Protein AF-0000000079841246 (afdb_homodimer)

Nearest PDB structures (foldseek):
  2qcg-assembly1_B  TM=9.998E-01  e=8.650E-38  Homo sapiens
  2v30-assembly1_A  TM=9.991E-01  e=7.689E-38  Homo sapiens
  3g3d-assembly1_B  TM=9.985E-01  e=1.653E-37  Homo sapiens
  7q1h-assembly1_A  TM=9.976E-01  e=2.091E-37  Homo sapiens
  3ewy-assembly1_A-2  TM=9.981E-01  e=2.807E-37  Homo sapiens

Secondary structure (DSSP, 8-state):
-TTTT--EEEE---S-HHHHHHHHHHHGGG-SEEEE-GGG-TT--HHHHHHHHHHHHHHT-EEEEEEEE-S-HHHHHHHHHSTTT-GGGT-SEEEE-STT-THHHHHHHHHHTTTT-EEEEE----BTT---STHHHHHHHHHHHHTTTTEEEEE-SS-----TTSEEEE--B-SS-EE-TTSBEEB-HHIIIIIT--SEEEESHHHHTSSSHHHHHHHHHHHHHHHHHHHHHHHT-/-TTTT--EEEE---S-HHHHHHHHHHHGGG-SEEEE-GGG-TT--HHHHHHHHHHHHHHT-EEEEEEEE-S-HHHHHHHHHSTTT-GGGT-SEEEE-STT-THHHHHHHHHHGGGT-EEEEE----BTT---STHHHHHHHHHHHHTTTTEEEEE-SS-----TTSEEEE--B-SS-EE-TTSBEEB-HHIIIIIT--SEEEESHHHHTSSSHHHHHHHHHHHHHHHHHHHHHHHT-

Solvent-accessible surface area (backbone atoms only — not comparable to full-atom values): 22991 Å² total; per-residue (Å²): 73,78,92,61,54,13,33,24,24,41,39,55,83,54,45,43,54,66,57,47,49,50,47,44,60,69,42,21,69,54,26,34,28,44,31,37,45,72,59,32,18,57,63,76,48,72,66,54,50,51,51,48,44,51,42,26,63,74,34,62,30,45,40,31,38,62,75,45,46,61,41,49,12,72,59,39,30,40,44,36,62,29,19,76,71,25,46,63,79,60,38,44,27,38,33,28,43,53,48,34,13,65,24,33,57,53,21,42,40,73,59,31,44,87,72,71,31,38,30,26,37,50,25,29,65,57,32,49,71,36,54,38,43,71,69,48,27,51,49,36,50,52,52,33,66,77,35,56,86,34,32,42,30,30,31,23,76,44,57,85,69,84,58,86,79,48,47,33,32,22,62,41,38,25,92,60,65,50,69,53,95,53,35,43,35,34,36,26,45,46,50,36,29,43,74,28,55,28,63,28,44,30,31,34,62,60,26,74,70,34,96,48,40,60,62,35,44,51,50,50,13,50,44,31,34,51,19,43,54,53,42,53,57,55,70,76,102,74,78,92,60,53,13,33,24,25,40,39,54,84,54,48,43,54,67,59,46,51,49,47,46,60,68,40,23,69,54,27,36,28,42,31,37,44,72,59,31,17,57,62,77,47,74,66,53,50,54,52,49,47,52,40,26,63,74,35,62,31,45,38,30,38,62,71,46,45,61,40,49,11,72,57,38,31,39,44,36,62,30,20,76,73,26,46,64,79,59,38,43,28,38,34,27,44,53,48,34,13,65,24,32,57,54,20,42,40,73,58,29,46,87,72,72,32,38,30,26,38,50,25,30,65,58,31,49,72,35,54,39,43,70,68,48,26,53,48,36,52,53,52,35,65,78,35,57,89,33,31,42,30,30,30,24,75,43,55,85,69,86,59,83,80,48,46,34,31,22,62,41,35,24,93,60,66,50,70,54,96,52,34,43,36,34,37,27,46,48,50,36,27,43,73,28,55,28,63,29,44,30,30,33,63,59,25,73,71,34,96,47,40,60,61,35,44,50,51,50,14,50,44,29,35,50,20,42,54,52,44,53,58,54,70,76,101

InterPro domains:
  IPR001754 Orotidine 5'-phosphate decarboxylase domain [PF00215] (6-220)
  IPR001754 Orotidine 5'-phosphate decarboxylase domain [SM00934] (7-220)
  IPR011060 Ribulose-phosphate binding barrel [SSF51366] (2-233)
  IPR013785 Aldolase-type TIM barrel [G3DSA:3.20.20.70] (1-234)
  IPR014732 Orotidine 5'-phosphate decarboxylase [TIGR01740] (8-221)
  IPR018089 Orotidine 5'-phosphate decarboxylase, active site [PS00156] (63-76)

pLDDT: mean 96.34, std 5.39, range [45.25, 98.94]

Organism: NCBI:txid1841481

Foldseek 3Di:
DVVLLFQEEEEAEDQELVVLLVCLQLQLLNHQEYEYAPVSHPDDDPVSLVSSQVSCVVNVHFYEYEPAAEDFLVVLLCVCCHDRCRPLVRGQEYEYECVNHLRVVVNNCVRNLVVNHAYAYEQDAQFPPDPSDDPNNVRSVVSCVVPVSHYQAYAHQADDDDDPRHAYEYEQEACDWDADPRGGTYDYLLCRCQVRPHRHYYHYCQQPVDPHNNVSSNVNGVSNSVSNVVNVVVVVD/DVVLLFQEEEEAEDQELVVLLVCLQLQLLLHQEYEYAQVSHPDDDPVSLVSSQVSCVVNVHFYEYEPAAEDFLQVLLCVCCHDRCRPLVRGQEYEYECVNHLRVVVNNCVRNLVVNHAYAYAQDDQFPPDPSDDPNNVRSVVSCVVPVSHYQAYAHQADDDDDPRHAYEYEAEACDWDADDRGGTYDYLLCRCQVRPHRHYYHYCQQPVDPHNNVSSNVNRVSNSVSNVVNVVVVVD

Structure (mmCIF, N/CA/C/O backbone):
data_AF-0000000079841246-model_v1
#
loop_
_entity.id
_entity.type
_entity.pdbx_description
1 polymer "Orotidine 5'-phosphate decarboxylase"
#
loop_
_atom_site.group_PDB
_atom_site.id
_atom_site.type_symbol
_atom_site.label_atom_id
_atom_site.label_alt_id
_atom_site.label_comp_id
_atom_site.label_asym_id
_atom_site.label_entity_id
_atom_site.label_seq_id
_atom_site.pdbx_PDB_ins_code
_atom_site.Cartn_x
_atom_site.Cartn_y
_atom_site.Cartn_z
_atom_site.occupancy
_atom_site.B_iso_or_equiv
_atom_site.auth_seq_id
_atom_site.auth_comp_id
_atom_site.auth_asym_id
_atom_site.auth_atom_id
_atom_site.pdbx_PDB_model_num
ATOM 1 N N . MET A 1 1 ? 5.293 -26.125 -10.656 1 93 1 MET A N 1
ATOM 2 C CA . MET A 1 1 ? 5.855 -25.781 -11.961 1 93 1 MET A CA 1
ATOM 3 C C . MET A 1 1 ? 6.141 -27.047 -12.773 1 93 1 MET A C 1
ATOM 5 O O . MET A 1 1 ? 5.711 -27.156 -13.922 1 93 1 MET A O 1
ATOM 9 N N . GLU A 1 2 ? 6.785 -28 -12.141 1 92.75 2 GLU A N 1
ATOM 10 C CA . GLU A 1 2 ? 7.109 -29.219 -12.883 1 92.75 2 GLU A CA 1
ATOM 11 C C . GLU A 1 2 ? 5.848 -30 -13.258 1 92.75 2 GLU A C 1
ATOM 13 O O . GLU A 1 2 ? 5.691 -30.422 -14.398 1 92.75 2 GLU A O 1
ATOM 18 N N . ASP A 1 3 ? 4.992 -30.109 -12.312 1 95.25 3 ASP A N 1
ATOM 19 C CA . ASP A 1 3 ? 3.779 -30.891 -12.531 1 95.25 3 ASP A CA 1
ATOM 20 C C . ASP A 1 3 ? 2.957 -30.328 -13.688 1 95.25 3 ASP A C 1
ATOM 22 O O . ASP A 1 3 ? 2.369 -31.078 -14.469 1 95.25 3 ASP A O 1
ATOM 26 N N . LYS A 1 4 ? 2.963 -29.016 -13.82 1 96.62 4 LYS A N 1
ATOM 27 C CA . LYS A 1 4 ? 2.115 -28.359 -14.812 1 96.62 4 LYS A CA 1
ATOM 28 C C . LYS A 1 4 ? 2.936 -27.891 -16.016 1 96.62 4 LYS A C 1
ATOM 30 O O . LYS A 1 4 ? 2.379 -27.406 -17 1 96.62 4 LYS A O 1
ATOM 35 N N . GLN A 1 5 ? 4.23 -28.031 -15.805 1 98 5 GLN A N 1
ATOM 36 C CA . GLN A 1 5 ? 5.121 -27.453 -16.797 1 98 5 GLN A CA 1
ATOM 37 C C . GLN A 1 5 ? 4.762 -26 -17.078 1 98 5 GLN A C 1
ATOM 39 O O . GLN A 1 5 ? 4.547 -25.625 -18.234 1 98 5 GLN A O 1
ATOM 44 N N . SER A 1 6 ? 4.707 -25.25 -15.984 1 98.75 6 SER A N 1
ATOM 45 C CA . SER A 1 6 ? 4.289 -23.844 -16.109 1 98.75 6 SER A CA 1
ATOM 46 C C . SER A 1 6 ? 5.105 -22.938 -15.188 1 98.75 6 SER A C 1
ATOM 48 O O . SER A 1 6 ? 5.266 -23.234 -14 1 98.75 6 SER A O 1
ATOM 50 N N . ASN A 1 7 ? 5.672 -21.922 -15.742 1 98.81 7 ASN A N 1
ATOM 51 C CA . ASN A 1 7 ? 6.27 -20.812 -15.016 1 98.81 7 ASN A CA 1
ATOM 52 C C . ASN A 1 7 ? 5.574 -19.484 -15.328 1 98.81 7 ASN A C 1
ATOM 54 O O . ASN A 1 7 ? 6.223 -18.453 -15.438 1 98.81 7 ASN A O 1
ATOM 58 N N . LEU A 1 8 ? 4.25 -19.641 -15.547 1 98.88 8 LEU A N 1
ATOM 59 C CA . LEU A 1 8 ? 3.404 -18.5 -15.875 1 98.88 8 LEU A CA 1
ATOM 60 C C . LEU A 1 8 ? 2.619 -18.031 -14.648 1 98.88 8 LEU A C 1
ATOM 62 O O . LEU A 1 8 ? 1.882 -18.812 -14.047 1 98.88 8 LEU A O 1
ATOM 66 N N . CYS A 1 9 ? 2.807 -16.859 -14.211 1 98.94 9 CYS A N 1
ATOM 67 C CA . CYS A 1 9 ? 1.936 -16.141 -13.289 1 98.94 9 CYS A CA 1
ATOM 68 C C . CYS A 1 9 ? 1.03 -15.172 -14.039 1 98.94 9 CYS A C 1
ATOM 70 O O . CYS A 1 9 ? 1.513 -14.266 -14.727 1 98.94 9 CYS A O 1
ATOM 72 N N . VAL A 1 10 ? -0.238 -15.336 -13.953 1 98.88 10 VAL A N 1
ATOM 73 C CA . VAL A 1 10 ? -1.163 -14.398 -14.586 1 98.88 10 VAL A CA 1
ATOM 74 C C . VAL A 1 10 ? -1.56 -13.32 -13.586 1 98.88 10 VAL A C 1
ATOM 76 O O . VAL A 1 10 ? -1.958 -13.617 -12.461 1 98.88 10 VAL A O 1
ATOM 79 N N . SER A 1 11 ? -1.337 -12.086 -13.992 1 98.31 11 SER A N 1
ATOM 80 C CA . SER A 1 11 ? -1.839 -10.938 -13.242 1 98.31 11 SER A CA 1
ATOM 81 C C . SER A 1 11 ? -3.293 -10.641 -13.586 1 98.31 11 SER A C 1
ATOM 83 O O . SER A 1 11 ? -3.578 -10.039 -14.625 1 98.31 11 SER A O 1
ATOM 85 N N . ALA A 1 12 ? -4.164 -11.023 -12.734 1 97.88 12 ALA A N 1
ATOM 86 C CA . ALA A 1 12 ? -5.594 -10.883 -12.984 1 97.88 12 ALA A CA 1
ATOM 87 C C . ALA A 1 12 ? -6.105 -9.531 -12.492 1 97.88 12 ALA A C 1
ATOM 89 O O . ALA A 1 12 ? -6.879 -9.461 -11.539 1 97.88 12 ALA A O 1
ATOM 90 N N . ASP A 1 13 ? -5.766 -8.492 -13.203 1 96.12 13 ASP A N 1
ATOM 91 C CA . ASP A 1 13 ? -6.113 -7.125 -12.82 1 96.12 13 ASP A CA 1
ATOM 92 C C . ASP A 1 13 ? -7.504 -6.75 -13.336 1 96.12 13 ASP A C 1
ATOM 94 O O . ASP A 1 13 ? -7.641 -5.867 -14.188 1 96.12 13 ASP A O 1
ATOM 98 N N . VAL A 1 14 ? -8.523 -7.387 -12.828 1 97.06 14 VAL A N 1
ATOM 99 C CA . VAL A 1 14 ? -9.922 -7.082 -13.109 1 97.06 14 VAL A CA 1
ATOM 100 C C . VAL A 1 14 ? -10.586 -6.508 -11.859 1 97.06 14 VAL A C 1
ATOM 102 O O . VAL A 1 14 ? -10.055 -6.637 -10.75 1 97.06 14 VAL A O 1
ATOM 105 N N . THR A 1 15 ? -11.75 -5.883 -12.008 1 97.12 15 THR A N 1
ATOM 106 C CA . THR A 1 15 ? -12.328 -5.137 -10.898 1 97.12 15 THR A CA 1
ATOM 107 C C . THR A 1 15 ? -13.539 -5.875 -10.328 1 97.12 15 THR A C 1
ATOM 109 O O . THR A 1 15 ? -14.125 -5.445 -9.328 1 97.12 15 THR A O 1
ATOM 112 N N . SER A 1 16 ? -13.898 -7.012 -10.977 1 97.75 16 SER A N 1
ATOM 113 C CA . SER A 1 16 ? -15.023 -7.828 -10.531 1 97.75 16 SER A CA 1
ATOM 114 C C . SER A 1 16 ? -14.547 -9.133 -9.898 1 97.75 16 SER A C 1
ATOM 116 O O . SER A 1 16 ? -13.75 -9.859 -10.5 1 97.75 16 SER A O 1
ATOM 118 N N . SER A 1 17 ? -15.102 -9.406 -8.664 1 98 17 SER A N 1
ATOM 119 C CA . SER A 1 17 ? -14.758 -10.656 -7.988 1 98 17 SER A CA 1
ATOM 120 C C . SER A 1 17 ? -15.203 -11.859 -8.805 1 98 17 SER A C 1
ATOM 122 O O . SER A 1 17 ? -14.492 -12.867 -8.875 1 98 17 SER A O 1
ATOM 124 N N . GLU A 1 18 ? -16.328 -11.742 -9.398 1 98.12 18 GLU A N 1
ATOM 125 C CA . GLU A 1 18 ? -16.844 -12.836 -10.219 1 98.12 18 GLU A CA 1
ATOM 126 C C . GLU A 1 18 ? -15.922 -13.117 -11.398 1 98.12 18 GLU A C 1
ATOM 128 O O . GLU A 1 18 ? -15.617 -14.281 -11.695 1 98.12 18 GLU A O 1
ATOM 133 N N . GLU A 1 19 ? -15.547 -12.062 -12.07 1 98.38 19 GLU A N 1
ATOM 134 C CA . GLU A 1 19 ? -14.641 -12.219 -13.211 1 98.38 19 GLU A CA 1
ATOM 135 C C . GLU A 1 19 ? -13.312 -12.836 -12.773 1 98.38 19 GLU A C 1
ATOM 137 O O . GLU A 1 19 ? -12.758 -13.688 -13.469 1 98.38 19 GLU A O 1
ATOM 142 N N . LEU A 1 20 ? -12.828 -12.414 -11.641 1 98.75 20 LEU A N 1
ATOM 143 C CA . LEU A 1 20 ? -11.555 -12.922 -11.133 1 98.75 20 LEU A CA 1
ATOM 144 C C . LEU A 1 20 ? -11.656 -14.414 -10.82 1 98.75 20 LEU A C 1
ATOM 146 O O . LEU A 1 20 ? -10.734 -15.172 -11.133 1 98.75 20 LEU A O 1
ATOM 150 N N . LEU A 1 21 ? -12.766 -14.789 -10.25 1 98.88 21 LEU A N 1
ATOM 151 C CA . LEU A 1 21 ? -12.961 -16.203 -9.938 1 98.88 21 LEU A CA 1
ATOM 152 C C . LEU A 1 21 ? -13.086 -17.031 -11.203 1 98.88 21 LEU A C 1
ATOM 154 O O . LEU A 1 21 ? -12.602 -18.172 -11.266 1 98.88 21 LEU A O 1
ATOM 158 N N . GLN A 1 22 ? -13.727 -16.484 -12.164 1 98.69 22 GLN A N 1
ATOM 159 C CA . GLN A 1 22 ? -13.836 -17.172 -13.445 1 98.69 22 GLN A CA 1
ATOM 160 C C . GLN A 1 22 ? -12.461 -17.359 -14.086 1 98.69 22 GLN A C 1
ATOM 162 O O . GLN A 1 22 ? -12.164 -18.422 -14.633 1 98.69 22 GLN A O 1
ATOM 167 N N . LEU A 1 23 ? -11.641 -16.328 -14.047 1 98.81 23 LEU A N 1
ATOM 168 C CA . LEU A 1 23 ? -10.281 -16.422 -14.555 1 98.81 23 LEU A CA 1
ATOM 169 C C . LEU A 1 23 ? -9.492 -17.484 -13.805 1 98.81 23 LEU A C 1
ATOM 171 O O . LEU A 1 23 ? -8.789 -18.281 -14.414 1 98.81 23 LEU A O 1
ATOM 175 N N . ALA A 1 24 ? -9.602 -17.484 -12.477 1 98.88 24 ALA A N 1
ATOM 176 C CA . ALA A 1 24 ? -8.898 -18.453 -11.641 1 98.88 24 ALA A CA 1
ATOM 177 C C . ALA A 1 24 ? -9.281 -19.891 -12.008 1 98.88 24 ALA A C 1
ATOM 179 O O . ALA A 1 24 ? -8.422 -20.766 -12.055 1 98.88 24 ALA A O 1
ATOM 180 N N . ASP A 1 25 ? -10.508 -20.047 -12.25 1 98.88 25 ASP A N 1
ATOM 181 C CA . ASP A 1 25 ? -11 -21.391 -12.547 1 98.88 25 ASP A CA 1
ATOM 182 C C . ASP A 1 25 ? -10.578 -21.828 -13.953 1 98.88 25 ASP A C 1
ATOM 184 O O . ASP A 1 25 ? -10.195 -22.984 -14.156 1 98.88 25 ASP A O 1
ATOM 188 N N . SER A 1 26 ? -10.664 -20.984 -14.891 1 98.75 26 SER A N 1
ATOM 189 C CA . SER A 1 26 ? -10.414 -21.344 -16.281 1 98.75 26 SER A CA 1
ATOM 190 C C . SER A 1 26 ? -8.922 -21.438 -16.562 1 98.75 26 SER A C 1
ATOM 192 O O . SER A 1 26 ? -8.484 -22.297 -17.328 1 98.75 26 SER A O 1
ATOM 194 N N . LEU A 1 27 ? -8.117 -20.531 -15.953 1 98.81 27 LEU A N 1
ATOM 195 C CA . LEU A 1 27 ? -6.684 -20.484 -16.25 1 98.81 27 LEU A CA 1
ATOM 196 C C . LEU A 1 27 ? -5.895 -21.312 -15.242 1 98.81 27 LEU A C 1
ATOM 198 O O . LEU A 1 27 ? -4.734 -21.656 -15.484 1 98.81 27 LEU A O 1
ATOM 202 N N . GLY A 1 28 ? -6.52 -21.719 -14.172 1 98.69 28 GLY A N 1
ATOM 203 C CA . GLY A 1 28 ? -5.879 -22.391 -13.055 1 98.69 28 GLY A CA 1
ATOM 204 C C . GLY A 1 28 ? -5.031 -23.578 -13.477 1 98.69 28 GLY A C 1
ATOM 205 O O . GLY A 1 28 ? -3.895 -23.734 -13.023 1 98.69 28 GLY A O 1
ATOM 206 N N . PRO A 1 29 ? -5.512 -24.391 -14.312 1 98.5 29 PRO A N 1
ATOM 207 C CA . PRO A 1 29 ? -4.758 -25.578 -14.727 1 98.5 29 PRO A CA 1
ATOM 208 C C . PRO A 1 29 ? -3.484 -25.234 -15.5 1 98.5 29 PRO A C 1
ATOM 210 O O . PRO A 1 29 ? -2.576 -26.062 -15.602 1 98.5 29 PRO A O 1
ATOM 213 N N . LYS A 1 30 ? -3.389 -23.953 -16.016 1 98.56 30 LYS A N 1
ATOM 214 C CA . LYS A 1 30 ? -2.299 -23.609 -16.906 1 98.56 30 LYS A CA 1
ATOM 215 C C . LYS A 1 30 ? -1.241 -22.766 -16.188 1 98.56 30 LYS A C 1
ATOM 217 O O . LYS A 1 30 ? -0.132 -22.594 -16.703 1 98.56 30 LYS A O 1
ATOM 222 N N . ILE A 1 31 ? -1.524 -22.312 -14.992 1 98.88 31 ILE A N 1
ATOM 223 C CA . ILE A 1 31 ? -0.639 -21.328 -14.375 1 98.88 31 ILE A CA 1
ATOM 224 C C . ILE A 1 31 ? -0.048 -21.906 -13.086 1 98.88 31 ILE A C 1
ATOM 226 O O . ILE A 1 31 ? -0.656 -22.766 -12.453 1 98.88 31 ILE A O 1
ATOM 230 N N . CYS A 1 32 ? 1.14 -21.391 -12.703 1 98.75 32 CYS A N 1
ATOM 231 C CA . CYS A 1 32 ? 1.714 -21.781 -11.422 1 98.75 32 CYS A CA 1
ATOM 232 C C . CYS A 1 32 ? 1.298 -20.828 -10.312 1 98.75 32 CYS A C 1
ATOM 234 O O . CYS A 1 32 ? 1.313 -21.188 -9.133 1 98.75 32 CYS A O 1
ATOM 236 N N . MET A 1 33 ? 0.914 -19.578 -10.703 1 98.81 33 MET A N 1
ATOM 237 C CA . MET A 1 33 ? 0.524 -18.547 -9.742 1 98.81 33 MET A CA 1
ATOM 238 C C . MET A 1 33 ? -0.531 -17.625 -10.344 1 98.81 33 MET A C 1
ATOM 240 O O . MET A 1 33 ? -0.538 -17.391 -11.547 1 98.81 33 MET A O 1
ATOM 244 N N . LEU A 1 34 ? -1.436 -17.172 -9.539 1 98.94 34 LEU A N 1
ATOM 245 C CA . LEU A 1 34 ? -2.369 -16.094 -9.875 1 98.94 34 LEU A CA 1
ATOM 246 C C . LEU A 1 34 ? -2.109 -14.867 -9.016 1 98.94 34 LEU A C 1
ATOM 248 O O . LEU A 1 34 ? -2.16 -14.938 -7.781 1 98.94 34 LEU A O 1
ATOM 252 N N . LYS A 1 35 ? -1.72 -13.812 -9.703 1 98.88 35 LYS A N 1
ATOM 253 C CA . LYS A 1 35 ? -1.479 -12.547 -9.023 1 98.88 35 LYS A CA 1
ATOM 254 C C . LYS A 1 35 ? -2.742 -11.695 -8.992 1 98.88 35 LYS A C 1
ATOM 256 O O . LYS A 1 35 ? -3.418 -11.531 -10.008 1 98.88 35 LYS A O 1
ATOM 261 N N . THR A 1 36 ? -3.123 -11.172 -7.836 1 98.56 36 THR A N 1
ATOM 262 C CA . THR A 1 36 ? -4.301 -10.328 -7.668 1 98.56 36 THR A CA 1
ATOM 263 C C . THR A 1 36 ? -3.912 -8.961 -7.125 1 98.56 36 THR A C 1
ATOM 265 O O . THR A 1 36 ? -2.797 -8.773 -6.637 1 98.56 36 THR A O 1
ATOM 268 N N . HIS A 1 37 ? -4.734 -8 -7.344 1 97.81 37 HIS A N 1
ATOM 269 C CA . HIS A 1 37 ? -4.82 -6.719 -6.656 1 97.81 37 HIS A CA 1
ATOM 270 C C . HIS A 1 37 ? -6.172 -6.547 -5.973 1 97.81 37 HIS A C 1
ATOM 272 O O . HIS A 1 37 ? -7.105 -6 -6.562 1 97.81 37 HIS A O 1
ATOM 278 N N . VAL A 1 38 ? -6.211 -6.895 -4.699 1 97.62 38 VAL A N 1
ATOM 279 C CA . VAL A 1 38 ? -7.512 -6.957 -4.043 1 97.62 38 VAL A CA 1
ATOM 280 C C . VAL A 1 38 ? -8.078 -5.551 -3.885 1 97.62 38 VAL A C 1
ATOM 282 O O . VAL A 1 38 ? -9.297 -5.363 -3.889 1 97.62 38 VAL A O 1
ATOM 285 N N . ASP A 1 39 ? -7.184 -4.586 -3.885 1 96.38 39 ASP A N 1
ATOM 286 C CA . ASP A 1 39 ? -7.613 -3.227 -3.568 1 96.38 39 ASP A CA 1
ATOM 287 C C . ASP A 1 39 ? -8.258 -2.559 -4.781 1 96.38 39 ASP A C 1
ATOM 289 O O . ASP A 1 39 ? -8.766 -1.44 -4.684 1 96.38 39 ASP A O 1
ATOM 293 N N . ILE A 1 40 ? -8.344 -3.262 -5.949 1 97.06 40 ILE A N 1
ATOM 294 C CA . ILE A 1 40 ? -9.039 -2.676 -7.086 1 97.06 40 ILE A CA 1
ATOM 295 C C . ILE A 1 40 ? -10.367 -3.408 -7.312 1 97.06 40 ILE A C 1
ATOM 297 O O . ILE A 1 40 ? -11.164 -3.01 -8.164 1 97.06 40 ILE A O 1
ATOM 301 N N . LEU A 1 41 ? -10.617 -4.48 -6.551 1 97.5 41 LEU A N 1
ATOM 302 C CA . LEU A 1 41 ? -11.914 -5.145 -6.605 1 97.5 41 LEU A CA 1
ATOM 303 C C . LEU A 1 41 ? -13.016 -4.246 -6.043 1 97.5 41 LEU A C 1
ATOM 305 O O . LEU A 1 41 ? -12.898 -3.744 -4.922 1 97.5 41 LEU A O 1
ATOM 309 N N . GLU A 1 42 ? -14.062 -4.148 -6.723 1 96.88 42 GLU A N 1
ATOM 310 C CA . GLU A 1 42 ? -15.133 -3.236 -6.336 1 96.88 42 GLU A CA 1
ATOM 311 C C . GLU A 1 42 ? -16.141 -3.918 -5.41 1 96.88 42 GLU A C 1
ATOM 313 O O . GLU A 1 42 ? -16.938 -3.25 -4.75 1 96.88 42 GLU A O 1
ATOM 318 N N . ASP A 1 43 ? -16.094 -5.242 -5.383 1 97 43 ASP A N 1
ATOM 319 C CA . ASP A 1 43 ? -17.109 -6.016 -4.676 1 97 43 ASP A CA 1
ATOM 320 C C . ASP A 1 43 ? -16.469 -7.102 -3.811 1 97 43 ASP A C 1
ATOM 322 O O . ASP A 1 43 ? -16.984 -8.219 -3.723 1 97 43 ASP A O 1
ATOM 326 N N . TYR A 1 44 ? -15.344 -6.793 -3.174 1 97.06 44 TYR A N 1
ATOM 327 C CA . TYR A 1 44 ? -14.656 -7.773 -2.344 1 97.06 44 TYR A CA 1
ATOM 328 C C . TYR A 1 44 ? -15.523 -8.195 -1.163 1 97.06 44 TYR A C 1
ATOM 330 O O . TYR A 1 44 ? -16.188 -7.363 -0.548 1 97.06 44 TYR A O 1
ATOM 338 N N . THR A 1 45 ? -15.484 -9.477 -0.888 1 96.44 45 THR A N 1
ATOM 339 C CA . THR A 1 45 ? -16.031 -10.078 0.319 1 96.44 45 THR A CA 1
ATOM 340 C C . THR A 1 45 ? -15.133 -11.195 0.828 1 96.44 45 THR A C 1
ATOM 342 O O . THR A 1 45 ? -14.32 -11.734 0.075 1 96.44 45 THR A O 1
ATOM 345 N N . VAL A 1 46 ? -15.336 -11.539 2.07 1 96.31 46 VAL A N 1
ATOM 346 C CA . VAL A 1 46 ? -14.609 -12.664 2.65 1 96.31 46 VAL A CA 1
ATOM 347 C C . VAL A 1 46 ? -14.93 -13.938 1.873 1 96.31 46 VAL A C 1
ATOM 349 O O . VAL A 1 46 ? -14.055 -14.789 1.678 1 96.31 46 VAL A O 1
ATOM 352 N N . ALA A 1 47 ? -16.109 -14.031 1.415 1 97.81 47 ALA A N 1
ATOM 353 C CA . ALA A 1 47 ? -16.516 -15.188 0.627 1 97.81 47 ALA A CA 1
ATOM 354 C C . ALA A 1 47 ? -15.68 -15.305 -0.643 1 97.81 47 ALA A C 1
ATOM 356 O O . ALA A 1 47 ? -15.359 -16.422 -1.084 1 97.81 47 ALA A O 1
ATOM 357 N N . PHE A 1 48 ? -15.391 -14.195 -1.235 1 97.94 48 PHE A N 1
ATOM 358 C CA . PHE A 1 48 ? -14.539 -14.195 -2.42 1 97.94 48 PHE A CA 1
ATOM 359 C C . PHE A 1 48 ? -13.195 -14.859 -2.131 1 97.94 48 PHE A C 1
ATOM 361 O O . PHE A 1 48 ? -12.758 -15.727 -2.881 1 97.94 48 PHE A O 1
ATOM 368 N N . SER A 1 49 ? -12.477 -14.445 -1.025 1 98.25 49 SER A N 1
ATOM 369 C CA . SER A 1 49 ? -11.148 -14.969 -0.728 1 98.25 49 SER A CA 1
ATOM 370 C C . SER A 1 49 ? -11.203 -16.453 -0.414 1 98.25 49 SER A C 1
ATOM 372 O O . SER A 1 49 ? -10.289 -17.203 -0.773 1 98.25 49 SER A O 1
ATOM 374 N N . GLN A 1 50 ? -12.266 -16.906 0.144 1 98.5 50 GLN A N 1
ATOM 375 C CA . GLN A 1 50 ? -12.438 -18.328 0.433 1 98.5 50 GLN A CA 1
ATOM 376 C C . GLN A 1 50 ? -12.602 -19.125 -0.853 1 98.5 50 GLN A C 1
ATOM 378 O O . GLN A 1 50 ? -12 -20.188 -1.007 1 98.5 50 GLN A O 1
ATOM 383 N N . LYS A 1 51 ? -13.414 -18.609 -1.69 1 98.81 51 LYS A N 1
ATOM 384 C CA . LYS A 1 51 ? -13.609 -19.266 -2.977 1 98.81 51 LYS A CA 1
ATOM 385 C C . LYS A 1 51 ? -12.312 -19.312 -3.779 1 98.81 51 LYS A C 1
ATOM 387 O O . LYS A 1 51 ? -12.031 -20.312 -4.453 1 98.81 51 LYS A O 1
ATOM 392 N N . LEU A 1 52 ? -11.555 -18.266 -3.752 1 98.88 52 LEU A N 1
ATOM 393 C CA . LEU A 1 52 ? -10.281 -18.219 -4.461 1 98.88 52 LEU A CA 1
ATOM 394 C C . LEU A 1 52 ? -9.32 -19.266 -3.924 1 98.88 52 LEU A C 1
ATOM 396 O O . LEU A 1 52 ? -8.602 -19.906 -4.695 1 98.88 52 LEU A O 1
ATOM 400 N N . GLN A 1 53 ? -9.289 -19.438 -2.592 1 98.81 53 GLN A N 1
ATOM 401 C CA . GLN A 1 53 ? -8.438 -20.453 -1.976 1 98.81 53 GLN A CA 1
ATOM 402 C C . GLN A 1 53 ? -8.844 -21.844 -2.42 1 98.81 53 GLN A C 1
ATOM 404 O O . GLN A 1 53 ? -7.988 -22.703 -2.643 1 98.81 53 GLN A O 1
ATOM 409 N N . VAL A 1 54 ? -10.094 -22.062 -2.523 1 98.88 54 VAL A N 1
ATOM 410 C CA . VAL A 1 54 ? -10.594 -23.359 -2.969 1 98.88 54 VAL A CA 1
ATOM 411 C C . VAL A 1 54 ? -10.125 -23.625 -4.395 1 98.88 54 VAL A C 1
ATOM 413 O O . VAL A 1 54 ? -9.688 -24.734 -4.707 1 98.88 54 VAL A O 1
ATOM 416 N N . LEU A 1 55 ? -10.211 -22.656 -5.277 1 98.88 55 LEU A N 1
ATOM 417 C CA . LEU A 1 55 ? -9.773 -22.797 -6.66 1 98.88 55 LEU A CA 1
ATOM 418 C C . LEU A 1 55 ? -8.266 -23.016 -6.738 1 98.88 55 LEU A C 1
ATOM 420 O O . LEU A 1 55 ? -7.789 -23.766 -7.586 1 98.88 55 LEU A O 1
ATOM 424 N N . ALA A 1 56 ? -7.535 -22.312 -5.855 1 98.88 56 ALA A N 1
ATOM 425 C CA . ALA A 1 56 ? -6.086 -22.484 -5.809 1 98.88 56 ALA A CA 1
ATOM 426 C C . ALA A 1 56 ? -5.715 -23.922 -5.48 1 98.88 56 ALA A C 1
ATOM 428 O O . ALA A 1 56 ? -4.797 -24.484 -6.082 1 98.88 56 ALA A O 1
ATOM 429 N N . LYS A 1 57 ? -6.387 -24.484 -4.559 1 98.62 57 LYS A N 1
ATOM 430 C CA . LYS A 1 57 ? -6.156 -25.875 -4.191 1 98.62 57 LYS A CA 1
ATOM 431 C C . LYS A 1 57 ? -6.574 -26.812 -5.32 1 98.62 57 LYS A C 1
ATOM 433 O O . LYS A 1 57 ? -5.84 -27.75 -5.668 1 98.62 57 LYS A O 1
ATOM 438 N N . LYS A 1 58 ? -7.742 -26.562 -5.848 1 98.75 58 LYS A N 1
ATOM 439 C CA . LYS A 1 58 ? -8.289 -27.406 -6.91 1 98.75 58 LYS A CA 1
ATOM 440 C C . LYS A 1 58 ? -7.336 -27.484 -8.094 1 98.75 58 LYS A C 1
ATOM 442 O O . LYS A 1 58 ? -7.137 -28.562 -8.664 1 98.75 58 LYS A O 1
ATOM 447 N N . HIS A 1 59 ? -6.758 -26.375 -8.469 1 98.69 59 HIS A N 1
ATOM 448 C CA . HIS A 1 59 ? -5.988 -26.328 -9.703 1 98.69 59 HIS A CA 1
ATOM 449 C C . HIS A 1 59 ? -4.492 -26.25 -9.422 1 98.69 59 HIS A C 1
ATOM 451 O O . HIS A 1 59 ? -3.688 -26.078 -10.336 1 98.69 59 HIS A O 1
ATOM 457 N N . ASN A 1 60 ? -4.109 -26.25 -8.18 1 98.5 60 ASN A N 1
ATOM 458 C CA . ASN A 1 60 ? -2.713 -26.328 -7.766 1 98.5 60 ASN A CA 1
ATOM 459 C C . ASN A 1 60 ? -1.919 -25.125 -8.25 1 98.5 60 ASN A C 1
ATOM 461 O O . ASN A 1 60 ? -0.897 -25.266 -8.922 1 98.5 60 ASN A O 1
ATOM 465 N N . PHE A 1 61 ? -2.352 -23.969 -7.883 1 98.75 61 PHE A N 1
ATOM 466 C CA . PHE A 1 61 ? -1.579 -22.75 -8.086 1 98.75 61 PHE A CA 1
ATOM 467 C C . PHE A 1 61 ? -1.484 -21.953 -6.797 1 98.75 61 PHE A C 1
ATOM 469 O O . PHE A 1 61 ? -2.268 -22.172 -5.867 1 98.75 61 PHE A O 1
ATOM 476 N N . LEU A 1 62 ? -0.491 -21.078 -6.652 1 98.81 62 LEU A N 1
ATOM 477 C CA . LEU A 1 62 ? -0.33 -20.203 -5.496 1 98.81 62 LEU A CA 1
ATOM 478 C C . LEU A 1 62 ? -1.005 -18.844 -5.734 1 98.81 62 LEU A C 1
ATOM 480 O O . LEU A 1 62 ? -1.006 -18.344 -6.859 1 98.81 62 LEU A O 1
ATOM 484 N N . ILE A 1 63 ? -1.578 -18.297 -4.707 1 98.94 63 ILE A N 1
ATOM 485 C CA . ILE A 1 63 ? -2.141 -16.953 -4.754 1 98.94 63 ILE A CA 1
ATOM 486 C C . ILE A 1 63 ? -1.08 -15.938 -4.336 1 98.94 63 ILE A C 1
ATOM 488 O O . ILE A 1 63 ? -0.521 -16.031 -3.24 1 98.94 63 ILE A O 1
ATOM 492 N N . PHE A 1 64 ? -0.796 -15.031 -5.219 1 98.94 64 PHE A N 1
ATOM 493 C CA . PHE A 1 64 ? 0.123 -13.922 -4.988 1 98.94 64 PHE A CA 1
ATOM 494 C C . PHE A 1 64 ? -0.629 -12.594 -4.93 1 98.94 64 PHE A C 1
ATOM 496 O O . PHE A 1 64 ? -1.107 -12.102 -5.953 1 98.94 64 PHE A O 1
ATOM 503 N N . GLU A 1 65 ? -0.786 -12.023 -3.738 1 98.88 65 GLU A N 1
ATOM 504 C CA . GLU A 1 65 ? -1.404 -10.703 -3.619 1 98.88 65 GLU A CA 1
ATOM 505 C C . GLU A 1 65 ? -0.368 -9.594 -3.764 1 98.88 65 GLU A C 1
ATOM 507 O O . GLU A 1 65 ? 0.549 -9.484 -2.947 1 98.88 65 GLU A O 1
ATOM 512 N N . ASP A 1 66 ? -0.516 -8.82 -4.809 1 97.94 66 ASP A N 1
ATOM 513 C CA . ASP A 1 66 ? 0.4 -7.738 -5.152 1 97.94 66 ASP A CA 1
ATOM 514 C C . ASP A 1 66 ? -0.001 -6.438 -4.457 1 97.94 66 ASP A C 1
ATOM 516 O O . ASP A 1 66 ? -0.47 -5.5 -5.102 1 97.94 66 ASP A O 1
ATOM 520 N N . ARG A 1 67 ? 0.251 -6.367 -3.188 1 95.44 67 ARG A N 1
ATOM 521 C CA . ARG A 1 67 ? -0.125 -5.219 -2.371 1 95.44 67 ARG A CA 1
ATOM 522 C C . ARG A 1 67 ? 0.969 -4.156 -2.387 1 95.44 67 ARG A C 1
ATOM 524 O O . ARG A 1 67 ? 0.692 -2.969 -2.191 1 95.44 67 ARG A O 1
ATOM 531 N N . LYS A 1 68 ? 2.193 -4.496 -2.566 1 96.12 68 LYS A N 1
ATOM 532 C CA . LYS A 1 68 ? 3.361 -3.621 -2.549 1 96.12 68 LYS A CA 1
ATOM 533 C C . LYS A 1 68 ? 3.465 -2.867 -1.227 1 96.12 68 LYS A C 1
ATOM 535 O O . LYS A 1 68 ? 3.555 -1.637 -1.213 1 96.12 68 LYS A O 1
ATOM 540 N N . PHE A 1 69 ? 3.641 -3.621 -0.139 1 98.25 69 PHE A N 1
ATOM 541 C CA . PHE A 1 69 ? 3.812 -2.992 1.165 1 98.25 69 PHE A CA 1
ATOM 542 C C . PHE A 1 69 ? 5.039 -2.088 1.173 1 98.25 69 PHE A C 1
ATOM 544 O O . PHE A 1 69 ? 6.082 -2.443 0.617 1 98.25 69 PHE A O 1
ATOM 551 N N . ALA A 1 70 ? 4.887 -0.892 1.747 1 97.81 70 ALA A N 1
ATOM 552 C CA . ALA A 1 70 ? 5.98 0.074 1.688 1 97.81 70 ALA A CA 1
ATOM 553 C C . ALA A 1 70 ? 5.922 1.039 2.869 1 97.81 70 ALA A C 1
ATOM 555 O O . ALA A 1 70 ? 6.188 2.234 2.715 1 97.81 70 ALA A O 1
ATOM 556 N N . ASP A 1 71 ? 5.531 0.604 4.051 1 96.75 71 ASP A N 1
ATOM 557 C CA . ASP A 1 71 ? 5.422 1.408 5.262 1 96.75 71 ASP A CA 1
ATOM 558 C C . ASP A 1 71 ? 6.324 0.864 6.367 1 96.75 71 ASP A C 1
ATOM 560 O O . ASP A 1 71 ? 7.035 -0.123 6.164 1 96.75 71 ASP A O 1
ATOM 564 N N . ILE A 1 72 ? 6.355 1.555 7.469 1 94.12 72 ILE A N 1
ATOM 565 C CA . ILE A 1 72 ? 7.145 1.104 8.609 1 94.12 72 ILE A CA 1
ATOM 566 C C . ILE A 1 72 ? 6.562 -0.198 9.156 1 94.12 72 ILE A C 1
ATOM 568 O O . ILE A 1 72 ? 5.418 -0.548 8.859 1 94.12 72 ILE A O 1
ATOM 572 N N . GLY A 1 73 ? 7.328 -0.879 9.977 1 94.5 73 GLY A N 1
ATOM 573 C CA . GLY A 1 73 ? 7.027 -2.229 10.43 1 94.5 73 GLY A CA 1
ATOM 574 C C . GLY A 1 73 ? 5.676 -2.344 11.102 1 94.5 73 GLY A C 1
ATOM 575 O O . GLY A 1 73 ? 4.879 -3.221 10.766 1 94.5 73 GLY A O 1
ATOM 576 N N . ASN A 1 74 ? 5.348 -1.413 11.984 1 92.38 74 ASN A N 1
ATOM 577 C CA . ASN A 1 74 ? 4.094 -1.475 12.727 1 92.38 74 ASN A CA 1
ATOM 578 C C . ASN A 1 74 ? 2.889 -1.314 11.805 1 92.38 74 ASN A C 1
ATOM 580 O O . ASN A 1 74 ? 1.886 -2.012 11.961 1 92.38 74 ASN A O 1
ATOM 584 N N . THR A 1 75 ? 3.002 -0.469 10.891 1 94.12 75 THR A N 1
ATOM 585 C CA . THR A 1 75 ? 1.898 -0.177 9.984 1 94.12 75 THR A CA 1
ATOM 586 C C . THR A 1 75 ? 1.637 -1.358 9.055 1 94.12 75 THR A C 1
ATOM 588 O O . THR A 1 75 ? 0.491 -1.781 8.883 1 94.12 75 THR A O 1
ATOM 591 N N . VAL A 1 76 ? 2.707 -1.99 8.508 1 96.81 76 VAL A N 1
ATOM 592 C CA . VAL A 1 76 ? 2.508 -3.074 7.555 1 96.81 76 VAL A CA 1
ATOM 593 C C . VAL A 1 76 ? 1.971 -4.309 8.273 1 96.81 76 VAL A C 1
ATOM 595 O O . VAL A 1 76 ? 1.236 -5.105 7.688 1 96.81 76 VAL A O 1
ATOM 598 N N . LYS A 1 77 ? 2.359 -4.445 9.516 1 96.56 77 LYS A N 1
ATOM 599 C CA . LYS A 1 77 ? 1.806 -5.547 10.297 1 96.56 77 LYS A CA 1
ATOM 600 C C . LYS A 1 77 ? 0.283 -5.465 10.367 1 96.56 77 LYS A C 1
ATOM 602 O O . LYS A 1 77 ? -0.409 -6.453 10.117 1 96.56 77 LYS A O 1
ATOM 607 N N . HIS A 1 78 ? -0.261 -4.273 10.609 1 95.81 78 HIS A N 1
ATOM 608 C CA . HIS A 1 78 ? -1.7 -4.051 10.688 1 95.81 78 HIS A CA 1
ATOM 609 C C . HIS A 1 78 ? -2.354 -4.215 9.32 1 95.81 78 HIS A C 1
ATOM 611 O O . HIS A 1 78 ? -3.436 -4.797 9.211 1 95.81 78 HIS A O 1
ATOM 617 N N . GLN A 1 79 ? -1.701 -3.691 8.297 1 97 79 GLN A N 1
ATOM 618 C CA . GLN A 1 79 ? -2.23 -3.762 6.941 1 97 79 GLN A CA 1
ATOM 619 C C . GLN A 1 79 ? -2.33 -5.207 6.465 1 97 79 GLN A C 1
ATOM 621 O O . GLN A 1 79 ? -3.279 -5.574 5.77 1 97 79 GLN A O 1
ATOM 626 N N . TYR A 1 80 ? -1.322 -6.02 6.867 1 98.38 80 TYR A N 1
ATOM 627 C CA . TYR A 1 80 ? -1.184 -7.395 6.395 1 98.38 80 TYR A CA 1
ATOM 628 C C . TYR A 1 80 ? -2.152 -8.32 7.125 1 98.38 80 TYR A C 1
ATOM 630 O O . TYR A 1 80 ? -2.803 -9.156 6.5 1 98.38 80 TYR A O 1
ATOM 638 N N . GLU A 1 81 ? -2.266 -8.148 8.391 1 97.56 81 GLU A N 1
ATOM 639 C CA . GLU A 1 81 ? -3.045 -9.047 9.242 1 97.56 81 GLU A CA 1
ATOM 640 C C . GLU A 1 81 ? -4.5 -8.594 9.336 1 97.56 81 GLU A C 1
ATOM 642 O O . GLU A 1 81 ? -5.406 -9.422 9.461 1 97.56 81 GLU A O 1
ATOM 647 N N . GLY A 1 82 ? -4.688 -7.293 9.188 1 96.56 82 GLY A N 1
ATOM 648 C CA . GLY A 1 82 ? -6 -6.754 9.508 1 96.56 82 GLY A CA 1
ATOM 649 C C . GLY A 1 82 ? -6.66 -6.051 8.336 1 96.56 82 GLY A C 1
ATOM 650 O O . GLY A 1 82 ? -6.453 -6.43 7.18 1 96.56 82 GLY A O 1
ATOM 651 N N . GLY A 1 83 ? -7.574 -5.035 8.664 1 95.62 83 GLY A N 1
ATOM 652 C CA . GLY A 1 83 ? -8.367 -4.379 7.637 1 95.62 83 GLY A CA 1
ATOM 653 C C . GLY A 1 83 ? -9.461 -5.262 7.066 1 95.62 83 GLY A C 1
ATOM 654 O O . GLY A 1 83 ? -9.664 -6.387 7.535 1 95.62 83 GLY A O 1
ATOM 655 N N . LEU A 1 84 ? -10.094 -4.762 6.004 1 96.31 84 LEU A N 1
ATOM 656 C CA . LEU A 1 84 ? -11.18 -5.512 5.379 1 96.31 84 LEU A CA 1
ATOM 657 C C . LEU A 1 84 ? -10.641 -6.75 4.668 1 96.31 84 LEU A C 1
ATOM 659 O O . LEU A 1 84 ? -11.32 -7.777 4.609 1 96.31 84 LEU A O 1
ATOM 663 N N . TYR A 1 85 ? -9.406 -6.613 4.215 1 97.19 85 TYR A N 1
ATOM 664 C CA . TYR A 1 85 ? -8.93 -7.609 3.262 1 97.19 85 TYR A CA 1
ATOM 665 C C . TYR A 1 85 ? -8.297 -8.797 3.98 1 97.19 85 TYR A C 1
ATOM 667 O O . TYR A 1 85 ? -8.273 -9.906 3.453 1 97.19 85 TYR A O 1
ATOM 675 N N . GLN A 1 86 ? -7.656 -8.562 5.168 1 97.75 86 GLN A N 1
ATOM 676 C CA . GLN A 1 86 ? -6.996 -9.633 5.906 1 97.75 86 GLN A CA 1
ATOM 677 C C . GLN A 1 86 ? -6.156 -10.508 4.98 1 97.75 86 GLN A C 1
ATOM 679 O O . GLN A 1 86 ? -6.312 -11.727 4.953 1 97.75 86 GLN A O 1
ATOM 684 N N . ILE A 1 87 ? -5.266 -9.898 4.359 1 98.56 87 ILE A N 1
ATOM 685 C CA . ILE A 1 87 ? -4.52 -10.469 3.244 1 98.56 87 ILE A CA 1
ATOM 686 C C . ILE A 1 87 ? -3.793 -11.734 3.701 1 98.56 87 ILE A C 1
ATOM 688 O O . ILE A 1 87 ? -3.74 -12.719 2.971 1 98.56 87 ILE A O 1
ATOM 692 N N . SER A 1 88 ? -3.242 -11.727 4.902 1 98.69 88 SER A N 1
ATOM 693 C CA . SER A 1 88 ? -2.443 -12.836 5.406 1 98.69 88 SER A CA 1
ATOM 694 C C . SER A 1 88 ? -3.283 -14.102 5.547 1 98.69 88 SER A C 1
ATOM 696 O O . SER A 1 88 ? -2.742 -15.211 5.594 1 98.69 88 SER A O 1
ATOM 698 N N . SER A 1 89 ? -4.562 -13.977 5.551 1 98.31 89 SER A N 1
ATOM 699 C CA . SER A 1 89 ? -5.434 -15.117 5.836 1 98.31 89 SER A CA 1
ATOM 700 C C . SER A 1 89 ? -5.688 -15.945 4.582 1 98.31 89 SER A C 1
ATOM 702 O O . SER A 1 89 ? -6.117 -17.094 4.668 1 98.31 89 SER A O 1
ATOM 704 N N . TRP A 1 90 ? -5.41 -15.359 3.354 1 98.69 90 TRP A N 1
ATOM 705 C CA . TRP A 1 90 ? -5.859 -16.109 2.184 1 98.69 90 TRP A CA 1
ATOM 706 C C . TRP A 1 90 ? -4.773 -16.156 1.114 1 98.69 90 TRP A C 1
ATOM 708 O O . TRP A 1 90 ? -4.77 -17.047 0.259 1 98.69 90 TRP A O 1
ATOM 718 N N . SER A 1 91 ? -3.844 -15.203 1.058 1 98.69 91 SER A N 1
ATOM 719 C CA . SER A 1 91 ? -2.803 -15.195 0.034 1 98.69 91 SER A CA 1
ATOM 720 C C . SER A 1 91 ? -1.591 -16 0.472 1 98.69 91 SER A C 1
ATOM 722 O O . SER A 1 91 ? -1.253 -16.031 1.657 1 98.69 91 SER A O 1
ATOM 724 N N . HIS A 1 92 ? -0.902 -16.672 -0.442 1 98.81 92 HIS A N 1
ATOM 725 C CA . HIS A 1 92 ? 0.299 -17.438 -0.153 1 98.81 92 HIS A CA 1
ATOM 726 C C . HIS A 1 92 ? 1.538 -16.547 -0.132 1 98.81 92 HIS A C 1
ATOM 728 O O . HIS A 1 92 ? 2.465 -16.797 0.646 1 98.81 92 HIS A O 1
ATOM 734 N N . ILE A 1 93 ? 1.52 -15.555 -1.023 1 98.75 93 ILE A N 1
ATOM 735 C CA . ILE A 1 93 ? 2.686 -14.711 -1.274 1 98.75 93 ILE A CA 1
ATOM 736 C C . ILE A 1 93 ? 2.264 -13.242 -1.325 1 98.75 93 ILE A C 1
ATOM 738 O O . ILE A 1 93 ? 1.206 -12.914 -1.868 1 98.75 93 ILE A O 1
ATOM 742 N N . VAL A 1 94 ? 3.062 -12.422 -0.684 1 98.81 94 VAL A N 1
ATOM 743 C CA . VAL A 1 94 ? 2.924 -10.977 -0.841 1 98.81 94 VAL A CA 1
ATOM 744 C C . VAL A 1 94 ? 4.254 -10.375 -1.282 1 98.81 94 VAL A C 1
ATOM 746 O O . VAL A 1 94 ? 5.242 -11.094 -1.454 1 98.81 94 VAL A O 1
ATOM 749 N N . ASN A 1 95 ? 4.238 -9.07 -1.611 1 98.81 95 ASN A N 1
ATOM 750 C CA . ASN A 1 95 ? 5.484 -8.391 -1.954 1 98.81 95 ASN A CA 1
ATOM 751 C C . ASN A 1 95 ? 5.621 -7.059 -1.219 1 98.81 95 ASN A C 1
ATOM 753 O O . ASN A 1 95 ? 4.648 -6.551 -0.662 1 98.81 95 ASN A O 1
ATOM 757 N N . ALA A 1 96 ? 6.855 -6.602 -1.116 1 98.75 96 ALA A N 1
ATOM 758 C CA . ALA A 1 96 ? 7.141 -5.359 -0.404 1 98.75 96 ALA A CA 1
ATOM 759 C C . ALA A 1 96 ? 8.273 -4.586 -1.079 1 98.75 96 ALA A C 1
ATOM 761 O O . ALA A 1 96 ? 9.195 -5.188 -1.636 1 98.75 96 ALA A O 1
ATOM 762 N N . HIS A 1 97 ? 8.133 -3.285 -1.081 1 98.75 97 HIS A N 1
ATOM 763 C CA . HIS A 1 97 ? 9.266 -2.412 -1.387 1 98.75 97 HIS A CA 1
ATOM 764 C C . HIS A 1 97 ? 10.258 -2.375 -0.234 1 98.75 97 HIS A C 1
ATOM 766 O O . HIS A 1 97 ? 9.875 -2.5 0.931 1 98.75 97 HIS A O 1
ATOM 772 N N . VAL A 1 98 ? 11.508 -2.012 -0.554 1 98.31 98 VAL A N 1
ATOM 773 C CA . VAL A 1 98 ? 12.531 -2.066 0.485 1 98.31 98 VAL A CA 1
ATOM 774 C C . VAL A 1 98 ? 12.875 -0.652 0.953 1 98.31 98 VAL A C 1
ATOM 776 O O . VAL A 1 98 ? 13.625 -0.473 1.913 1 98.31 98 VAL A O 1
ATOM 779 N N . VAL A 1 99 ? 12.25 0.31 0.43 1 97.88 99 VAL A N 1
ATOM 780 C CA . VAL A 1 99 ? 12.555 1.717 0.672 1 97.88 99 VAL A CA 1
ATOM 781 C C . VAL A 1 99 ? 12.43 2.023 2.162 1 97.88 99 VAL A C 1
ATOM 783 O O . VAL A 1 99 ? 13.227 2.787 2.713 1 97.88 99 VAL A O 1
ATOM 786 N N . PRO A 1 100 ? 11.453 1.435 2.939 1 97.25 100 PRO A N 1
ATOM 787 C CA . PRO A 1 100 ? 11.305 1.788 4.352 1 97.25 100 PRO A CA 1
ATOM 788 C C . PRO A 1 100 ? 12.422 1.208 5.223 1 97.25 100 PRO A C 1
ATOM 790 O O . PRO A 1 100 ? 12.57 1.604 6.383 1 97.25 100 PRO A O 1
ATOM 793 N N . GLY A 1 101 ? 13.227 0.289 4.652 1 96.81 101 GLY A N 1
ATOM 794 C CA . GLY A 1 101 ? 14.227 -0.404 5.449 1 96.81 101 GLY A CA 1
ATOM 795 C C . GLY A 1 101 ? 13.758 -1.758 5.949 1 96.81 101 GLY A C 1
ATOM 796 O O . GLY A 1 101 ? 12.641 -2.18 5.656 1 96.81 101 GLY A O 1
ATOM 797 N N . PRO A 1 102 ? 14.617 -2.441 6.707 1 96.44 102 PRO A N 1
ATOM 798 C CA . PRO A 1 102 ? 14.352 -3.83 7.09 1 96.44 102 PRO A CA 1
ATOM 799 C C . PRO A 1 102 ? 13.086 -3.975 7.938 1 96.44 102 PRO A C 1
ATOM 801 O O . PRO A 1 102 ? 12.508 -5.062 8.016 1 96.44 102 PRO A O 1
ATOM 804 N N . GLY A 1 103 ? 12.648 -2.895 8.547 1 96 103 GLY A N 1
ATOM 805 C CA . GLY A 1 103 ? 11.445 -2.936 9.367 1 96 103 GLY A CA 1
ATOM 806 C C . GLY A 1 103 ? 10.227 -3.447 8.617 1 96 103 GLY A C 1
ATOM 807 O O . GLY A 1 103 ? 9.352 -4.078 9.211 1 96 103 GLY A O 1
ATOM 808 N N . VAL A 1 104 ? 10.148 -3.201 7.348 1 97.62 104 VAL A N 1
ATOM 809 C CA . VAL A 1 104 ? 9 -3.631 6.555 1 97.62 104 VAL A CA 1
ATOM 810 C C . VAL A 1 104 ? 8.945 -5.156 6.504 1 97.62 104 VAL A C 1
ATOM 812 O O . VAL A 1 104 ? 7.875 -5.75 6.641 1 97.62 104 VAL A O 1
ATOM 815 N N . VAL A 1 105 ? 10.133 -5.801 6.359 1 98.12 105 VAL A N 1
ATOM 816 C CA . VAL A 1 105 ? 10.195 -7.258 6.309 1 98.12 105 VAL A CA 1
ATOM 817 C C . VAL A 1 105 ? 9.922 -7.836 7.699 1 98.12 105 VAL A C 1
ATOM 819 O O . VAL A 1 105 ? 9.211 -8.828 7.836 1 98.12 105 VAL A O 1
ATOM 822 N N . ALA A 1 106 ? 10.461 -7.152 8.695 1 97.38 106 ALA A N 1
ATOM 823 C CA . ALA A 1 106 ? 10.25 -7.605 10.07 1 97.38 106 ALA A CA 1
ATOM 824 C C . ALA A 1 106 ? 8.766 -7.574 10.43 1 97.38 106 ALA A C 1
ATOM 826 O O . ALA A 1 106 ? 8.258 -8.5 11.062 1 97.38 106 ALA A O 1
ATOM 827 N N . GLY A 1 107 ? 8.094 -6.504 10.07 1 97.5 107 GLY A N 1
ATOM 828 C CA . GLY A 1 107 ? 6.668 -6.387 10.336 1 97.5 107 GLY A CA 1
ATOM 829 C C . GLY A 1 107 ? 5.84 -7.449 9.641 1 97.5 107 GLY A C 1
ATOM 830 O O . GLY A 1 107 ? 4.965 -8.062 10.258 1 97.5 107 GLY A O 1
ATOM 831 N N . LEU A 1 108 ? 6.094 -7.711 8.367 1 98.56 108 LEU A N 1
ATOM 832 C CA . LEU A 1 108 ? 5.363 -8.711 7.594 1 98.56 108 LEU A CA 1
ATOM 833 C C . LEU A 1 108 ? 5.66 -10.117 8.102 1 98.56 108 LEU A C 1
ATOM 835 O O . LEU A 1 108 ? 4.758 -10.953 8.195 1 98.56 108 LEU A O 1
ATOM 839 N N . SER A 1 109 ? 6.957 -10.32 8.438 1 98.12 109 SER A N 1
ATOM 840 C CA . SER A 1 109 ? 7.395 -11.641 8.891 1 98.12 109 SER A CA 1
ATOM 841 C C . SER A 1 109 ? 6.746 -12.008 10.227 1 98.12 109 SER A C 1
ATOM 843 O O . SER A 1 109 ? 6.449 -13.18 10.477 1 98.12 109 SER A O 1
ATOM 845 N N . ALA A 1 110 ? 6.523 -11.031 11.047 1 97.44 110 ALA A N 1
ATOM 846 C CA . ALA A 1 110 ? 5.898 -11.266 12.352 1 97.44 110 ALA A CA 1
ATOM 847 C C . ALA A 1 110 ? 4.508 -11.875 12.188 1 97.44 110 ALA A C 1
ATOM 849 O O . ALA A 1 110 ? 4.027 -12.578 13.078 1 97.44 110 ALA A O 1
ATOM 850 N N . VAL A 1 111 ? 3.896 -11.672 11.039 1 98.06 111 VAL A N 1
ATOM 851 C CA . VAL A 1 111 ? 2.566 -12.203 10.758 1 98.06 111 VAL A CA 1
ATOM 852 C C . VAL A 1 111 ? 2.678 -13.445 9.883 1 98.06 111 VAL A C 1
ATOM 854 O O . VAL A 1 111 ? 2.1 -14.492 10.203 1 98.06 111 VAL A O 1
ATOM 857 N N . GLY A 1 112 ? 3.463 -13.367 8.859 1 98.38 112 GLY A N 1
ATOM 858 C CA . GLY A 1 112 ? 3.432 -14.328 7.766 1 98.38 112 GLY A CA 1
ATOM 859 C C . GLY A 1 112 ? 4.16 -15.617 8.086 1 98.38 112 GLY A C 1
ATOM 860 O O . GLY A 1 112 ? 3.779 -16.688 7.602 1 98.38 112 GLY A O 1
ATOM 861 N N . LYS A 1 113 ? 5.184 -15.586 8.922 1 97.44 113 LYS A N 1
ATOM 862 C CA . LYS A 1 113 ? 6.023 -16.75 9.148 1 97.44 113 LYS A CA 1
ATOM 863 C C . LYS A 1 113 ? 5.227 -17.891 9.789 1 97.44 113 LYS A C 1
ATOM 865 O O . LYS A 1 113 ? 5.273 -19.031 9.32 1 97.44 113 LYS A O 1
ATOM 870 N N . ALA A 1 114 ? 4.512 -17.547 10.789 1 97.5 114 ALA A N 1
ATOM 871 C CA . ALA A 1 114 ? 3.764 -18.578 11.516 1 97.5 114 ALA A CA 1
ATOM 872 C C . ALA A 1 114 ? 2.67 -19.172 10.633 1 97.5 114 ALA A C 1
ATOM 874 O O . ALA A 1 114 ? 2.227 -20.297 10.875 1 97.5 114 ALA A O 1
ATOM 875 N N . LEU A 1 115 ? 2.262 -18.469 9.617 1 98.12 115 LEU A N 1
ATOM 876 C CA . LEU A 1 115 ? 1.196 -18.906 8.727 1 98.12 115 LEU A CA 1
ATOM 877 C C . LEU A 1 115 ? 1.771 -19.656 7.527 1 98.12 115 LEU A C 1
ATOM 879 O O . LEU A 1 115 ? 1.021 -20.141 6.672 1 98.12 115 LEU A O 1
ATOM 883 N N . GLY A 1 116 ? 3.127 -19.703 7.387 1 98.06 116 GLY A N 1
ATOM 884 C CA . GLY A 1 116 ? 3.77 -20.375 6.27 1 98.06 116 GLY A CA 1
ATOM 885 C C . GLY A 1 116 ? 3.693 -19.594 4.977 1 98.06 116 GLY A C 1
ATOM 886 O O . GLY A 1 116 ? 3.648 -20.172 3.889 1 98.06 116 GLY A O 1
ATOM 887 N N . ARG A 1 117 ? 3.658 -18.234 5.102 1 98.62 117 ARG A N 1
ATOM 888 C CA . ARG A 1 117 ? 3.559 -17.375 3.928 1 98.62 117 ARG A CA 1
ATOM 889 C C . ARG A 1 117 ? 4.941 -16.969 3.434 1 98.62 117 ARG A C 1
ATOM 891 O O . ARG A 1 117 ? 5.938 -17.141 4.145 1 98.62 117 ARG A O 1
ATOM 898 N N . GLY A 1 118 ? 5.039 -16.469 2.146 1 98.62 118 GLY A N 1
ATOM 899 C CA . GLY A 1 118 ? 6.27 -15.953 1.568 1 98.62 118 GLY A CA 1
ATOM 900 C C . GLY A 1 118 ? 6.168 -14.508 1.138 1 98.62 118 GLY A C 1
ATOM 901 O O . GLY A 1 118 ? 5.062 -13.977 0.982 1 98.62 118 GLY A O 1
ATOM 902 N N . CYS A 1 119 ? 7.301 -13.953 0.972 1 98.81 119 CYS A N 1
ATOM 903 C CA . CYS A 1 119 ? 7.387 -12.562 0.562 1 98.81 119 CYS A CA 1
ATOM 904 C C . CYS A 1 119 ? 8.375 -12.391 -0.585 1 98.81 119 CYS A C 1
ATOM 906 O O . CYS A 1 119 ? 9.445 -13 -0.585 1 98.81 119 CYS A O 1
ATOM 908 N N . LEU A 1 120 ? 7.992 -11.648 -1.588 1 98.88 120 LEU A N 1
ATOM 909 C CA . LEU A 1 120 ? 8.883 -11.211 -2.66 1 98.88 120 LEU A CA 1
ATOM 910 C C . LEU A 1 120 ? 9.289 -9.75 -2.469 1 98.88 120 LEU A C 1
ATOM 912 O O . LEU A 1 120 ? 8.438 -8.883 -2.301 1 98.88 120 LEU A O 1
ATOM 916 N N . LEU A 1 121 ? 10.586 -9.5 -2.492 1 98.88 121 LEU A N 1
ATOM 917 C CA . LEU A 1 121 ? 11.023 -8.109 -2.445 1 98.88 121 LEU A CA 1
ATOM 918 C C . LEU A 1 121 ? 11.094 -7.512 -3.848 1 98.88 121 LEU A C 1
ATOM 920 O O . LEU A 1 121 ? 11.578 -8.164 -4.777 1 98.88 121 LEU A O 1
ATOM 924 N N . ILE A 1 122 ? 10.547 -6.359 -4.035 1 98.75 122 ILE A N 1
ATOM 925 C CA . ILE A 1 122 ? 10.648 -5.656 -5.309 1 98.75 122 ILE A CA 1
ATOM 926 C C . ILE A 1 122 ? 12.047 -5.07 -5.465 1 98.75 122 ILE A C 1
ATOM 928 O O . ILE A 1 122 ? 12.352 -4.012 -4.91 1 98.75 122 ILE A O 1
ATOM 932 N N . ALA A 1 123 ? 12.812 -5.711 -6.242 1 98.69 123 ALA A N 1
ATOM 933 C CA . ALA A 1 123 ? 14.211 -5.32 -6.41 1 98.69 123 ALA A CA 1
ATOM 934 C C . ALA A 1 123 ? 14.391 -4.43 -7.637 1 98.69 123 ALA A C 1
ATOM 936 O O . ALA A 1 123 ? 15.289 -3.588 -7.672 1 98.69 123 ALA A O 1
ATOM 937 N N . GLN A 1 124 ? 13.586 -4.68 -8.586 1 97.94 124 GLN A N 1
ATOM 938 C CA . GLN A 1 124 ? 13.531 -3.898 -9.812 1 97.94 124 GLN A CA 1
ATOM 939 C C . GLN A 1 124 ? 12.094 -3.754 -10.312 1 97.94 124 GLN A C 1
ATOM 941 O O . GLN A 1 124 ? 11.227 -4.566 -9.969 1 97.94 124 GLN A O 1
ATOM 946 N N . MET A 1 125 ? 11.844 -2.705 -11.086 1 96.12 125 MET A N 1
ATOM 947 C CA . MET A 1 125 ? 10.547 -2.475 -11.711 1 96.12 125 MET A CA 1
ATOM 948 C C . MET A 1 125 ? 10.695 -2.227 -13.211 1 96.12 125 MET A C 1
ATOM 950 O O . MET A 1 125 ? 11.734 -1.747 -13.664 1 96.12 125 MET A O 1
ATOM 954 N N . SER A 1 126 ? 9.688 -2.527 -13.891 1 92.19 126 SER A N 1
ATOM 955 C CA . SER A 1 126 ? 9.719 -2.418 -15.352 1 92.19 126 SER A CA 1
ATOM 956 C C . SER A 1 126 ? 9.32 -1.02 -15.805 1 92.19 126 SER A C 1
ATOM 958 O O . SER A 1 126 ? 9.422 -0.698 -17 1 92.19 126 SER A O 1
ATOM 960 N N . SER A 1 127 ? 8.859 -0.198 -14.938 1 93.88 127 SER A N 1
ATOM 961 C CA . SER A 1 127 ? 8.367 1.127 -15.297 1 93.88 127 SER A CA 1
ATOM 962 C C . SER A 1 127 ? 9.516 2.066 -15.648 1 93.88 127 SER A C 1
ATOM 964 O O . SER A 1 127 ? 10.594 1.999 -15.039 1 93.88 127 SER A O 1
ATOM 966 N N . GLN A 1 128 ? 9.258 2.984 -16.562 1 93.62 128 GLN A N 1
ATOM 967 C CA . GLN A 1 128 ? 10.266 3.957 -16.984 1 93.62 128 GLN A CA 1
ATOM 968 C C . GLN A 1 128 ? 10.625 4.906 -15.852 1 93.62 128 GLN A C 1
ATOM 970 O O . GLN A 1 128 ? 9.734 5.441 -15.18 1 93.62 128 GLN A O 1
ATOM 975 N N . GLY A 1 129 ? 11.953 5.074 -15.617 1 94.81 129 GLY A N 1
ATOM 976 C CA . GLY A 1 129 ? 12.422 6.031 -14.625 1 94.81 129 GLY A CA 1
ATOM 977 C C . GLY A 1 129 ? 12.398 5.48 -13.211 1 94.81 129 GLY A C 1
ATOM 978 O O . GLY A 1 129 ? 12.594 6.227 -12.25 1 94.81 129 GLY A O 1
ATOM 979 N N . SER A 1 130 ? 12.148 4.188 -13.07 1 96.81 130 SER A N 1
ATOM 980 C CA . SER A 1 130 ? 12.156 3.568 -11.75 1 96.81 130 SER A CA 1
ATOM 981 C C . SER A 1 130 ? 13.484 3.787 -11.047 1 96.81 130 SER A C 1
ATOM 983 O O . SER A 1 130 ? 14.539 3.82 -11.688 1 96.81 130 SER A O 1
ATOM 985 N N . LEU A 1 131 ? 13.375 3.963 -9.734 1 97.81 131 LEU A N 1
ATOM 986 C CA . LEU A 1 131 ? 14.57 4.156 -8.922 1 97.81 131 LEU A CA 1
ATOM 987 C C . LEU A 1 131 ? 15.047 2.834 -8.328 1 97.81 131 LEU A C 1
ATOM 989 O O . LEU A 1 131 ? 16.031 2.801 -7.586 1 97.81 131 LEU A O 1
ATOM 993 N N . ALA A 1 132 ? 14.344 1.745 -8.602 1 97.44 132 ALA A N 1
ATOM 994 C CA . ALA A 1 132 ? 14.727 0.422 -8.117 1 97.44 132 ALA A CA 1
ATOM 995 C C . ALA A 1 132 ? 15.898 -0.139 -8.914 1 97.44 132 ALA A C 1
ATOM 997 O O . ALA A 1 132 ? 15.75 -1.144 -9.617 1 97.44 132 ALA A O 1
ATOM 998 N N . THR A 1 133 ? 17.016 0.512 -8.797 1 96.25 133 THR A N 1
ATOM 999 C CA . THR A 1 133 ? 18.25 0.169 -9.523 1 96.25 133 THR A CA 1
ATOM 1000 C C . THR A 1 133 ? 19.469 0.341 -8.625 1 96.25 133 THR A C 1
ATOM 1002 O O . THR A 1 133 ? 19.375 0.919 -7.539 1 96.25 133 THR A O 1
ATOM 1005 N N . GLY A 1 134 ? 20.594 -0.23 -9.047 1 95.38 134 GLY A N 1
ATOM 1006 C CA . GLY A 1 134 ? 21.859 0.009 -8.383 1 95.38 134 GLY A CA 1
ATOM 1007 C C . GLY A 1 134 ? 21.844 -0.368 -6.91 1 95.38 134 GLY A C 1
ATOM 1008 O O . GLY A 1 134 ? 21.562 -1.515 -6.562 1 95.38 134 GLY A O 1
ATOM 1009 N N . GLU A 1 135 ? 22.047 0.661 -6.082 1 95.88 135 GLU A N 1
ATOM 1010 C CA . GLU A 1 135 ? 22.125 0.438 -4.641 1 95.88 135 GLU A CA 1
ATOM 1011 C C . GLU A 1 135 ? 20.797 -0.061 -4.082 1 95.88 135 GLU A C 1
ATOM 1013 O O . GLU A 1 135 ? 20.766 -0.852 -3.137 1 95.88 135 GLU A O 1
ATOM 1018 N N . TYR A 1 136 ? 19.781 0.396 -4.656 1 97.69 136 TYR A N 1
ATOM 1019 C CA . TYR A 1 136 ? 18.453 -0.072 -4.242 1 97.69 136 TYR A CA 1
ATOM 1020 C C . TYR A 1 136 ? 18.328 -1.579 -4.43 1 97.69 136 TYR A C 1
ATOM 1022 O O . TYR A 1 136 ? 17.906 -2.293 -3.518 1 97.69 136 TYR A O 1
ATOM 1030 N N . THR A 1 137 ? 18.703 -2.039 -5.613 1 98.25 137 THR A N 1
ATOM 1031 C CA . THR A 1 137 ? 18.641 -3.461 -5.93 1 98.25 137 THR A CA 1
ATOM 1032 C C . THR A 1 137 ? 19.562 -4.262 -5.012 1 98.25 137 THR A C 1
ATOM 1034 O O . THR A 1 137 ? 19.188 -5.328 -4.523 1 98.25 137 THR A O 1
ATOM 1037 N N . LYS A 1 138 ? 20.734 -3.752 -4.742 1 97.75 138 LYS A N 1
ATOM 1038 C CA . LYS A 1 138 ? 21.672 -4.43 -3.854 1 97.75 138 LYS A CA 1
ATOM 1039 C C . LYS A 1 138 ? 21.109 -4.531 -2.438 1 97.75 138 LYS A C 1
ATOM 1041 O O . LYS A 1 138 ? 21.297 -5.543 -1.762 1 97.75 138 LYS A O 1
ATOM 1046 N N . ALA A 1 139 ? 20.453 -3.477 -2.002 1 97.81 139 ALA A N 1
ATOM 1047 C CA . ALA A 1 139 ? 19.844 -3.479 -0.677 1 97.81 139 ALA A CA 1
ATOM 1048 C C . ALA A 1 139 ? 18.734 -4.535 -0.585 1 97.81 139 ALA A C 1
ATOM 1050 O O . ALA A 1 139 ? 18.594 -5.195 0.446 1 97.81 139 ALA A O 1
ATOM 1051 N N . ALA A 1 140 ? 17.953 -4.656 -1.645 1 98.44 140 ALA A N 1
ATOM 1052 C CA . ALA A 1 140 ? 16.906 -5.676 -1.683 1 98.44 140 ALA A CA 1
ATOM 1053 C C . ALA A 1 140 ? 17.5 -7.074 -1.521 1 98.44 140 ALA A C 1
ATOM 1055 O O . ALA A 1 140 ? 16.969 -7.902 -0.787 1 98.44 140 ALA A O 1
ATOM 1056 N N . VAL A 1 141 ? 18.641 -7.324 -2.178 1 98.44 141 VAL A N 1
ATOM 1057 C CA . VAL A 1 141 ? 19.281 -8.625 -2.119 1 98.44 141 VAL A CA 1
ATOM 1058 C C . VAL A 1 141 ? 19.781 -8.898 -0.699 1 98.44 141 VAL A C 1
ATOM 1060 O O . VAL A 1 141 ? 19.562 -9.984 -0.159 1 98.44 141 VAL A O 1
ATOM 1063 N N . ARG A 1 142 ? 20.406 -7.906 -0.087 1 98.06 142 ARG A N 1
ATOM 1064 C CA . ARG A 1 142 ? 20.922 -8.062 1.271 1 98.06 142 ARG A CA 1
ATOM 1065 C C . ARG A 1 142 ? 19.781 -8.336 2.254 1 98.06 142 ARG A C 1
ATOM 1067 O O . ARG A 1 142 ? 19.891 -9.211 3.117 1 98.06 142 ARG A O 1
ATOM 1074 N N . MET A 1 143 ? 18.703 -7.621 2.086 1 97.88 143 MET A N 1
ATOM 1075 C CA . MET A 1 143 ? 17.562 -7.793 2.967 1 97.88 143 MET A CA 1
ATOM 1076 C C . MET A 1 143 ? 16.969 -9.195 2.834 1 97.88 143 MET A C 1
ATOM 1078 O O . MET A 1 143 ? 16.531 -9.781 3.82 1 97.88 143 MET A O 1
ATOM 1082 N N . ALA A 1 144 ? 16.891 -9.648 1.615 1 98.25 144 ALA A N 1
ATOM 1083 C CA . ALA A 1 144 ? 16.375 -11 1.367 1 98.25 144 ALA A CA 1
ATOM 1084 C C . ALA A 1 144 ? 17.25 -12.055 2.033 1 98.25 144 ALA A C 1
ATOM 1086 O O . ALA A 1 144 ? 16.75 -12.992 2.646 1 98.25 144 ALA A O 1
ATOM 1087 N N . GLU A 1 145 ? 18.562 -11.867 1.907 1 97.88 145 GLU A N 1
ATOM 1088 C CA . GLU A 1 145 ? 19.5 -12.812 2.502 1 97.88 145 GLU A CA 1
ATOM 1089 C C . GLU A 1 145 ? 19.375 -12.82 4.023 1 97.88 145 GLU A C 1
ATOM 1091 O O . GLU A 1 145 ? 19.484 -13.875 4.656 1 97.88 145 GLU A O 1
ATOM 1096 N N . ASP A 1 146 ? 19.156 -11.695 4.625 1 97.06 146 ASP A N 1
ATOM 1097 C CA . ASP A 1 146 ? 19.031 -11.562 6.074 1 97.06 146 ASP A CA 1
ATOM 1098 C C . ASP A 1 146 ? 17.719 -12.141 6.57 1 97.06 146 ASP A C 1
ATOM 1100 O O . ASP A 1 146 ? 17.547 -12.398 7.766 1 97.06 146 ASP A O 1
ATOM 1104 N N . HIS A 1 147 ? 16.75 -12.359 5.668 1 96.94 147 HIS A N 1
ATOM 1105 C CA . HIS A 1 147 ? 15.422 -12.82 6.051 1 96.94 147 HIS A CA 1
ATOM 1106 C C . HIS A 1 147 ? 14.961 -13.961 5.152 1 96.94 147 HIS A C 1
ATOM 1108 O O . HIS A 1 147 ? 13.812 -13.977 4.707 1 96.94 147 HIS A O 1
ATOM 1114 N N . SER A 1 148 ? 15.906 -14.844 4.852 1 96.5 148 SER A N 1
ATOM 1115 C CA . SER A 1 148 ? 15.648 -15.906 3.883 1 96.5 148 SER A CA 1
ATOM 1116 C C . SER A 1 148 ? 14.633 -16.906 4.422 1 96.5 148 SER A C 1
ATOM 1118 O O . SER A 1 148 ? 14.133 -17.75 3.676 1 96.5 148 SER A O 1
ATOM 1120 N N . ASP A 1 149 ? 14.172 -16.797 5.703 1 96.62 149 ASP A N 1
ATOM 1121 C CA . ASP A 1 149 ? 13.156 -17.656 6.293 1 96.62 149 ASP A CA 1
ATOM 1122 C C . ASP A 1 149 ? 11.75 -17.172 5.945 1 96.62 149 ASP A C 1
ATOM 1124 O O . ASP A 1 149 ? 10.773 -17.891 6.164 1 96.62 149 ASP A O 1
ATOM 1128 N N . PHE A 1 150 ? 11.633 -16 5.363 1 98.25 150 PHE A N 1
ATOM 1129 C CA . PHE A 1 150 ? 10.344 -15.43 5.004 1 98.25 150 PHE A CA 1
ATOM 1130 C C . PHE A 1 150 ? 10.367 -14.906 3.574 1 98.25 150 PHE A C 1
ATOM 1132 O O . PHE A 1 150 ? 9.391 -15.047 2.838 1 98.25 150 PHE A O 1
ATOM 1139 N N . VAL A 1 151 ? 11.516 -14.312 3.197 1 98.69 151 VAL A N 1
ATOM 1140 C CA . VAL A 1 151 ? 11.68 -13.805 1.838 1 98.69 151 VAL A CA 1
ATOM 1141 C C . VAL A 1 151 ? 12.078 -14.945 0.907 1 98.69 151 VAL A C 1
ATOM 1143 O O . VAL A 1 151 ? 13.117 -15.586 1.112 1 98.69 151 VAL A O 1
ATOM 1146 N N . ILE A 1 152 ? 11.266 -15.094 -0.201 1 98.62 152 ILE A N 1
ATOM 1147 C CA . ILE A 1 152 ? 11.484 -16.297 -1.011 1 98.62 152 ILE A CA 1
ATOM 1148 C C . ILE A 1 152 ? 12.047 -15.898 -2.373 1 98.62 152 ILE A C 1
ATOM 1150 O O . ILE A 1 152 ? 12.367 -16.766 -3.191 1 98.62 152 ILE A O 1
ATOM 1154 N N . GLY A 1 153 ? 12.102 -14.57 -2.66 1 98.69 153 GLY A N 1
ATOM 1155 C CA . GLY A 1 153 ? 12.625 -14.156 -3.949 1 98.69 153 GLY A CA 1
ATOM 1156 C C . GLY A 1 153 ? 12.391 -12.688 -4.238 1 98.69 153 GLY A C 1
ATOM 1157 O O . GLY A 1 153 ? 12.336 -11.867 -3.32 1 98.69 153 GLY A O 1
ATOM 1158 N N . PHE A 1 154 ? 12.336 -12.391 -5.59 1 98.81 154 PHE A N 1
ATOM 1159 C CA . PHE A 1 154 ? 12.352 -11 -6.012 1 98.81 154 PHE A CA 1
ATOM 1160 C C . PHE A 1 154 ? 11.375 -10.773 -7.164 1 98.81 154 PHE A C 1
ATOM 1162 O O . PHE A 1 154 ? 11.148 -11.68 -7.973 1 98.81 154 PHE A O 1
ATOM 1169 N N . ILE A 1 155 ? 10.82 -9.641 -7.172 1 98.75 155 ILE A N 1
ATOM 1170 C CA . ILE A 1 155 ? 10.383 -9.047 -8.43 1 98.75 155 ILE A CA 1
ATOM 1171 C C . ILE A 1 155 ? 11.547 -8.305 -9.086 1 98.75 155 ILE A C 1
ATOM 1173 O O . ILE A 1 155 ? 12.148 -7.418 -8.477 1 98.75 155 ILE A O 1
ATOM 1177 N N . CYS A 1 156 ? 11.891 -8.672 -10.234 1 98.31 156 CYS A N 1
ATOM 1178 C CA . CYS A 1 156 ? 13.047 -8.094 -10.914 1 98.31 156 CYS A CA 1
ATOM 1179 C C . CYS A 1 156 ? 12.938 -8.289 -12.422 1 98.31 156 CYS A C 1
ATOM 1181 O O . CYS A 1 156 ? 12.078 -9.031 -12.898 1 98.31 156 CYS A O 1
ATOM 1183 N N . VAL A 1 157 ? 13.781 -7.586 -13.203 1 96.06 157 VAL A N 1
ATOM 1184 C CA . VAL A 1 157 ? 13.719 -7.652 -14.656 1 96.06 157 VAL A CA 1
ATOM 1185 C C . VAL A 1 157 ? 14.781 -8.625 -15.18 1 96.06 157 VAL A C 1
ATOM 1187 O O . VAL A 1 157 ? 14.75 -9.008 -16.344 1 96.06 157 VAL A O 1
ATOM 1190 N N . SER A 1 158 ? 15.688 -8.969 -14.32 1 95.12 158 SER A N 1
ATOM 1191 C CA . SER A 1 158 ? 16.719 -9.953 -14.609 1 95.12 158 SER A CA 1
ATOM 1192 C C . SER A 1 158 ? 17.234 -10.617 -13.336 1 95.12 158 SER A C 1
ATOM 1194 O O . SER A 1 158 ? 16.984 -10.125 -12.234 1 95.12 158 SER A O 1
ATOM 1196 N N . LYS A 1 159 ? 17.859 -11.727 -13.5 1 96.69 159 LYS A N 1
ATOM 1197 C CA . LYS A 1 159 ? 18.453 -12.398 -12.352 1 96.69 159 LYS A CA 1
ATOM 1198 C C . LYS A 1 159 ? 19.438 -11.477 -11.617 1 96.69 159 LYS A C 1
ATOM 1200 O O . LYS A 1 159 ? 20.312 -10.883 -12.242 1 96.69 159 LYS A O 1
ATOM 1205 N N . ILE A 1 160 ? 19.297 -11.344 -10.305 1 97.12 160 ILE A N 1
ATOM 1206 C CA . ILE A 1 160 ? 20.078 -10.359 -9.562 1 97.12 160 ILE A CA 1
ATOM 1207 C C . ILE A 1 160 ? 20.844 -11.055 -8.445 1 97.12 160 ILE A C 1
ATOM 1209 O O . ILE A 1 160 ? 21.641 -10.414 -7.742 1 97.12 160 ILE A O 1
ATOM 1213 N N . ASN A 1 161 ? 20.578 -12.242 -8.258 1 93.75 161 ASN A N 1
ATOM 1214 C CA . ASN A 1 161 ? 21.188 -13.055 -7.203 1 93.75 161 ASN A CA 1
ATOM 1215 C C . ASN A 1 161 ? 21.406 -14.492 -7.66 1 93.75 161 ASN A C 1
ATOM 1217 O O . ASN A 1 161 ? 20.578 -15.062 -8.367 1 93.75 161 ASN A O 1
ATOM 1221 N N . LYS A 1 162 ? 22.547 -15.156 -7.27 1 91.94 162 LYS A N 1
ATOM 1222 C CA . LYS A 1 162 ? 22.906 -16.469 -7.77 1 91.94 162 LYS A CA 1
ATOM 1223 C C . LYS A 1 162 ? 22.484 -17.562 -6.789 1 91.94 162 LYS A C 1
ATOM 1225 O O . LYS A 1 162 ? 22.547 -18.75 -7.117 1 91.94 162 LYS A O 1
ATOM 1230 N N . LYS A 1 163 ? 22.078 -17.172 -5.637 1 94 163 LYS A N 1
ATOM 1231 C CA . LYS A 1 163 ? 21.656 -18.172 -4.656 1 94 163 LYS A CA 1
ATOM 1232 C C . LYS A 1 163 ? 20.406 -18.906 -5.125 1 94 163 LYS A C 1
ATOM 1234 O O . LYS A 1 163 ? 19.391 -18.281 -5.43 1 94 163 LYS A O 1
ATOM 1239 N N . PRO A 1 164 ? 20.422 -20.203 -5.086 1 91.12 164 PRO A N 1
ATOM 1240 C CA . PRO A 1 164 ? 19.328 -20.984 -5.691 1 91.12 164 PRO A CA 1
ATOM 1241 C C . PRO A 1 164 ? 18.047 -20.938 -4.887 1 91.12 164 PRO A C 1
ATOM 1243 O O . PRO A 1 164 ? 16.984 -21.312 -5.391 1 91.12 164 PRO A O 1
ATOM 1246 N N . GLU A 1 165 ? 18.047 -20.484 -3.67 1 93.88 165 GLU A N 1
ATOM 1247 C CA . GLU A 1 165 ? 16.859 -20.516 -2.822 1 93.88 165 GLU A CA 1
ATOM 1248 C C . GLU A 1 165 ? 15.914 -19.375 -3.17 1 93.88 165 GLU A C 1
ATOM 1250 O O . GLU A 1 165 ? 14.75 -19.375 -2.766 1 93.88 165 GLU A O 1
ATOM 1255 N N . PHE A 1 166 ? 16.359 -18.344 -3.914 1 97.88 166 PHE A N 1
ATOM 1256 C CA . PHE A 1 166 ? 15.523 -17.188 -4.227 1 97.88 166 PHE A CA 1
ATOM 1257 C C . PHE A 1 166 ? 14.938 -17.312 -5.629 1 97.88 166 PHE A C 1
ATOM 1259 O O . PHE A 1 166 ? 15.664 -17.594 -6.586 1 97.88 166 PHE A O 1
ATOM 1266 N N . ILE A 1 167 ? 13.664 -17.109 -5.746 1 97.94 167 ILE A N 1
ATOM 1267 C CA . ILE A 1 167 ? 12.969 -17.125 -7.027 1 97.94 167 ILE A CA 1
ATOM 1268 C C . ILE A 1 167 ? 12.953 -15.727 -7.625 1 97.94 167 ILE A C 1
ATOM 1270 O O . ILE A 1 167 ? 12.758 -14.742 -6.91 1 97.94 167 ILE A O 1
ATOM 1274 N N . HIS A 1 168 ? 13.227 -15.633 -8.945 1 98.56 168 HIS A N 1
ATOM 1275 C CA . HIS A 1 168 ? 13.148 -14.375 -9.68 1 98.56 168 HIS A CA 1
ATOM 1276 C C . HIS A 1 168 ? 11.906 -14.32 -10.555 1 98.56 168 HIS A C 1
ATOM 1278 O O . HIS A 1 168 ? 11.742 -15.148 -11.461 1 98.56 168 HIS A O 1
ATOM 1284 N N . MET A 1 169 ? 10.977 -13.383 -10.281 1 98.62 169 MET A N 1
ATOM 1285 C CA . MET A 1 169 ? 9.75 -13.203 -11.055 1 98.62 169 MET A CA 1
ATOM 1286 C C . MET A 1 169 ? 9.773 -11.883 -11.812 1 98.62 169 MET A C 1
ATOM 1288 O O . MET A 1 169 ? 10.039 -10.828 -11.227 1 98.62 169 MET A O 1
ATOM 1292 N N . THR A 1 170 ? 9.523 -11.922 -13.07 1 98.5 170 THR A N 1
ATOM 1293 C CA . THR A 1 170 ? 9.664 -10.742 -13.914 1 98.5 170 THR A CA 1
ATOM 1294 C C . THR A 1 170 ? 8.305 -10.281 -14.43 1 98.5 170 THR A C 1
ATOM 1296 O O . THR A 1 170 ? 7.598 -11.031 -15.102 1 98.5 170 THR A O 1
ATOM 1299 N N . PRO A 1 171 ? 7.91 -9.086 -14.078 1 97.31 171 PRO A N 1
ATOM 1300 C CA . PRO A 1 171 ? 6.699 -8.492 -14.641 1 97.31 171 PRO A CA 1
ATOM 1301 C C . PRO A 1 171 ? 6.93 -7.891 -16.031 1 97.31 171 PRO A C 1
ATOM 1303 O O . PRO A 1 171 ? 8.055 -7.902 -16.531 1 97.31 171 PRO A O 1
ATOM 1306 N N . GLY A 1 172 ? 5.953 -7.332 -16.625 1 94.56 172 GLY A N 1
ATOM 1307 C CA . GLY A 1 172 ? 6.078 -6.645 -17.891 1 94.56 172 GLY A CA 1
ATOM 1308 C C . GLY A 1 172 ? 6.438 -7.574 -19.047 1 94.56 172 GLY A C 1
ATOM 1309 O O . GLY A 1 172 ? 7.375 -7.305 -19.797 1 94.56 172 GLY A O 1
ATOM 1310 N N . VAL A 1 173 ? 5.676 -8.625 -19.172 1 97.06 173 VAL A N 1
ATOM 1311 C CA . VAL A 1 173 ? 5.961 -9.609 -20.203 1 97.06 173 VAL A CA 1
ATOM 1312 C C . VAL A 1 173 ? 4.832 -9.625 -21.234 1 97.06 173 VAL A C 1
ATOM 1314 O O . VAL A 1 173 ? 3.654 -9.625 -20.859 1 97.06 173 VAL A O 1
ATOM 1317 N N . GLN A 1 174 ? 5.234 -9.57 -22.469 1 95.94 174 GLN A N 1
ATOM 1318 C CA . GLN A 1 174 ? 4.352 -9.695 -23.625 1 95.94 174 GLN A CA 1
ATOM 1319 C C . GLN A 1 174 ? 5.023 -10.477 -24.75 1 95.94 174 GLN A C 1
ATOM 1321 O O . GLN A 1 174 ? 6.254 -10.555 -24.812 1 95.94 174 GLN A O 1
ATOM 1326 N N . MET A 1 175 ? 4.133 -11.047 -25.688 1 95.12 175 MET A N 1
ATOM 1327 C CA . MET A 1 175 ? 4.691 -11.812 -26.797 1 95.12 175 MET A CA 1
ATOM 1328 C C . MET A 1 175 ? 5.488 -10.914 -27.734 1 95.12 175 MET A C 1
ATOM 1330 O O . MET A 1 175 ? 6.441 -11.359 -28.359 1 95.12 175 MET A O 1
ATOM 1334 N N . GLN A 1 176 ? 5.094 -9.625 -27.734 1 89 176 GLN A N 1
ATOM 1335 C CA . GLN A 1 176 ? 5.824 -8.617 -28.5 1 89 176 GLN A CA 1
ATOM 1336 C C . GLN A 1 176 ? 6.359 -7.523 -27.578 1 89 176 GLN A C 1
ATOM 1338 O O . GLN A 1 176 ? 5.617 -6.965 -26.766 1 89 176 GLN A O 1
ATOM 1343 N N . ALA A 1 177 ? 7.668 -7.332 -27.75 1 84.88 177 ALA A N 1
ATOM 1344 C CA . ALA A 1 177 ? 8.281 -6.285 -26.938 1 84.88 177 ALA A CA 1
ATOM 1345 C C . ALA A 1 177 ? 7.688 -4.918 -27.266 1 84.88 177 ALA A C 1
ATOM 1347 O O . ALA A 1 177 ? 7.199 -4.695 -28.375 1 84.88 177 ALA A O 1
ATOM 1348 N N . GLY A 1 178 ? 7.691 -3.961 -26.188 1 88.56 178 GLY A N 1
ATOM 1349 C CA . GLY A 1 178 ? 7.168 -2.617 -26.375 1 88.56 178 GLY A CA 1
ATOM 1350 C C . GLY A 1 178 ? 6.898 -1.896 -25.062 1 88.56 178 GLY A C 1
ATOM 1351 O O . GLY A 1 178 ? 7.609 -2.096 -24.078 1 88.56 178 GLY A O 1
ATOM 1352 N N . GLY A 1 179 ? 6.008 -0.818 -25.172 1 84.19 179 GLY A N 1
ATOM 1353 C CA . GLY A 1 179 ? 5.664 -0.02 -24.016 1 84.19 179 GLY A CA 1
ATOM 1354 C C . GLY A 1 179 ? 4.301 0.634 -24.125 1 84.19 179 GLY A C 1
ATOM 1355 O O . GLY A 1 179 ? 3.648 0.559 -25.156 1 84.19 179 GLY A O 1
ATOM 1356 N N . ASP A 1 180 ? 3.826 1.12 -23 1 86.88 180 ASP A N 1
ATOM 1357 C CA . ASP A 1 180 ? 2.545 1.816 -23.031 1 86.88 180 ASP A CA 1
ATOM 1358 C C . ASP A 1 180 ? 2.719 3.299 -22.703 1 86.88 180 ASP A C 1
ATOM 1360 O O . ASP A 1 180 ? 3.844 3.783 -22.578 1 86.88 180 ASP A O 1
ATOM 1364 N N . MET A 1 181 ? 1.563 3.986 -22.594 1 82.38 181 MET A N 1
ATOM 1365 C CA . MET A 1 181 ? 1.566 5.445 -22.484 1 82.38 181 MET A CA 1
ATOM 1366 C C . MET A 1 181 ? 1.954 5.887 -21.078 1 82.38 181 MET A C 1
ATOM 1368 O O . MET A 1 181 ? 2.369 7.027 -20.875 1 82.38 181 MET A O 1
ATOM 1372 N N . LEU A 1 182 ? 1.926 5 -20.219 1 85.19 182 LEU A N 1
ATOM 1373 C CA . LEU A 1 182 ? 2.211 5.402 -18.844 1 85.19 182 LEU A CA 1
ATOM 1374 C C . LEU A 1 182 ? 3.578 4.891 -18.391 1 85.19 182 LEU A C 1
ATOM 1376 O O . LEU A 1 182 ? 3.889 4.891 -17.203 1 85.19 182 LEU A O 1
ATOM 1380 N N . GLY A 1 183 ? 4.316 4.402 -19.375 1 85.06 183 GLY A N 1
ATOM 1381 C CA . GLY A 1 183 ? 5.723 4.137 -19.109 1 85.06 183 GLY A CA 1
ATOM 1382 C C . GLY A 1 183 ? 6.012 2.676 -18.828 1 85.06 183 GLY A C 1
ATOM 1383 O O . GLY A 1 183 ? 7.141 2.316 -18.469 1 85.06 183 GLY A O 1
ATOM 1384 N N . GLN A 1 184 ? 5.066 1.86 -18.938 1 89.38 184 GLN A N 1
ATOM 1385 C CA . GLN A 1 184 ? 5.312 0.431 -18.781 1 89.38 184 GLN A CA 1
ATOM 1386 C C . GLN A 1 184 ? 6.117 -0.121 -19.953 1 89.38 184 GLN A C 1
ATOM 1388 O O . GLN A 1 184 ? 5.875 0.244 -21.109 1 89.38 184 GLN A O 1
ATOM 1393 N N . GLN A 1 185 ? 7.137 -0.996 -19.578 1 91.12 185 GLN A N 1
ATOM 1394 C CA . GLN A 1 185 ? 7.953 -1.646 -20.594 1 91.12 185 GLN A CA 1
ATOM 1395 C C . GLN A 1 185 ? 7.719 -3.154 -20.609 1 91.12 185 GLN A C 1
ATOM 1397 O O . GLN A 1 185 ? 7.535 -3.768 -19.562 1 91.12 185 GLN A O 1
ATOM 1402 N N . TYR A 1 186 ? 7.727 -3.732 -21.891 1 94.12 186 TYR A N 1
ATOM 1403 C CA . TYR A 1 186 ? 7.469 -5.16 -22.031 1 94.12 186 TYR A CA 1
ATOM 1404 C C . TYR A 1 186 ? 8.664 -5.871 -22.656 1 94.12 186 TYR A C 1
ATOM 1406 O O . TYR A 1 186 ? 9.336 -5.316 -23.531 1 94.12 186 TYR A O 1
ATOM 1414 N N . SER A 1 187 ? 8.906 -7.078 -22.156 1 95.12 187 SER A N 1
ATOM 1415 C CA . SER A 1 187 ? 9.852 -8.023 -22.719 1 95.12 187 SER A CA 1
ATOM 1416 C C . SER A 1 187 ? 9.188 -9.359 -23.031 1 95.12 187 SER A C 1
ATOM 1418 O O . SER A 1 187 ? 8.117 -9.664 -22.516 1 95.12 187 SER A O 1
ATOM 1420 N N . THR A 1 188 ? 9.844 -10.156 -23.906 1 97 188 THR A N 1
ATOM 1421 C CA . THR A 1 188 ? 9.266 -11.43 -24.297 1 97 188 THR A CA 1
ATOM 1422 C C . THR A 1 188 ? 9.609 -12.523 -23.297 1 97 188 THR A C 1
ATOM 1424 O O . THR A 1 188 ? 10.594 -12.414 -22.562 1 97 188 THR A O 1
ATOM 1427 N N . PRO A 1 189 ? 8.773 -13.656 -23.312 1 97.88 189 PRO A N 1
ATOM 1428 C CA . PRO A 1 189 ? 9.094 -14.773 -22.422 1 97.88 189 PRO A CA 1
ATOM 1429 C C . PRO A 1 189 ? 10.5 -15.328 -22.672 1 97.88 189 PRO A C 1
ATOM 1431 O O . PRO A 1 189 ? 11.227 -15.609 -21.703 1 97.88 189 PRO A O 1
ATOM 1434 N N . GLU A 1 190 ? 10.875 -15.43 -23.891 1 96.75 190 GLU A N 1
ATOM 1435 C CA . GLU A 1 190 ? 12.195 -15.945 -24.234 1 96.75 190 GLU A CA 1
ATOM 1436 C C . GLU A 1 190 ? 13.297 -15.062 -23.672 1 96.75 190 GLU A C 1
ATOM 1438 O O . GLU A 1 190 ? 14.25 -15.562 -23.062 1 96.75 190 GLU A O 1
ATOM 1443 N N . GLU A 1 191 ? 13.164 -13.805 -23.859 1 96.44 191 GLU A N 1
ATOM 1444 C CA . GLU A 1 191 ? 14.156 -12.867 -23.344 1 96.44 191 GLU A CA 1
ATOM 1445 C C . GLU A 1 191 ? 14.234 -12.914 -21.828 1 96.44 191 GLU A C 1
ATOM 1447 O O . GLU A 1 191 ? 15.328 -12.961 -21.25 1 96.44 191 GLU A O 1
ATOM 1452 N N . VAL A 1 192 ? 13.109 -12.961 -21.172 1 97.56 192 VAL A N 1
ATOM 1453 C CA . VAL A 1 192 ? 13 -12.891 -19.719 1 97.56 192 VAL A CA 1
ATOM 1454 C C . VAL A 1 192 ? 13.57 -14.172 -19.094 1 97.56 192 VAL A C 1
ATOM 1456 O O . VAL A 1 192 ? 14.352 -14.109 -18.141 1 97.56 192 VAL A O 1
ATOM 1459 N N . ILE A 1 193 ? 13.203 -15.352 -19.656 1 97.69 193 ILE A N 1
ATOM 1460 C CA . ILE A 1 193 ? 13.57 -16.625 -19.047 1 97.69 193 ILE A CA 1
ATOM 1461 C C . ILE A 1 193 ? 14.961 -17.047 -19.531 1 97.69 193 ILE A C 1
ATOM 1463 O O . ILE A 1 193 ? 15.852 -17.312 -18.719 1 97.69 193 ILE A O 1
ATOM 1467 N N . HIS A 1 194 ? 15.148 -17.031 -20.766 1 96.31 194 HIS A N 1
ATOM 1468 C CA . HIS A 1 194 ? 16.375 -17.578 -21.328 1 96.31 194 HIS A CA 1
ATOM 1469 C C . HIS A 1 194 ? 17.531 -16.594 -21.172 1 96.31 194 HIS A C 1
ATOM 1471 O O . HIS A 1 194 ? 18.594 -16.953 -20.656 1 96.31 194 HIS A O 1
ATOM 1477 N N . ASN A 1 195 ? 17.391 -15.359 -21.562 1 95.06 195 ASN A N 1
ATOM 1478 C CA . ASN A 1 195 ? 18.5 -14.406 -21.609 1 95.06 195 ASN A CA 1
ATOM 1479 C C . ASN A 1 195 ? 18.703 -13.719 -20.266 1 95.06 195 ASN A C 1
ATOM 1481 O O . ASN A 1 195 ? 19.828 -13.438 -19.875 1 95.06 195 ASN A O 1
ATOM 1485 N N . HIS A 1 196 ? 17.594 -13.414 -19.562 1 95.81 196 HIS A N 1
ATOM 1486 C CA . HIS A 1 196 ? 17.703 -12.641 -18.328 1 95.81 196 HIS A CA 1
ATOM 1487 C C . HIS A 1 196 ? 17.719 -13.547 -17.109 1 95.81 196 HIS A C 1
ATOM 1489 O O . HIS A 1 196 ? 17.953 -13.078 -15.992 1 95.81 196 HIS A O 1
ATOM 1495 N N . GLY A 1 197 ? 17.391 -14.82 -17.25 1 96 197 GLY A N 1
ATOM 1496 C CA . GLY A 1 197 ? 17.594 -15.812 -16.203 1 96 197 GLY A CA 1
ATOM 1497 C C . GLY A 1 197 ? 16.484 -15.812 -15.156 1 96 197 GLY A C 1
ATOM 1498 O O . GLY A 1 197 ? 16.672 -16.359 -14.062 1 96 197 GLY A O 1
ATOM 1499 N N . SER A 1 198 ? 15.359 -15.242 -15.438 1 97.19 198 SER A N 1
ATOM 1500 C CA . SER A 1 198 ? 14.234 -15.242 -14.508 1 97.19 198 SER A CA 1
ATOM 1501 C C . SER A 1 198 ? 13.594 -16.625 -14.422 1 97.19 198 SER A C 1
ATOM 1503 O O . SER A 1 198 ? 13.82 -17.469 -15.289 1 97.19 198 SER A O 1
ATOM 1505 N N . ASP A 1 199 ? 12.844 -16.828 -13.344 1 97.88 199 ASP A N 1
ATOM 1506 C CA . ASP A 1 199 ? 12.234 -18.141 -13.109 1 97.88 199 ASP A CA 1
ATOM 1507 C C . ASP A 1 199 ? 10.766 -18.141 -13.516 1 97.88 199 ASP A C 1
ATOM 1509 O O . ASP A 1 199 ? 10.242 -19.156 -13.977 1 97.88 199 ASP A O 1
ATOM 1513 N N . VAL A 1 200 ? 10.078 -17.062 -13.297 1 98.62 200 VAL A N 1
ATOM 1514 C CA . VAL A 1 200 ? 8.641 -16.953 -13.516 1 98.62 200 VAL A CA 1
ATOM 1515 C C . VAL A 1 200 ? 8.328 -15.672 -14.281 1 98.62 200 VAL A C 1
ATOM 1517 O O . VAL A 1 200 ? 8.891 -14.609 -13.992 1 98.62 200 VAL A O 1
ATOM 1520 N N . ILE A 1 201 ? 7.457 -15.758 -15.344 1 98.75 201 ILE A N 1
ATOM 1521 C CA . ILE A 1 201 ? 6.984 -14.578 -16.062 1 98.75 201 ILE A CA 1
ATOM 1522 C C . ILE A 1 201 ? 5.621 -14.156 -15.516 1 98.75 201 ILE A C 1
ATOM 1524 O O . ILE A 1 201 ? 4.773 -15.008 -15.227 1 98.75 201 ILE A O 1
ATOM 1528 N N . ILE A 1 202 ? 5.426 -12.898 -15.266 1 98.62 202 ILE A N 1
ATOM 1529 C CA . ILE A 1 202 ? 4.145 -12.328 -14.859 1 98.62 202 ILE A CA 1
ATOM 1530 C C . ILE A 1 202 ? 3.482 -11.641 -16.047 1 98.62 202 ILE A C 1
ATOM 1532 O O . ILE A 1 202 ? 4.027 -10.68 -16.594 1 98.62 202 ILE A O 1
ATOM 1536 N N . VAL A 1 203 ? 2.297 -12.117 -16.422 1 98.5 203 VAL A N 1
ATOM 1537 C CA . VAL A 1 203 ? 1.616 -11.633 -17.62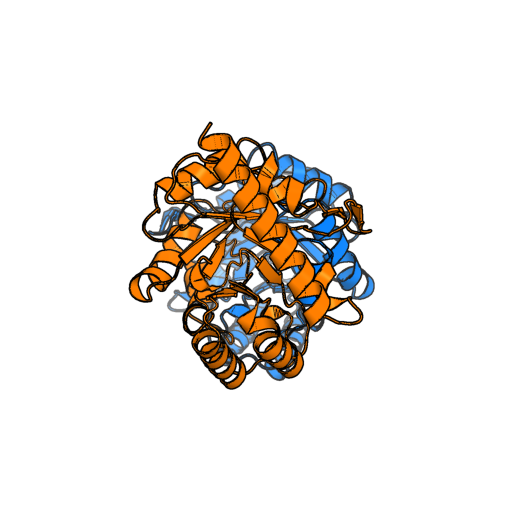5 1 98.5 203 VAL A CA 1
ATOM 1538 C C . VAL A 1 203 ? 0.218 -11.141 -17.25 1 98.5 203 VAL A C 1
ATOM 1540 O O . VAL A 1 203 ? -0.563 -11.867 -16.641 1 98.5 203 VAL A O 1
ATOM 1543 N N . GLY A 1 204 ? -0.017 -9.898 -17.578 1 96.94 204 GLY A N 1
ATOM 1544 C CA . GLY A 1 204 ? -1.333 -9.32 -17.359 1 96.94 204 GLY A CA 1
ATOM 1545 C C . GLY A 1 204 ? -2.117 -9.109 -18.625 1 96.94 204 GLY A C 1
ATOM 1546 O O . GLY A 1 204 ? -2.791 -10.023 -19.109 1 96.94 204 GLY A O 1
ATOM 1547 N N . ARG A 1 205 ? -1.954 -8.031 -19.359 1 94.25 205 ARG A N 1
ATOM 1548 C CA . ARG A 1 205 ? -2.707 -7.594 -20.516 1 94.25 205 ARG A CA 1
ATOM 1549 C C . ARG A 1 205 ? -2.592 -8.602 -21.656 1 94.25 205 ARG A C 1
ATOM 1551 O O . ARG A 1 205 ? -3.529 -8.773 -22.438 1 94.25 205 ARG A O 1
ATOM 1558 N N . GLY A 1 206 ? -1.48 -9.195 -21.75 1 96.5 206 GLY A N 1
ATOM 1559 C CA . GLY A 1 206 ? -1.301 -10.188 -22.797 1 96.5 206 GLY A CA 1
ATOM 1560 C C . GLY A 1 206 ? -2.332 -11.305 -22.75 1 96.5 206 GLY A C 1
ATOM 1561 O O . GLY A 1 206 ? -2.709 -11.852 -23.781 1 96.5 206 GLY A O 1
ATOM 1562 N N . VAL A 1 207 ? -2.809 -11.586 -21.547 1 98.25 207 VAL A N 1
ATOM 1563 C CA . VAL A 1 207 ? -3.818 -12.625 -21.375 1 98.25 207 VAL A CA 1
ATOM 1564 C C . VAL A 1 207 ? -5.199 -11.984 -21.25 1 98.25 207 VAL A C 1
ATOM 1566 O O . VAL A 1 207 ? -6.145 -12.398 -21.922 1 98.25 207 VAL A O 1
ATOM 1569 N N . LEU A 1 208 ? -5.344 -10.938 -20.469 1 97.31 208 LEU A N 1
ATOM 1570 C CA . LEU A 1 208 ? -6.633 -10.359 -20.109 1 97.31 208 LEU A CA 1
ATOM 1571 C C . LEU A 1 208 ? -7.293 -9.71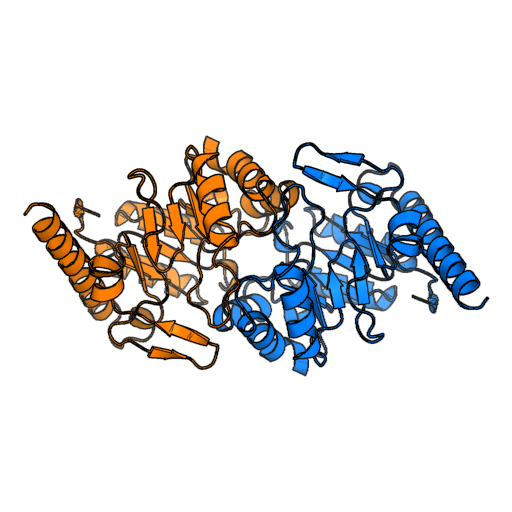1 -21.328 1 97.31 208 LEU A C 1
ATOM 1573 O O . LEU A 1 208 ? -8.523 -9.688 -21.438 1 97.31 208 LEU A O 1
ATOM 1577 N N . GLU A 1 209 ? -6.484 -9.148 -22.25 1 95.81 209 GLU A N 1
ATOM 1578 C CA . GLU A 1 209 ? -7.031 -8.414 -23.391 1 95.81 209 GLU A CA 1
ATOM 1579 C C . GLU A 1 209 ? -7.098 -9.297 -24.641 1 95.81 209 GLU A C 1
ATOM 1581 O O . GLU A 1 209 ? -7.57 -8.859 -25.688 1 95.81 209 GLU A O 1
ATOM 1586 N N . ALA A 1 210 ? -6.762 -10.539 -24.5 1 97.06 210 ALA A N 1
ATOM 1587 C CA . ALA A 1 210 ? -6.836 -11.469 -25.625 1 97.06 210 ALA A CA 1
ATOM 1588 C C . ALA A 1 210 ? -8.281 -11.883 -25.906 1 97.06 210 ALA A C 1
ATOM 1590 O O . ALA A 1 210 ? -9.086 -12 -24.969 1 97.06 210 ALA A O 1
ATOM 1591 N N . PRO A 1 211 ? -8.555 -12.07 -27.172 1 97.19 211 PRO A N 1
ATOM 1592 C CA . PRO A 1 211 ? -9.906 -12.547 -27.5 1 97.19 211 PRO A CA 1
ATOM 1593 C C . PRO A 1 211 ? -10.234 -13.875 -26.812 1 97.19 211 PRO A C 1
ATOM 1595 O O . PRO A 1 211 ? -11.375 -14.086 -26.391 1 97.19 211 PRO A O 1
ATOM 1598 N N . ASP A 1 212 ? -9.289 -14.703 -26.75 1 98.06 212 ASP A N 1
ATOM 1599 C CA . ASP A 1 212 ? -9.367 -15.969 -26.031 1 98.06 212 ASP A CA 1
ATOM 1600 C C . ASP A 1 212 ? -8.297 -16.062 -24.953 1 98.06 212 ASP A C 1
ATOM 1602 O O . ASP A 1 212 ? -7.148 -16.406 -25.234 1 98.06 212 ASP A O 1
ATOM 1606 N N . ARG A 1 213 ? -8.742 -15.883 -23.734 1 98.31 213 ARG A N 1
ATOM 1607 C CA . ARG A 1 213 ? -7.801 -15.766 -22.625 1 98.31 213 ARG A CA 1
ATOM 1608 C C . ARG A 1 213 ? -7.121 -17.109 -22.344 1 98.31 213 ARG A C 1
ATOM 1610 O O . ARG A 1 213 ? -5.945 -17.141 -21.984 1 98.31 213 ARG A O 1
ATOM 1617 N N . LEU A 1 214 ? -7.875 -18.141 -22.469 1 98.44 214 LEU A N 1
ATOM 1618 C CA . LEU A 1 214 ? -7.297 -19.469 -22.234 1 98.44 214 LEU A CA 1
ATOM 1619 C C . LEU A 1 214 ? -6.23 -19.781 -23.281 1 98.44 214 LEU A C 1
ATOM 1621 O O . LEU A 1 214 ? -5.164 -20.312 -22.938 1 98.44 214 LEU A O 1
ATOM 1625 N N . LYS A 1 215 ? -6.484 -19.484 -24.531 1 98.38 215 LYS A N 1
ATOM 1626 C CA . LYS A 1 215 ? -5.516 -19.703 -25.594 1 98.38 215 LYS A CA 1
ATOM 1627 C C . LYS A 1 215 ? -4.27 -18.844 -25.391 1 98.38 215 LYS A C 1
ATOM 1629 O O . LYS A 1 215 ? -3.15 -19.297 -25.641 1 98.38 215 LYS A O 1
ATOM 1634 N N . ALA A 1 216 ? -4.512 -17.609 -24.969 1 98.44 216 ALA A N 1
ATOM 1635 C CA . ALA A 1 216 ? -3.387 -16.719 -24.703 1 98.44 216 ALA A CA 1
ATOM 1636 C C . ALA A 1 216 ? -2.531 -17.266 -23.562 1 98.44 216 ALA A C 1
ATOM 1638 O O . ALA A 1 216 ? -1.302 -17.281 -23.641 1 98.44 216 ALA A O 1
ATOM 1639 N N . ALA A 1 217 ? -3.178 -17.719 -22.5 1 98.69 217 ALA A N 1
ATOM 1640 C CA . ALA A 1 217 ? -2.453 -18.266 -21.359 1 98.69 217 ALA A CA 1
ATOM 1641 C C . ALA A 1 217 ? -1.628 -19.484 -21.766 1 98.69 217 ALA A C 1
ATOM 1643 O O . ALA A 1 217 ? -0.491 -19.656 -21.328 1 98.69 217 ALA A O 1
ATOM 1644 N N . GLU A 1 218 ? -2.225 -20.281 -22.594 1 98.5 218 GLU A N 1
ATOM 1645 C CA . GLU A 1 218 ? -1.513 -21.469 -23.078 1 98.5 218 GLU A CA 1
ATOM 1646 C C . GLU A 1 218 ? -0.283 -21.078 -23.891 1 98.5 218 GLU A C 1
ATOM 1648 O O . GLU A 1 218 ? 0.766 -21.719 -23.797 1 98.5 218 GLU A O 1
ATOM 1653 N N . SER A 1 219 ? -0.431 -20.047 -24.688 1 98.44 219 SER A N 1
ATOM 1654 C CA . SER A 1 219 ? 0.69 -19.578 -25.5 1 98.44 219 SER A CA 1
ATOM 1655 C C . SER A 1 219 ? 1.826 -19.062 -24.609 1 98.44 219 SER A C 1
ATOM 1657 O O . SER A 1 219 ? 2.996 -19.359 -24.875 1 98.44 219 SER A O 1
ATOM 1659 N N . TYR A 1 220 ? 1.533 -18.297 -23.609 1 98.69 220 TYR A N 1
ATOM 1660 C CA . TYR A 1 220 ? 2.545 -17.781 -22.688 1 98.69 220 TYR A CA 1
ATOM 1661 C C . TYR A 1 220 ? 3.17 -18.906 -21.875 1 98.69 220 TYR A C 1
ATOM 1663 O O . TYR A 1 220 ? 4.379 -18.906 -21.641 1 98.69 220 TYR A O 1
ATOM 1671 N N . ARG A 1 221 ? 2.322 -19.828 -21.422 1 98.69 221 ARG A N 1
ATOM 1672 C CA . ARG A 1 221 ? 2.822 -20.984 -20.672 1 98.69 221 ARG A CA 1
ATOM 1673 C C . ARG A 1 221 ? 3.859 -21.75 -21.469 1 98.69 221 ARG A C 1
ATOM 1675 O O . ARG A 1 221 ? 4.945 -22.047 -20.969 1 98.69 221 ARG A O 1
ATOM 1682 N N . LYS A 1 222 ? 3.48 -22.062 -22.672 1 98.44 222 LYS A N 1
ATOM 1683 C CA . LYS A 1 222 ? 4.363 -22.828 -23.547 1 98.44 222 LYS A CA 1
ATOM 1684 C C . LYS A 1 222 ? 5.652 -22.078 -23.828 1 98.44 222 LYS A C 1
ATOM 1686 O O . LYS A 1 222 ? 6.742 -22.641 -23.781 1 98.44 222 LYS A O 1
ATOM 1691 N N . SER A 1 223 ? 5.52 -20.828 -24.172 1 98.38 223 SER A N 1
ATOM 1692 C CA . SER A 1 223 ? 6.688 -20.016 -24.484 1 98.38 223 SER A CA 1
ATOM 1693 C C . SER A 1 223 ? 7.637 -19.922 -23.297 1 98.38 223 SER A C 1
ATOM 1695 O O . SER A 1 223 ? 8.852 -20.031 -23.453 1 98.38 223 SER A O 1
ATOM 1697 N N . GLY A 1 224 ? 7.07 -19.688 -22.078 1 98.19 224 GLY A N 1
ATOM 1698 C CA . GLY A 1 224 ? 7.891 -19.625 -20.875 1 98.19 224 GLY A CA 1
ATOM 1699 C C . GLY A 1 224 ? 8.57 -20.938 -20.531 1 98.19 224 GLY A C 1
ATOM 1700 O O . GLY A 1 224 ? 9.75 -20.953 -20.172 1 98.19 224 GLY A O 1
ATOM 1701 N N . TRP A 1 225 ? 7.875 -22.016 -20.672 1 98.25 225 TRP A N 1
ATOM 1702 C CA . TRP A 1 225 ? 8.422 -23.312 -20.328 1 98.25 225 TRP A CA 1
ATOM 1703 C C . TRP A 1 225 ? 9.477 -23.766 -21.328 1 98.25 225 TRP A C 1
ATOM 1705 O O . TRP A 1 225 ? 10.492 -24.344 -20.953 1 98.25 225 TRP A O 1
ATOM 1715 N N . ASP A 1 226 ? 9.18 -23.5 -22.594 1 97.69 226 ASP A N 1
ATOM 1716 C CA . ASP A 1 226 ? 10.156 -23.812 -23.625 1 97.69 226 ASP A CA 1
ATOM 1717 C C . ASP A 1 226 ? 11.461 -23.047 -23.422 1 97.69 226 ASP A C 1
ATOM 1719 O O . ASP A 1 226 ? 12.547 -23.594 -23.609 1 97.69 226 ASP A O 1
ATOM 1723 N N . ALA A 1 227 ? 11.336 -21.781 -23.078 1 97.62 227 ALA A N 1
ATOM 1724 C CA . ALA A 1 227 ? 12.523 -20.969 -22.812 1 97.62 227 ALA A CA 1
ATOM 1725 C C . ALA A 1 227 ? 13.32 -21.531 -21.656 1 97.62 227 ALA A C 1
ATOM 1727 O O . ALA A 1 227 ? 14.555 -21.516 -21.672 1 97.62 227 ALA A O 1
ATOM 1728 N N . TYR A 1 228 ? 12.633 -22 -20.656 1 96.94 228 TYR A N 1
ATOM 1729 C CA . TYR A 1 228 ? 13.266 -22.594 -19.484 1 96.94 228 TYR A CA 1
ATOM 1730 C C . TYR A 1 228 ? 14.008 -23.875 -19.859 1 96.94 228 TYR A C 1
ATOM 1732 O O . TYR A 1 228 ? 15.156 -24.062 -19.453 1 96.94 228 TYR A O 1
ATOM 1740 N N . THR A 1 229 ? 13.375 -24.734 -20.609 1 96.31 229 THR A N 1
ATOM 1741 C CA . THR A 1 229 ? 13.977 -26 -21.031 1 96.31 229 THR A CA 1
ATOM 1742 C C . THR A 1 229 ? 15.203 -25.75 -21.906 1 96.31 229 THR A C 1
ATOM 1744 O O . THR A 1 229 ? 16.203 -26.469 -21.797 1 96.31 229 THR A O 1
ATOM 1747 N N . LYS A 1 230 ? 15.086 -24.766 -22.703 1 95.38 230 LYS A N 1
ATOM 1748 C CA . LYS A 1 230 ? 16.219 -24.375 -23.547 1 95.38 230 LYS A CA 1
ATOM 1749 C C . LYS A 1 230 ? 17.406 -23.922 -22.688 1 95.38 230 LYS A C 1
ATOM 1751 O O . LYS A 1 230 ? 18.547 -24.281 -22.984 1 95.38 230 LYS A O 1
ATOM 1756 N N . ARG A 1 231 ? 17.125 -23.141 -21.719 1 93.81 231 ARG A N 1
ATOM 1757 C CA . ARG A 1 231 ? 18.156 -22.641 -20.812 1 93.81 231 ARG A CA 1
ATOM 1758 C C . ARG A 1 231 ? 18.844 -23.797 -20.094 1 93.81 231 ARG A C 1
ATOM 1760 O O . ARG A 1 231 ? 20.062 -23.781 -19.891 1 93.81 231 ARG A O 1
ATOM 1767 N N . LEU A 1 232 ? 18.125 -24.828 -19.641 1 91.5 232 LEU A N 1
ATOM 1768 C CA . LEU A 1 232 ? 18.672 -25.984 -18.922 1 91.5 232 LEU A CA 1
ATOM 1769 C C . LEU A 1 232 ? 19.578 -26.797 -19.828 1 91.5 232 LEU A C 1
ATOM 1771 O O . LEU A 1 232 ? 20.594 -27.359 -19.375 1 91.5 232 LEU A O 1
ATOM 1775 N N . SER A 1 233 ? 19.234 -26.922 -20.984 1 89.69 233 SER A N 1
ATOM 1776 C CA . SER A 1 233 ? 20 -27.734 -21.938 1 89.69 233 SER A CA 1
ATOM 1777 C C . SER A 1 233 ? 21.328 -27.078 -22.266 1 89.69 233 SER A C 1
ATOM 1779 O O . SER A 1 233 ? 22.312 -27.766 -22.547 1 89.69 233 SER A O 1
ATOM 1781 N N . GLN A 1 234 ? 21.391 -25.828 -22.297 1 83.06 234 GLN A N 1
ATOM 1782 C CA . GLN A 1 234 ? 22.625 -25.125 -22.578 1 83.06 234 GLN A CA 1
ATOM 1783 C C . GLN A 1 234 ? 23.547 -25.125 -21.375 1 83.06 234 GLN A C 1
ATOM 1785 O O . GLN A 1 234 ? 24.781 -25.094 -21.516 1 83.06 234 GLN A O 1
ATOM 1790 N N . SER A 1 235 ? 23.062 -24.953 -20.203 1 70.44 235 SER A N 1
ATOM 1791 C CA . SER A 1 235 ? 23.891 -24.969 -19 1 70.44 235 SER A CA 1
ATOM 1792 C C . SER A 1 235 ? 24.484 -26.344 -18.781 1 70.44 235 SER A C 1
ATOM 1794 O O . SER A 1 235 ? 25.531 -26.469 -18.125 1 70.44 235 SER A O 1
ATOM 1796 N N . GLY A 1 236 ? 23.891 -27.5 -19.234 1 56.5 236 GLY A N 1
ATOM 1797 C CA . GLY A 1 236 ? 24.406 -28.859 -19.156 1 56.5 236 GLY A CA 1
ATOM 1798 C C . GLY A 1 236 ? 25.453 -29.156 -20.203 1 56.5 236 GLY A C 1
ATOM 1799 O O . GLY A 1 236 ? 26.031 -30.25 -20.219 1 56.5 236 GLY A O 1
ATOM 1800 N N . GLN A 1 237 ? 25.844 -28.234 -21.078 1 45.25 237 GLN A N 1
ATOM 1801 C CA . GLN A 1 237 ? 26.953 -28.422 -22.031 1 45.25 237 GLN A CA 1
ATOM 1802 C C . GLN A 1 237 ? 28.203 -27.703 -21.547 1 45.25 237 GLN A C 1
ATOM 1804 O O . GLN A 1 237 ? 28.125 -26.609 -21 1 45.25 237 GLN A O 1
ATOM 1809 N N . MET B 1 1 ? -4.348 26.562 9.055 1 93.12 1 MET B N 1
ATOM 1810 C CA . MET B 1 1 ? -3.279 26.641 10.047 1 93.12 1 MET B CA 1
ATOM 1811 C C .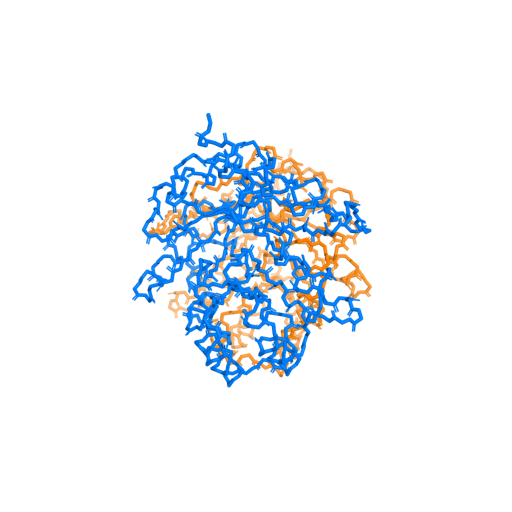 MET B 1 1 ? -3.357 27.953 10.812 1 93.12 1 MET B C 1
ATOM 1813 O O . MET B 1 1 ? -3.361 27.969 12.047 1 93.12 1 MET B O 1
ATOM 1817 N N . GLU B 1 2 ? -3.5 29.047 10.07 1 92.69 2 GLU B N 1
ATOM 1818 C CA . GLU B 1 2 ? -3.547 30.344 10.742 1 92.69 2 GLU B CA 1
ATOM 1819 C C . GLU B 1 2 ? -4.801 30.469 11.609 1 92.69 2 GLU B C 1
ATOM 1821 O O . GLU B 1 2 ? -4.723 30.875 12.766 1 92.69 2 GLU B O 1
ATOM 1826 N N . ASP B 1 3 ? -5.898 30.094 11.039 1 95.19 3 ASP B N 1
ATOM 1827 C CA . ASP B 1 3 ? -7.172 30.234 11.742 1 95.19 3 ASP B CA 1
ATOM 1828 C C . ASP B 1 3 ? -7.168 29.453 13.055 1 95.19 3 ASP B C 1
ATOM 1830 O O . ASP B 1 3 ? -7.727 29.906 14.055 1 95.19 3 ASP B O 1
ATOM 1834 N N . LYS B 1 4 ? -6.477 28.312 13.07 1 96.62 4 LYS B N 1
ATOM 1835 C CA . LYS B 1 4 ? -6.516 27.438 14.242 1 96.62 4 LYS B CA 1
ATOM 1836 C C . LYS B 1 4 ? -5.211 27.516 15.023 1 96.62 4 LYS B C 1
ATOM 1838 O O . LYS B 1 4 ? -5.094 26.922 16.094 1 96.62 4 LYS B O 1
ATOM 1843 N N . GLN B 1 5 ? -4.312 28.234 14.398 1 98 5 GLN B N 1
ATOM 1844 C CA . GLN B 1 5 ? -2.969 28.234 14.969 1 98 5 GLN B CA 1
ATOM 1845 C C . GLN B 1 5 ? -2.49 26.812 15.227 1 98 5 GLN B C 1
ATOM 1847 O O . GLN B 1 5 ? -2.088 26.469 16.344 1 98 5 GLN B O 1
ATOM 1852 N N . SER B 1 6 ? -2.561 26.016 14.133 1 98.75 6 SER B N 1
ATOM 1853 C CA . SER B 1 6 ? -2.213 24.594 14.273 1 98.75 6 SER B CA 1
ATOM 1854 C C . SER B 1 6 ? -1.448 24.094 13.047 1 98.75 6 SER B C 1
ATOM 1856 O O . SER B 1 6 ? -1.866 24.328 11.914 1 98.75 6 SER B O 1
ATOM 1858 N N . ASN B 1 7 ? -0.323 23.5 13.305 1 98.81 7 ASN B N 1
ATOM 1859 C CA . ASN B 1 7 ? 0.423 22.734 12.312 1 98.81 7 ASN B CA 1
ATOM 1860 C C . ASN B 1 7 ? 0.572 21.266 12.734 1 98.81 7 ASN B C 1
ATOM 1862 O O . ASN B 1 7 ? 1.619 20.656 12.516 1 98.81 7 ASN B O 1
ATOM 1866 N N . LEU B 1 8 ? -0.497 20.812 13.414 1 98.88 8 LEU B N 1
ATOM 1867 C CA . LEU B 1 8 ? -0.545 19.438 13.906 1 98.88 8 LEU B CA 1
ATOM 1868 C C . LEU B 1 8 ? -1.398 18.562 13 1 98.88 8 LEU B C 1
ATOM 1870 O O . LEU B 1 8 ? -2.572 18.859 12.766 1 98.88 8 LEU B O 1
ATOM 1874 N N . CYS B 1 9 ? -0.846 17.578 12.43 1 98.94 9 CYS B N 1
ATOM 1875 C CA . CYS B 1 9 ? -1.543 16.453 11.812 1 98.94 9 CYS B CA 1
ATOM 1876 C C . CYS B 1 9 ? -1.57 15.242 12.742 1 98.94 9 CYS B C 1
ATOM 1878 O O . CYS B 1 9 ? -0.521 14.719 13.117 1 98.94 9 CYS B O 1
ATOM 1880 N N . VAL B 1 10 ? -2.732 14.812 13.117 1 98.88 10 VAL B N 1
ATOM 1881 C CA . VAL B 1 10 ? -2.834 13.617 13.938 1 98.88 10 VAL B CA 1
ATOM 1882 C C . VAL B 1 10 ? -2.998 12.391 13.055 1 98.88 10 VAL B C 1
ATOM 1884 O O . VAL B 1 10 ? -3.854 12.367 12.164 1 98.88 10 VAL B O 1
ATOM 1887 N N . SER B 1 11 ? -2.08 11.43 13.25 1 98.31 11 SER B N 1
ATOM 1888 C CA . SER B 1 11 ? -2.217 10.117 12.625 1 98.31 11 SER B CA 1
ATOM 1889 C C . SER B 1 11 ? -3.137 9.211 13.438 1 98.31 11 SER B C 1
ATOM 1891 O O . SER B 1 11 ? -2.723 8.641 14.445 1 98.31 11 SER B O 1
ATOM 1893 N N . ALA B 1 12 ? -4.344 9.078 12.969 1 97.81 12 ALA B N 1
ATOM 1894 C CA . ALA B 1 12 ? -5.348 8.305 13.695 1 97.81 12 ALA B CA 1
ATOM 1895 C C . ALA B 1 12 ? -5.305 6.832 13.297 1 97.81 12 ALA B C 1
ATOM 1897 O O . ALA B 1 12 ? -6.238 6.324 12.672 1 97.81 12 ALA B O 1
ATOM 1898 N N . ASP B 1 13 ? -4.309 6.129 13.75 1 96 13 ASP B N 1
ATOM 1899 C CA . ASP B 1 13 ? -4.094 4.727 13.406 1 96 13 ASP B CA 1
ATOM 1900 C C . ASP B 1 13 ? -4.879 3.807 14.336 1 96 13 ASP B C 1
ATOM 1902 O O . ASP B 1 13 ? -4.289 3.039 15.102 1 96 13 ASP B O 1
ATOM 1906 N N . VAL B 1 14 ? -6.16 3.855 14.273 1 97 14 VAL B N 1
ATOM 1907 C CA . VAL B 1 14 ? -7.066 2.969 14.992 1 97 14 VAL B CA 1
ATOM 1908 C C . VAL B 1 14 ? -7.777 2.043 14.008 1 97 14 VAL B C 1
ATOM 1910 O O . VAL B 1 14 ? -7.793 2.305 12.797 1 97 14 VAL B O 1
ATOM 1913 N N . THR B 1 15 ? -8.383 0.95 14.516 1 97.06 15 THR B N 1
ATOM 1914 C CA . THR B 1 15 ? -8.898 -0.078 13.617 1 97.06 15 THR B CA 1
ATOM 1915 C C . THR B 1 15 ? -10.422 -0.041 13.57 1 97.06 15 THR B C 1
ATOM 1917 O O . THR B 1 15 ? -11.039 -0.78 12.805 1 97.06 15 THR B O 1
ATOM 1920 N N . SER B 1 16 ? -11.031 0.875 14.375 1 97.75 16 SER B N 1
ATOM 1921 C CA . SER B 1 16 ? -12.484 1.032 14.43 1 97.75 16 SER B CA 1
ATOM 1922 C C . SER B 1 16 ? -12.914 2.348 13.789 1 97.75 16 SER B C 1
ATOM 1924 O O . SER B 1 16 ? -12.398 3.412 14.133 1 97.75 16 SER B O 1
ATOM 1926 N N . SER B 1 17 ? -13.914 2.203 12.867 1 98 17 SER B N 1
ATOM 1927 C CA . SER B 1 17 ? -14.453 3.402 12.234 1 98 17 SER B CA 1
ATOM 1928 C C . SER B 1 17 ? -15.086 4.336 13.258 1 98 17 SER B C 1
ATOM 1930 O O . SER B 1 17 ? -14.945 5.559 13.164 1 98 17 SER B O 1
ATOM 1932 N N . GLU B 1 18 ? -15.742 3.773 14.195 1 98.12 18 GLU B N 1
ATOM 1933 C CA . GLU B 1 18 ? -16.391 4.57 15.242 1 98.12 18 GLU B CA 1
ATOM 1934 C C . GLU B 1 18 ? -15.352 5.352 16.047 1 98.12 18 GLU B C 1
ATOM 1936 O O . GLU B 1 18 ? -15.531 6.539 16.312 1 98.12 18 GLU B O 1
ATOM 1941 N N . GLU B 1 19 ? -14.328 4.664 16.438 1 98.38 19 GLU B N 1
ATOM 1942 C CA . GLU B 1 19 ? -13.266 5.324 17.188 1 98.38 19 GLU B CA 1
ATOM 1943 C C . GLU B 1 19 ? -12.617 6.438 16.375 1 98.38 19 GLU B C 1
ATOM 1945 O O . GLU B 1 19 ? -12.32 7.512 16.906 1 98.38 19 GLU B O 1
ATOM 1950 N N . LEU B 1 20 ? -12.422 6.188 15.125 1 98.75 20 LEU B N 1
ATOM 1951 C CA . LEU B 1 20 ? -11.797 7.176 14.25 1 98.75 20 LEU B CA 1
ATOM 1952 C C . LEU B 1 20 ? -12.672 8.422 14.125 1 98.75 20 LEU B C 1
ATOM 1954 O O . LEU B 1 20 ? -12.164 9.547 14.164 1 98.75 20 LEU B O 1
ATOM 1958 N N . LEU B 1 21 ? -13.969 8.188 14.008 1 98.88 21 LEU B N 1
ATOM 1959 C CA . LEU B 1 21 ? -14.898 9.305 13.898 1 98.88 21 LEU B CA 1
ATOM 1960 C C . LEU B 1 21 ? -14.938 10.102 15.203 1 98.88 21 LEU B C 1
ATOM 1962 O O . LEU B 1 21 ? -15.047 11.328 15.188 1 98.88 21 LEU B O 1
ATOM 1966 N N . GLN B 1 22 ? -14.844 9.414 16.281 1 98.69 22 GLN B N 1
ATOM 1967 C CA . GLN B 1 22 ? -14.797 10.086 17.578 1 98.69 22 GLN B CA 1
ATOM 1968 C C . GLN B 1 22 ? -13.547 10.945 17.703 1 98.69 22 GLN B C 1
ATOM 1970 O O . GLN B 1 22 ? -13.609 12.07 18.219 1 98.69 22 GLN B O 1
ATOM 1975 N N . LEU B 1 23 ? -12.43 10.406 17.281 1 98.81 23 LEU B N 1
ATOM 1976 C CA . LEU B 1 23 ? -11.188 11.164 17.297 1 98.81 23 LEU B CA 1
ATOM 1977 C C . LEU B 1 23 ? -11.297 12.398 16.406 1 98.81 23 LEU B C 1
ATOM 1979 O O . LEU B 1 23 ? -10.883 13.492 16.797 1 98.81 23 LEU B O 1
ATOM 1983 N N . ALA B 1 24 ? -11.859 12.234 15.219 1 98.88 24 ALA B N 1
ATOM 1984 C CA . ALA B 1 24 ? -12.023 13.336 14.273 1 98.88 24 ALA B CA 1
ATOM 1985 C C . ALA B 1 24 ? -12.867 14.453 14.875 1 98.88 24 ALA B C 1
ATOM 1987 O O . ALA B 1 24 ? -12.562 15.633 14.695 1 98.88 24 ALA B O 1
ATOM 1988 N N . ASP B 1 25 ? -13.844 14.055 15.555 1 98.88 25 ASP B N 1
ATOM 1989 C CA . ASP B 1 25 ? -14.766 15.031 16.125 1 98.88 25 ASP B CA 1
ATOM 1990 C C . ASP B 1 25 ? -14.133 15.742 17.328 1 98.88 25 ASP B C 1
ATOM 1992 O O . ASP B 1 25 ? -14.281 16.953 17.484 1 98.88 25 ASP B O 1
ATOM 1996 N N . SER B 1 26 ? -13.5 15.031 18.141 1 98.75 26 SER B N 1
ATOM 1997 C CA . SER B 1 26 ? -12.969 15.586 19.375 1 98.75 26 SER B CA 1
ATOM 1998 C C . SER B 1 26 ? -11.695 16.391 19.141 1 98.75 26 SER B C 1
ATOM 2000 O O . SER B 1 26 ? -11.477 17.422 19.766 1 98.75 26 SER B O 1
ATOM 2002 N N . LEU B 1 27 ? -10.836 15.922 18.219 1 98.81 27 LEU B N 1
ATOM 2003 C CA . LEU B 1 27 ? -9.547 16.562 17.984 1 98.81 27 LEU B CA 1
ATOM 2004 C C . LEU B 1 27 ? -9.641 17.578 16.844 1 98.81 27 LEU B C 1
ATOM 2006 O O . LEU B 1 27 ? -8.773 18.438 16.703 1 98.81 27 LEU B O 1
ATOM 2010 N N . GLY B 1 28 ? -10.711 17.547 16.094 1 98.69 28 GLY B N 1
ATOM 2011 C CA . GLY B 1 28 ? -10.898 18.328 14.883 1 98.69 28 GLY B CA 1
ATOM 2012 C C . GLY B 1 28 ? -10.602 19.812 15.094 1 98.69 28 GLY B C 1
ATOM 2013 O O . GLY B 1 28 ? -9.891 20.422 14.289 1 98.69 28 GLY B O 1
ATOM 2014 N N . PRO B 1 29 ? -11.086 20.391 16.125 1 98.5 29 PRO B N 1
ATOM 2015 C CA . PRO B 1 29 ? -10.867 21.828 16.359 1 98.5 29 PRO B CA 1
ATOM 2016 C C . PRO B 1 29 ? -9.398 22.172 16.594 1 98.5 29 PRO B C 1
ATOM 2018 O O . PRO B 1 29 ? -9 23.328 16.453 1 98.5 29 PRO B O 1
ATOM 2021 N N . LYS B 1 30 ? -8.555 21.141 16.906 1 98.56 30 LYS B N 1
ATOM 2022 C CA . LYS B 1 30 ? -7.184 21.406 17.344 1 98.56 30 LYS B CA 1
ATOM 2023 C C . LYS B 1 30 ? -6.188 21.094 16.219 1 98.56 30 LYS B C 1
ATOM 2025 O O . LYS B 1 30 ? -5.023 21.5 16.297 1 98.56 30 LYS B O 1
ATOM 2030 N N . ILE B 1 31 ? -6.633 20.453 15.172 1 98.88 31 ILE B N 1
ATOM 2031 C CA . ILE B 1 31 ? -5.676 19.938 14.195 1 98.88 31 ILE B CA 1
ATOM 2032 C C . ILE B 1 31 ? -5.91 20.594 12.844 1 98.88 31 ILE B C 1
ATOM 2034 O O . ILE B 1 31 ? -7.031 21.016 12.531 1 98.88 31 ILE B O 1
ATOM 2038 N N . CYS B 1 32 ? -4.836 20.672 12 1 98.75 32 CYS B N 1
ATOM 2039 C CA . CYS B 1 32 ? -5 21.172 10.641 1 98.75 32 CYS B CA 1
ATOM 2040 C C . CYS B 1 32 ? -5.281 20.031 9.672 1 98.75 32 CYS B C 1
ATOM 2042 O O . CYS B 1 32 ? -5.848 20.25 8.594 1 98.75 32 CYS B O 1
ATOM 2044 N N . MET B 1 33 ? -4.879 18.781 10.07 1 98.75 33 MET B N 1
ATOM 2045 C CA . MET B 1 33 ? -5.062 17.609 9.219 1 98.75 33 MET B CA 1
ATOM 2046 C C . MET B 1 33 ? -5.289 16.359 10.07 1 98.75 33 MET B C 1
ATOM 2048 O O . MET B 1 33 ? -4.762 16.25 11.18 1 98.75 33 MET B O 1
ATOM 2052 N N . LEU B 1 34 ? -6.082 15.469 9.578 1 98.94 34 LEU B N 1
ATOM 2053 C CA . LEU B 1 34 ? -6.23 14.125 10.125 1 98.94 34 LEU B CA 1
ATOM 2054 C C . LEU B 1 34 ? -5.75 13.078 9.117 1 98.94 34 LEU B C 1
ATOM 2056 O O . LEU B 1 34 ? -6.254 13.016 7.996 1 98.94 34 LEU B O 1
ATOM 2060 N N . LYS B 1 35 ? -4.715 12.398 9.547 1 98.88 35 LYS B N 1
ATOM 2061 C CA . LYS B 1 35 ? -4.168 11.328 8.711 1 98.88 35 LYS B CA 1
ATOM 2062 C C . LYS B 1 35 ? -4.816 9.984 9.047 1 98.88 35 LYS B C 1
ATOM 2064 O O . LYS B 1 35 ? -4.93 9.617 10.219 1 98.88 35 LYS B O 1
ATOM 2069 N N . THR B 1 36 ? -5.277 9.258 8.062 1 98.5 36 THR B N 1
ATOM 2070 C CA . THR B 1 36 ? -5.91 7.953 8.242 1 98.5 36 THR B CA 1
ATOM 2071 C C . THR B 1 36 ? -5.145 6.875 7.477 1 98.5 36 THR B C 1
ATOM 2073 O O . THR B 1 36 ? -4.316 7.184 6.617 1 98.5 36 THR B O 1
ATOM 2076 N N . HIS B 1 37 ? -5.309 5.66 7.891 1 97.75 37 HIS B N 1
ATOM 2077 C CA . HIS B 1 37 ? -5.016 4.426 7.164 1 97.75 37 HIS B CA 1
ATOM 2078 C C . HIS B 1 37 ? -6.273 3.584 6.98 1 97.75 37 HIS B C 1
ATOM 2080 O O . HIS B 1 37 ? -6.578 2.727 7.812 1 97.75 37 HIS B O 1
ATOM 2086 N N . VAL B 1 38 ? -6.895 3.76 5.84 1 97.56 38 VAL B N 1
ATOM 2087 C CA . VAL B 1 38 ? -8.211 3.152 5.688 1 97.56 38 VAL B CA 1
ATOM 2088 C C . VAL B 1 38 ? -8.078 1.633 5.617 1 97.56 38 VAL B C 1
ATOM 2090 O O . VAL B 1 38 ? -8.984 0.901 6.027 1 97.56 38 VAL B O 1
ATOM 2093 N N . ASP B 1 39 ? -6.922 1.202 5.203 1 96.38 39 ASP B N 1
ATOM 2094 C CA . ASP B 1 39 ? -6.746 -0.223 4.941 1 96.38 39 ASP B CA 1
ATOM 2095 C C . ASP B 1 39 ? -6.539 -0.998 6.242 1 96.38 39 ASP B C 1
ATOM 2097 O O . ASP B 1 39 ? -6.461 -2.229 6.23 1 96.38 39 ASP B O 1
ATOM 2101 N N . ILE B 1 40 ? -6.504 -0.328 7.434 1 97 40 ILE B N 1
ATOM 2102 C CA . ILE B 1 40 ? -6.41 -1.068 8.688 1 97 40 ILE B CA 1
ATOM 2103 C C . ILE B 1 40 ? -7.746 -1.016 9.422 1 97 40 ILE B C 1
ATOM 2105 O O . ILE B 1 40 ? -7.922 -1.665 10.453 1 97 40 ILE B O 1
ATOM 2109 N N . LEU B 1 41 ? -8.734 -0.243 8.898 1 97.44 41 LEU B N 1
ATOM 2110 C CA . LEU B 1 41 ? -10.078 -0.251 9.469 1 97.44 41 LEU B CA 1
ATOM 2111 C C . LEU B 1 41 ? -10.75 -1.602 9.25 1 97.44 41 LEU B C 1
ATOM 2113 O O . LEU B 1 41 ? -10.82 -2.09 8.125 1 97.44 41 LEU B O 1
ATOM 2117 N N . GLU B 1 42 ? -11.305 -2.127 10.242 1 96.75 42 GLU B N 1
ATOM 2118 C CA . GLU B 1 42 ? -11.898 -3.461 10.18 1 96.75 42 GLU B CA 1
ATOM 2119 C C . GLU B 1 42 ? -13.352 -3.402 9.727 1 96.75 42 GLU B C 1
ATOM 2121 O O . GLU B 1 42 ? -13.922 -4.418 9.328 1 96.75 42 GLU B O 1
ATOM 2126 N N . ASP B 1 43 ? -13.945 -2.211 9.781 1 97 43 ASP B N 1
ATOM 2127 C CA . ASP B 1 43 ? -15.383 -2.062 9.547 1 97 43 ASP B CA 1
ATOM 2128 C C . ASP B 1 43 ? -15.664 -0.887 8.617 1 97 43 ASP B C 1
ATOM 2130 O O . ASP B 1 43 ? -16.625 -0.149 8.82 1 97 43 ASP B O 1
ATOM 2134 N N . TYR B 1 44 ? -14.812 -0.703 7.633 1 97.06 44 TYR B N 1
ATOM 2135 C CA . TYR B 1 44 ? -14.992 0.405 6.699 1 97.06 44 TYR B CA 1
ATOM 2136 C C . TYR B 1 44 ? -16.312 0.271 5.941 1 97.06 44 TYR B C 1
ATOM 2138 O O . TYR B 1 44 ? -16.688 -0.829 5.531 1 97.06 44 TYR B O 1
ATOM 2146 N N . THR B 1 45 ? -16.969 1.395 5.77 1 96.44 45 THR B N 1
ATOM 2147 C CA . THR B 1 45 ? -18.125 1.562 4.891 1 96.44 45 THR B CA 1
ATOM 2148 C C . THR B 1 45 ? -18.094 2.922 4.203 1 96.44 45 THR B C 1
ATOM 2150 O O . THR B 1 45 ? -17.422 3.842 4.668 1 96.44 45 THR B O 1
ATOM 2153 N N . VAL B 1 46 ? -18.828 3.01 3.131 1 96.31 46 VAL B N 1
ATOM 2154 C CA . VAL B 1 46 ? -18.969 4.285 2.438 1 96.31 46 VAL B CA 1
ATOM 2155 C C . VAL B 1 46 ? -19.547 5.332 3.389 1 96.31 46 VAL B C 1
ATOM 2157 O O . VAL B 1 46 ? -19.156 6.5 3.344 1 96.31 46 VAL B O 1
ATOM 2160 N N . ALA B 1 47 ? -20.391 4.922 4.262 1 97.8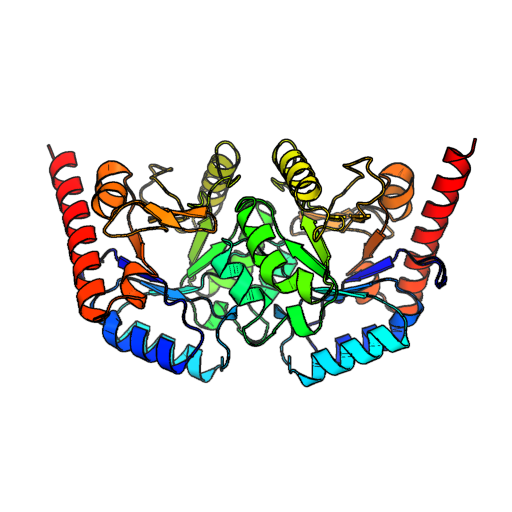1 47 ALA B N 1
ATOM 2161 C CA . ALA B 1 47 ? -20.984 5.824 5.242 1 97.81 47 ALA B CA 1
ATOM 2162 C C . ALA B 1 47 ? -19.922 6.434 6.145 1 97.81 47 ALA B C 1
ATOM 2164 O O . ALA B 1 47 ? -20.016 7.598 6.543 1 97.81 47 ALA B O 1
ATOM 2165 N N . PHE B 1 48 ? -18.969 5.629 6.469 1 97.88 48 PHE B N 1
ATOM 2166 C CA . PHE B 1 48 ? -17.859 6.125 7.277 1 97.88 48 PHE B CA 1
ATOM 2167 C C . PHE B 1 48 ? -17.172 7.309 6.598 1 97.88 48 PHE B C 1
ATOM 2169 O O . PHE B 1 48 ? -16.969 8.352 7.219 1 97.88 48 PHE B O 1
ATOM 2176 N N . SER B 1 49 ? -16.781 7.184 5.285 1 98.25 49 SER B N 1
ATOM 2177 C CA . SER B 1 49 ? -16.047 8.234 4.586 1 98.25 49 SER B CA 1
ATOM 2178 C C . SER B 1 49 ? -16.891 9.5 4.449 1 98.25 49 SER B C 1
ATOM 2180 O O . SER B 1 49 ? -16.359 10.617 4.535 1 98.25 49 SER B O 1
ATOM 2182 N N . GLN B 1 50 ? -18.172 9.344 4.324 1 98.5 50 GLN B N 1
ATOM 2183 C CA . GLN B 1 50 ? -19.078 10.484 4.242 1 98.5 50 GLN B CA 1
ATOM 2184 C C . GLN B 1 50 ? -19.125 11.234 5.57 1 98.5 50 GLN B C 1
ATOM 2186 O O . GLN B 1 50 ? -19.062 12.469 5.598 1 98.5 50 GLN B O 1
ATOM 2191 N N . LYS B 1 51 ? -19.219 10.484 6.625 1 98.75 51 LYS B N 1
ATOM 2192 C CA . LYS B 1 51 ? -19.25 11.094 7.953 1 98.75 51 LYS B CA 1
ATOM 2193 C C . LYS B 1 51 ? -17.938 11.805 8.25 1 98.75 51 LYS B C 1
ATOM 2195 O O . LYS B 1 51 ? -17.922 12.875 8.867 1 98.75 51 LYS B O 1
ATOM 2200 N N . LEU B 1 52 ? -16.844 11.227 7.828 1 98.88 52 LEU B N 1
ATOM 2201 C CA . LEU B 1 52 ? -15.539 11.836 8.039 1 98.88 52 LEU B CA 1
ATOM 2202 C C . LEU B 1 52 ? -15.43 13.164 7.297 1 98.88 52 LEU B C 1
ATOM 2204 O O . LEU B 1 52 ? -14.883 14.125 7.82 1 98.88 52 LEU B O 1
ATOM 2208 N N . GLN B 1 53 ? -15.953 13.195 6.059 1 98.81 53 GLN B N 1
ATOM 2209 C CA . GLN B 1 53 ? -15.945 14.422 5.273 1 98.81 53 GLN B CA 1
ATOM 2210 C C . GLN B 1 53 ? -16.766 15.516 5.949 1 98.81 53 GLN B C 1
ATOM 2212 O O . GLN B 1 53 ? -16.391 16.688 5.934 1 98.81 53 GLN B O 1
ATOM 2217 N N . VAL B 1 54 ? -17.844 15.133 6.547 1 98.88 54 VAL B N 1
ATOM 2218 C CA . VAL B 1 54 ? -18.703 16.094 7.25 1 98.88 54 VAL B CA 1
ATOM 2219 C C . VAL B 1 54 ? -17.953 16.672 8.438 1 98.88 54 VAL B C 1
ATOM 2221 O O . VAL B 1 54 ? -18 17.891 8.672 1 98.88 54 VAL B O 1
ATOM 2224 N N . LEU B 1 55 ? -17.266 15.852 9.164 1 98.88 55 LEU B N 1
ATOM 2225 C CA . LEU B 1 55 ? -16.484 16.312 10.312 1 98.88 55 LEU B CA 1
ATOM 2226 C C . LEU B 1 55 ? -15.336 17.203 9.875 1 98.88 55 LEU B C 1
ATOM 2228 O O . LEU B 1 55 ? -15 18.172 10.57 1 98.88 55 LEU B O 1
ATOM 2232 N N . ALA B 1 56 ? -14.703 16.844 8.766 1 98.88 56 ALA B N 1
ATOM 2233 C CA . ALA B 1 56 ? -13.617 17.656 8.227 1 98.88 56 ALA B CA 1
ATOM 2234 C C . ALA B 1 56 ? -14.094 19.078 7.918 1 98.88 56 ALA B C 1
ATOM 2236 O O . ALA B 1 56 ? -13.398 20.047 8.211 1 98.88 56 ALA B O 1
ATOM 2237 N N . LYS B 1 57 ? -15.258 19.156 7.312 1 98.62 57 LYS B N 1
ATOM 2238 C CA . LYS B 1 57 ? -15.844 20.469 7.012 1 98.62 57 LYS B CA 1
ATOM 2239 C C . LYS B 1 57 ? -16.219 21.203 8.289 1 98.62 57 LYS B C 1
ATOM 2241 O O . LYS B 1 57 ? -15.93 22.391 8.438 1 98.62 57 LYS B O 1
ATOM 2246 N N . LYS B 1 58 ? -16.844 20.516 9.18 1 98.69 58 LYS B N 1
ATOM 2247 C CA . LYS B 1 58 ? -17.312 21.094 10.438 1 98.69 58 LYS B CA 1
ATOM 2248 C C . LYS B 1 58 ? -16.156 21.719 11.219 1 98.69 58 LYS B C 1
ATOM 2250 O O . LYS B 1 58 ? -16.297 22.812 11.773 1 98.69 58 LYS B O 1
ATOM 2255 N N . HIS B 1 59 ? -15.062 21.031 11.266 1 98.69 59 HIS B N 1
ATOM 2256 C CA . HIS B 1 59 ? -13.977 21.453 12.148 1 98.69 59 HIS B CA 1
ATOM 2257 C C . HIS B 1 59 ? -12.82 22.047 11.352 1 98.69 59 HIS B C 1
ATOM 2259 O O . HIS B 1 59 ? -11.766 22.344 11.914 1 98.69 59 HIS B O 1
ATOM 2265 N N . ASN B 1 60 ? -12.938 22.125 10.055 1 98.44 60 ASN B N 1
ATOM 2266 C CA . ASN B 1 60 ? -11.977 22.812 9.188 1 98.44 60 ASN B CA 1
ATOM 2267 C C . ASN B 1 60 ? -10.602 22.156 9.25 1 98.44 60 ASN B C 1
ATOM 2269 O O . ASN B 1 60 ? -9.602 22.812 9.531 1 98.44 60 ASN B O 1
ATOM 2273 N N . PHE B 1 61 ? -10.578 20.891 8.969 1 98.75 61 PHE B N 1
ATOM 2274 C CA . PHE B 1 61 ? -9.312 20.203 8.773 1 98.75 61 PHE B CA 1
ATOM 2275 C C . PHE B 1 61 ? -9.32 19.422 7.465 1 98.75 61 PHE B C 1
ATOM 2277 O O . PHE B 1 61 ? -10.383 19.156 6.891 1 98.75 61 PHE B O 1
ATOM 2284 N N . LEU B 1 62 ? -8.117 19.078 6.926 1 98.81 62 LEU B N 1
ATOM 2285 C CA . LEU B 1 62 ? -7.984 18.281 5.715 1 98.81 62 LEU B CA 1
ATOM 2286 C C . LEU B 1 62 ? -7.824 16.797 6.055 1 98.81 62 LEU B C 1
ATOM 2288 O O . LEU B 1 62 ? -7.195 16.453 7.055 1 98.81 62 LEU B O 1
ATOM 2292 N N . ILE B 1 63 ? -8.406 15.953 5.223 1 98.94 63 ILE B N 1
ATOM 2293 C CA . ILE B 1 63 ? -8.227 14.508 5.344 1 98.94 63 ILE B CA 1
ATOM 2294 C C . ILE B 1 63 ? -7.035 14.07 4.492 1 98.94 63 ILE B C 1
ATOM 2296 O O . ILE B 1 63 ? -7.004 14.312 3.285 1 98.94 63 ILE B O 1
ATOM 2300 N N . PHE B 1 64 ? -6.07 13.477 5.164 1 98.94 64 PHE B N 1
ATOM 2301 C CA . PHE B 1 64 ? -4.891 12.906 4.531 1 98.94 64 PHE B CA 1
ATOM 2302 C C . PHE B 1 64 ? -4.91 11.383 4.621 1 98.94 64 PHE B C 1
ATOM 2304 O O . PHE B 1 64 ? -4.707 10.82 5.695 1 98.94 64 PHE B O 1
ATOM 2311 N N . GLU B 1 65 ? -5.195 10.703 3.492 1 98.81 65 GLU B N 1
ATOM 2312 C CA . GLU B 1 65 ? -5.133 9.242 3.479 1 98.81 65 GLU B CA 1
ATOM 2313 C C . GLU B 1 65 ? -3.723 8.758 3.154 1 98.81 65 GLU B C 1
ATOM 2315 O O . GLU B 1 65 ? -3.205 9.016 2.064 1 98.81 65 GLU B O 1
ATOM 2320 N N . ASP B 1 66 ? -3.135 8.078 4.121 1 97.88 66 ASP B N 1
ATOM 2321 C CA . ASP B 1 66 ? -1.767 7.574 4.031 1 97.88 66 ASP B CA 1
ATOM 2322 C C . ASP B 1 66 ? -1.732 6.184 3.408 1 97.88 66 ASP B C 1
ATOM 2324 O O . ASP B 1 66 ? -1.417 5.203 4.086 1 97.88 66 ASP B O 1
ATOM 2328 N N . ARG B 1 67 ? -1.938 6.156 2.119 1 95.06 67 ARG B N 1
ATOM 2329 C CA . ARG B 1 67 ? -1.99 4.898 1.384 1 95.06 67 ARG B CA 1
ATOM 2330 C C . ARG B 1 67 ? -0.6 4.477 0.92 1 95.06 67 ARG B C 1
ATOM 2332 O O . ARG B 1 67 ? -0.338 3.287 0.723 1 95.06 67 ARG B O 1
ATOM 2339 N N . LYS B 1 68 ? 0.29 5.336 0.697 1 95.88 68 LYS B N 1
ATOM 2340 C CA . LYS B 1 68 ? 1.643 5.109 0.196 1 95.88 68 LYS B CA 1
ATOM 2341 C C . LYS B 1 68 ? 1.619 4.367 -1.138 1 95.88 68 LYS B C 1
ATOM 2343 O O . LYS B 1 68 ? 2.264 3.328 -1.287 1 95.88 68 LYS B O 1
ATOM 2348 N N . PHE B 1 69 ? 1.03 5.023 -2.164 1 98.25 69 PHE B N 1
ATOM 2349 C CA . PHE B 1 69 ? 1.011 4.426 -3.494 1 98.25 69 PHE B CA 1
ATOM 2350 C C . PHE B 1 69 ? 2.428 4.195 -4.004 1 98.25 69 PHE B C 1
ATOM 2352 O O . PHE B 1 69 ? 3.305 5.043 -3.82 1 98.25 69 PHE B O 1
ATOM 2359 N N . ALA B 1 70 ? 2.646 3.029 -4.59 1 97.81 70 ALA B N 1
ATOM 2360 C CA . ALA B 1 70 ? 4.004 2.688 -5 1 97.81 70 ALA B CA 1
ATOM 2361 C C . ALA B 1 70 ? 3.994 1.703 -6.168 1 97.81 70 ALA B C 1
ATOM 2363 O O . ALA B 1 70 ? 4.816 0.787 -6.223 1 97.81 70 ALA B O 1
ATOM 2364 N N . ASP B 1 71 ? 3.078 1.803 -7.094 1 96.88 71 ASP B N 1
ATOM 2365 C CA . ASP B 1 71 ? 2.939 0.936 -8.258 1 96.88 71 ASP B CA 1
ATOM 2366 C C . ASP B 1 71 ? 3.041 1.738 -9.555 1 96.88 71 ASP B C 1
ATOM 2368 O O . ASP B 1 71 ? 3.238 2.955 -9.523 1 96.88 71 ASP B O 1
ATOM 2372 N N . ILE B 1 72 ? 2.971 1.035 -10.664 1 94.31 72 ILE B N 1
ATOM 2373 C CA . ILE B 1 72 ? 3.012 1.701 -11.961 1 94.31 72 ILE B CA 1
ATOM 2374 C C . ILE B 1 72 ? 1.748 2.537 -12.156 1 94.31 72 ILE B C 1
ATOM 2376 O O . ILE B 1 72 ? 0.757 2.346 -11.445 1 94.31 72 ILE B O 1
ATOM 2380 N N . GLY B 1 73 ? 1.777 3.412 -13.117 1 94.75 73 GLY B N 1
ATOM 2381 C CA . GLY B 1 73 ? 0.751 4.426 -13.32 1 94.75 73 GLY B CA 1
ATOM 2382 C C . GLY B 1 73 ? -0.642 3.842 -13.461 1 94.75 73 GLY B C 1
ATOM 2383 O O . GLY B 1 73 ? -1.575 4.277 -12.789 1 94.75 73 GLY B O 1
ATOM 2384 N N . ASN B 1 74 ? -0.789 2.779 -14.266 1 92.62 74 ASN B N 1
ATOM 2385 C CA . ASN B 1 74 ? -2.1 2.189 -14.508 1 92.62 74 ASN B CA 1
ATOM 2386 C C . ASN B 1 74 ? -2.682 1.569 -13.242 1 92.62 74 ASN B C 1
ATOM 2388 O O . ASN B 1 74 ? -3.877 1.706 -12.969 1 92.62 74 ASN B O 1
ATOM 2392 N N . THR B 1 75 ? -1.878 0.971 -12.492 1 94.25 75 THR B N 1
ATOM 2393 C CA . THR B 1 75 ? -2.326 0.285 -11.289 1 94.25 75 THR B CA 1
ATOM 2394 C C . THR B 1 75 ? -2.76 1.289 -10.227 1 94.25 75 THR B C 1
ATOM 2396 O O . THR B 1 75 ? -3.83 1.148 -9.633 1 94.25 75 THR B O 1
ATOM 2399 N N . VAL B 1 76 ? -1.983 2.387 -10.031 1 96.94 76 VAL B N 1
ATOM 2400 C CA . VAL B 1 76 ? -2.312 3.336 -8.977 1 96.94 76 VAL B CA 1
ATOM 2401 C C . VAL B 1 76 ? -3.574 4.109 -9.352 1 96.94 76 VAL B C 1
ATOM 2403 O O . VAL B 1 76 ? -4.34 4.523 -8.477 1 96.94 76 VAL B O 1
ATOM 2406 N N . LYS B 1 77 ? -3.758 4.309 -10.641 1 96.62 77 LYS B N 1
ATOM 2407 C CA . LYS B 1 77 ? -4.992 4.953 -11.086 1 96.62 77 LYS B CA 1
ATOM 2408 C C . LYS B 1 77 ? -6.219 4.168 -10.625 1 96.62 77 LYS B C 1
ATOM 2410 O O . LYS B 1 77 ? -7.156 4.742 -10.062 1 96.62 77 LYS B O 1
ATOM 2415 N N . HIS B 1 78 ? -6.184 2.828 -10.758 1 95.88 78 HIS B N 1
ATOM 2416 C CA . HIS B 1 78 ? -7.281 1.961 -10.344 1 95.88 78 HIS B CA 1
ATOM 2417 C C . HIS B 1 78 ? -7.414 1.922 -8.828 1 95.88 78 HIS B C 1
ATOM 2419 O O . HIS B 1 78 ? -8.523 1.95 -8.289 1 95.88 78 HIS B O 1
ATOM 2425 N N . GLN B 1 79 ? -6.289 1.858 -8.148 1 97.06 79 GLN B N 1
ATOM 2426 C CA . GLN B 1 79 ? -6.281 1.796 -6.691 1 97.06 79 GLN B CA 1
ATOM 2427 C C . GLN B 1 79 ? -6.867 3.068 -6.082 1 97.06 79 GLN B C 1
ATOM 2429 O O . GLN B 1 79 ? -7.566 3.012 -5.066 1 97.06 79 GLN B O 1
ATOM 2434 N N . TYR B 1 80 ? -6.547 4.223 -6.746 1 98.38 80 TYR B N 1
ATOM 2435 C CA . TYR B 1 80 ? -6.902 5.543 -6.234 1 98.38 80 TYR B CA 1
ATOM 2436 C C . TYR B 1 80 ? -8.375 5.848 -6.496 1 98.38 80 TYR B C 1
ATOM 2438 O O . TYR B 1 80 ? -9.078 6.348 -5.613 1 98.38 80 TYR B O 1
ATOM 2446 N N . GLU B 1 81 ? -8.852 5.527 -7.633 1 97.62 81 GLU B N 1
ATOM 2447 C CA . GLU B 1 81 ? -10.195 5.883 -8.07 1 97.62 81 GLU B CA 1
ATOM 2448 C C . GLU B 1 81 ? -11.203 4.801 -7.695 1 97.62 81 GLU B C 1
ATOM 2450 O O . GLU B 1 81 ? -12.367 5.102 -7.422 1 97.62 81 GLU B O 1
ATOM 2455 N N . GLY B 1 82 ? -10.688 3.572 -7.617 1 96.56 82 GLY B N 1
ATOM 2456 C CA . GLY B 1 82 ? -11.617 2.463 -7.504 1 96.56 82 GLY B CA 1
ATOM 2457 C C . GLY B 1 82 ? -11.422 1.643 -6.246 1 96.56 82 GLY B C 1
ATOM 2458 O O . GLY B 1 82 ? -11.023 2.174 -5.207 1 96.56 82 GLY B O 1
ATOM 2459 N N . GLY B 1 83 ? -11.82 0.293 -6.297 1 95.75 83 GLY B N 1
ATOM 2460 C CA . GLY B 1 83 ? -11.805 -0.562 -5.121 1 95.75 83 GLY B CA 1
ATOM 2461 C C . GLY B 1 83 ? -12.914 -0.237 -4.129 1 95.75 83 GLY B C 1
ATOM 2462 O O . GLY B 1 83 ? -13.75 0.629 -4.391 1 95.75 83 GLY B O 1
ATOM 2463 N N . LEU B 1 84 ? -12.812 -0.875 -2.986 1 96.38 84 LEU B N 1
ATOM 2464 C CA . LEU B 1 84 ? -13.828 -0.659 -1.956 1 96.38 84 LEU B CA 1
ATOM 2465 C C . LEU B 1 84 ? -13.711 0.742 -1.365 1 96.38 84 LEU B C 1
ATOM 2467 O O . LEU B 1 84 ? -14.711 1.344 -0.98 1 96.38 84 LEU B O 1
ATOM 2471 N N . TYR B 1 85 ? -12.484 1.229 -1.387 1 97.25 85 TYR B N 1
ATOM 2472 C CA . TYR B 1 85 ? -12.219 2.412 -0.576 1 97.25 85 TYR B CA 1
ATOM 2473 C C . TYR B 1 85 ? -12.5 3.688 -1.36 1 97.25 85 TYR B C 1
ATOM 2475 O O . TYR B 1 85 ? -12.82 4.727 -0.775 1 97.25 85 TYR B O 1
ATOM 2483 N N . GLN B 1 86 ? -12.312 3.672 -2.717 1 97.75 86 GLN B N 1
ATOM 2484 C CA . GLN B 1 86 ? -12.523 4.855 -3.541 1 97.75 86 GLN B CA 1
ATOM 2485 C C . GLN B 1 86 ? -11.922 6.098 -2.891 1 97.75 86 GLN B C 1
ATOM 2487 O O . GLN B 1 86 ? -12.602 7.105 -2.703 1 97.75 86 GLN B O 1
ATOM 2492 N N . ILE B 1 87 ? -10.688 6.023 -2.668 1 98.62 87 ILE B N 1
ATOM 2493 C CA . ILE B 1 87 ? -9.953 6.973 -1.834 1 98.62 87 ILE B CA 1
ATOM 2494 C C . ILE B 1 87 ? -10.102 8.383 -2.4 1 98.62 87 ILE B C 1
ATOM 2496 O O . ILE B 1 87 ? -10.266 9.344 -1.647 1 98.62 87 ILE B O 1
ATOM 2500 N N . SER B 1 88 ? -10.07 8.523 -3.756 1 98.69 88 SER B N 1
ATOM 2501 C CA . SER B 1 88 ? -10.109 9.828 -4.406 1 98.69 88 SER B CA 1
ATOM 2502 C C . SER B 1 88 ? -11.43 10.547 -4.133 1 98.69 88 SER B C 1
ATOM 2504 O O . SER B 1 88 ? -11.516 11.766 -4.266 1 98.69 88 SER B O 1
ATOM 2506 N N . SER B 1 89 ? -12.414 9.859 -3.646 1 98.31 89 SER B N 1
ATOM 2507 C CA . SER B 1 89 ? -13.75 10.43 -3.512 1 98.31 89 SER B CA 1
ATOM 2508 C C . SER B 1 89 ? -13.914 11.148 -2.178 1 98.31 89 SER B C 1
ATOM 2510 O O . SER B 1 89 ? -14.828 11.961 -2.006 1 98.31 89 SER B O 1
ATOM 2512 N N . TRP B 1 90 ? -12.977 10.867 -1.205 1 98.62 90 TRP B N 1
ATOM 2513 C CA . TRP B 1 90 ? -13.289 11.422 0.109 1 98.62 90 TRP B CA 1
ATOM 2514 C C . TRP B 1 90 ? -12.047 12.055 0.735 1 98.62 90 TRP B C 1
ATOM 2516 O O . TRP B 1 90 ? -12.164 12.906 1.618 1 98.62 90 TRP B O 1
ATOM 2526 N N . SER B 1 91 ? -10.852 11.656 0.382 1 98.69 91 SER B N 1
ATOM 2527 C CA . SER B 1 91 ? -9.641 12.219 0.977 1 98.69 91 SER B CA 1
ATOM 2528 C C . SER B 1 91 ? -9.18 13.461 0.215 1 98.69 91 SER B C 1
ATOM 2530 O O . SER B 1 91 ? -9.336 13.539 -1.006 1 98.69 91 SER B O 1
ATOM 2532 N N . HIS B 1 92 ? -8.586 14.453 0.88 1 98.81 92 HIS B N 1
ATOM 2533 C CA . HIS B 1 92 ? -8.07 15.672 0.26 1 98.81 92 HIS B CA 1
ATOM 2534 C C . HIS B 1 92 ? -6.66 15.453 -0.274 1 98.81 92 HIS B C 1
ATOM 2536 O O . HIS B 1 92 ? -6.289 16.016 -1.307 1 98.81 92 HIS B O 1
ATOM 2542 N N . ILE B 1 93 ? -5.902 14.648 0.469 1 98.75 93 ILE B N 1
ATOM 2543 C CA . ILE B 1 93 ? -4.477 14.469 0.219 1 98.75 93 ILE B CA 1
ATOM 2544 C C . ILE B 1 93 ? -4.121 12.984 0.283 1 98.75 93 ILE B C 1
ATOM 2546 O O . ILE B 1 93 ? -4.637 12.25 1.131 1 98.75 93 ILE B O 1
ATOM 2550 N N . VAL B 1 94 ? -3.311 12.562 -0.667 1 98.81 94 VAL B N 1
ATOM 2551 C CA . VAL B 1 94 ? -2.699 11.242 -0.603 1 98.81 94 VAL B CA 1
ATOM 2552 C C . VAL B 1 94 ? -1.182 11.367 -0.711 1 98.81 94 VAL B C 1
ATOM 2554 O O . VAL B 1 94 ? -0.651 12.477 -0.835 1 98.81 94 VAL B O 1
ATOM 2557 N N . ASN B 1 95 ? -0.484 10.234 -0.514 1 98.81 95 ASN B N 1
ATOM 2558 C CA . ASN B 1 95 ? 0.964 10.242 -0.689 1 98.81 95 ASN B CA 1
ATOM 2559 C C . ASN B 1 95 ? 1.434 9.062 -1.539 1 98.81 95 ASN B C 1
ATOM 2561 O O . ASN B 1 95 ? 0.683 8.109 -1.758 1 98.81 95 ASN B O 1
ATOM 2565 N N . ALA B 1 96 ? 2.625 9.227 -2.117 1 98.75 96 ALA B N 1
ATOM 2566 C CA . ALA B 1 96 ? 3.186 8.203 -2.994 1 98.75 96 ALA B CA 1
ATOM 2567 C C . ALA B 1 96 ? 4.699 8.102 -2.828 1 98.75 96 ALA B C 1
ATOM 2569 O O . ALA B 1 96 ? 5.367 9.109 -2.578 1 98.75 96 ALA B O 1
ATOM 2570 N N . HIS B 1 97 ? 5.168 6.898 -2.91 1 98.75 97 HIS B N 1
ATOM 2571 C CA . HIS B 1 97 ? 6.594 6.672 -3.098 1 98.75 97 HIS B CA 1
ATOM 2572 C C . HIS B 1 97 ? 7.023 6.996 -4.527 1 98.75 97 HIS B C 1
ATOM 2574 O O . HIS B 1 97 ? 6.242 6.828 -5.465 1 98.75 97 HIS B O 1
ATOM 2580 N N . VAL B 1 98 ? 8.344 7.301 -4.699 1 98.31 98 VAL B N 1
ATOM 2581 C CA . VAL B 1 98 ? 8.789 7.727 -6.02 1 98.31 98 VAL B CA 1
ATOM 2582 C C . VAL B 1 98 ? 9.555 6.594 -6.695 1 98.31 98 VAL B C 1
ATOM 2584 O O . VAL B 1 98 ? 9.922 6.695 -7.871 1 98.31 98 VAL B O 1
ATOM 2587 N N . VAL B 1 99 ? 9.664 5.504 -6.07 1 97.88 99 VAL B N 1
ATOM 2588 C CA . VAL B 1 99 ? 10.484 4.387 -6.527 1 97.88 99 VAL B CA 1
ATOM 2589 C C . VAL B 1 99 ? 10 3.92 -7.898 1 97.88 99 VAL B C 1
ATOM 2591 O O . VAL B 1 99 ? 10.812 3.559 -8.758 1 97.88 99 VAL B O 1
ATOM 2594 N N . PRO B 1 100 ? 8.68 3.904 -8.234 1 97.25 100 PRO B N 1
ATOM 2595 C CA . PRO B 1 100 ? 8.227 3.396 -9.531 1 97.25 100 PRO B CA 1
ATOM 2596 C C . PRO B 1 100 ? 8.57 4.34 -10.68 1 97.25 100 PRO B C 1
ATOM 2598 O O . PRO B 1 100 ? 8.477 3.951 -11.852 1 97.25 100 PRO B O 1
ATOM 2601 N N . GLY B 1 101 ? 8.969 5.586 -10.359 1 96.88 101 GLY B N 1
ATOM 2602 C CA . GLY B 1 101 ? 9.188 6.586 -11.391 1 96.88 101 GLY B CA 1
ATOM 2603 C C . GLY B 1 101 ? 8.008 7.523 -11.57 1 96.88 101 GLY B C 1
ATOM 2604 O O . GLY B 1 101 ? 7 7.406 -10.867 1 96.88 101 GLY B O 1
ATOM 2605 N N . PRO B 1 102 ? 8.141 8.453 -12.516 1 96.5 102 PRO B N 1
ATOM 2606 C CA . PRO B 1 102 ? 7.141 9.516 -12.648 1 96.5 102 PRO B CA 1
ATOM 2607 C C . PRO B 1 102 ? 5.75 8.984 -12.992 1 96.5 102 PRO B C 1
ATOM 2609 O O . PRO B 1 102 ? 4.754 9.672 -12.766 1 96.5 102 PRO B O 1
ATOM 2612 N N . GLY B 1 103 ? 5.676 7.773 -13.492 1 96.06 103 GLY B N 1
ATOM 2613 C CA . GLY B 1 103 ? 4.391 7.184 -13.836 1 96.06 103 GLY B CA 1
ATOM 2614 C C . GLY B 1 103 ? 3.424 7.137 -12.664 1 96.06 103 GLY B C 1
ATOM 2615 O O . GLY B 1 103 ? 2.209 7.234 -12.852 1 96.06 103 GLY B O 1
ATOM 2616 N N . VAL B 1 104 ? 3.92 7 -11.469 1 97.62 104 VAL B N 1
ATOM 2617 C CA . VAL B 1 104 ? 3.061 6.918 -10.289 1 97.62 104 VAL B CA 1
ATOM 2618 C C . VAL B 1 104 ? 2.33 8.242 -10.086 1 97.62 104 VAL B C 1
ATOM 2620 O O . VAL B 1 104 ? 1.135 8.258 -9.781 1 97.62 104 VAL B O 1
ATOM 2623 N N . VAL B 1 105 ? 3.045 9.383 -10.305 1 98.12 105 VAL B N 1
ATOM 2624 C CA . VAL B 1 105 ? 2.441 10.703 -10.148 1 98.12 105 VAL B CA 1
ATOM 2625 C C . VAL B 1 105 ? 1.47 10.969 -11.297 1 98.12 105 VAL B C 1
ATOM 2627 O O . VAL B 1 105 ? 0.377 11.5 -11.086 1 98.12 105 VAL B O 1
ATOM 2630 N N . ALA B 1 106 ? 1.859 10.508 -12.492 1 97.44 106 ALA B N 1
ATOM 2631 C CA . ALA B 1 106 ? 0.994 10.688 -13.656 1 97.44 106 ALA B CA 1
ATOM 2632 C C . ALA B 1 106 ? -0.325 9.938 -13.477 1 97.44 106 ALA B C 1
ATOM 2634 O O . ALA B 1 106 ? -1.393 10.461 -13.805 1 97.44 106 ALA B O 1
ATOM 2635 N N . GLY B 1 107 ? -0.241 8.727 -12.977 1 97.56 107 GLY B N 1
ATOM 2636 C CA . GLY B 1 107 ? -1.438 7.934 -12.734 1 97.56 107 GLY B CA 1
ATOM 2637 C C . GLY B 1 107 ? -2.361 8.555 -11.703 1 97.56 107 GLY B C 1
ATOM 2638 O O . GLY B 1 107 ? -3.574 8.633 -11.914 1 97.56 107 GLY B O 1
ATOM 2639 N N . LEU B 1 108 ? -1.838 9 -10.586 1 98.56 108 LEU B N 1
ATOM 2640 C CA . LEU B 1 108 ? -2.621 9.617 -9.523 1 98.56 108 LEU B CA 1
ATOM 2641 C C . LEU B 1 108 ? -3.207 10.945 -9.969 1 98.56 108 LEU B C 1
ATOM 2643 O O . LEU B 1 108 ? -4.363 11.258 -9.664 1 98.56 108 LEU B O 1
ATOM 2647 N N . SER B 1 109 ? -2.371 11.711 -10.711 1 98.19 109 SER B N 1
ATOM 2648 C CA . SER B 1 109 ? -2.781 13.031 -11.18 1 98.19 109 SER B CA 1
ATOM 2649 C C . SER B 1 109 ? -3.945 12.938 -12.164 1 98.19 109 SER B C 1
ATOM 2651 O O . SER B 1 109 ? -4.816 13.812 -12.188 1 98.19 109 SER B O 1
ATOM 2653 N N . ALA B 1 110 ? -3.967 11.883 -12.945 1 97.5 110 ALA B N 1
ATOM 2654 C CA . ALA B 1 110 ? -5.035 11.68 -13.914 1 97.5 110 ALA B CA 1
ATOM 2655 C C . ALA B 1 110 ? -6.395 11.586 -13.227 1 97.5 110 ALA B C 1
ATOM 2657 O O . ALA B 1 110 ? -7.426 11.906 -13.82 1 97.5 110 ALA B O 1
ATOM 2658 N N . VAL B 1 111 ? -6.383 11.234 -11.938 1 98.06 111 VAL B N 1
ATOM 2659 C CA . VAL B 1 111 ? -7.609 11.102 -11.164 1 98.06 111 VAL B CA 1
ATOM 2660 C C . VAL B 1 111 ? -7.797 12.328 -10.273 1 98.06 111 VAL B C 1
ATOM 2662 O O . VAL B 1 111 ? -8.867 12.945 -10.273 1 98.06 111 VAL B O 1
ATOM 2665 N N . GLY B 1 112 ? -6.762 12.719 -9.617 1 98.44 112 GLY B N 1
ATOM 2666 C CA . GLY B 1 112 ? -6.852 13.648 -8.5 1 98.44 112 GLY B CA 1
ATOM 2667 C C . GLY B 1 112 ? -6.973 15.094 -8.938 1 98.44 112 GLY B C 1
ATOM 2668 O O . GLY B 1 112 ? -7.617 15.898 -8.266 1 98.44 112 GLY 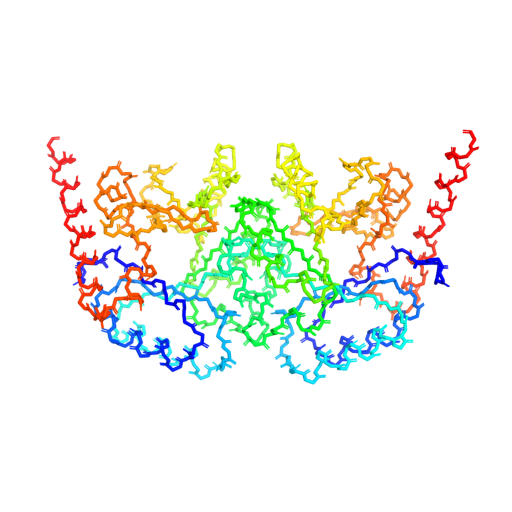B O 1
ATOM 2669 N N . LYS B 1 113 ? -6.426 15.469 -10.078 1 97.5 113 LYS B N 1
ATOM 2670 C CA . LYS B 1 113 ? -6.367 16.875 -10.484 1 97.5 113 LYS B CA 1
ATOM 2671 C C . LYS B 1 113 ? -7.766 17.438 -10.703 1 97.5 113 LYS B C 1
ATOM 2673 O O . LYS B 1 113 ? -8.102 18.5 -10.18 1 97.5 113 LYS B O 1
ATOM 2678 N N . ALA B 1 114 ? -8.531 16.719 -11.414 1 97.5 114 ALA B N 1
ATOM 2679 C CA . ALA B 1 114 ? -9.867 17.203 -11.742 1 97.5 114 ALA B CA 1
ATOM 2680 C C . ALA B 1 114 ? -10.734 17.297 -10.484 1 97.5 114 ALA B C 1
ATOM 2682 O O . ALA B 1 114 ? -11.703 18.062 -10.453 1 97.5 114 ALA B O 1
ATOM 2683 N N . LEU B 1 115 ? -10.359 16.594 -9.438 1 98.12 115 LEU B N 1
ATOM 2684 C CA . LEU B 1 115 ? -11.125 16.578 -8.195 1 98.12 115 LEU B CA 1
ATOM 2685 C C . LEU B 1 115 ? -10.586 17.609 -7.203 1 98.12 115 LEU B C 1
ATOM 2687 O O . LEU B 1 115 ? -11.125 17.766 -6.109 1 98.12 115 LEU B O 1
ATOM 2691 N N . GLY B 1 116 ? -9.477 18.281 -7.555 1 98.06 116 GLY B N 1
ATOM 2692 C CA . GLY B 1 116 ? -8.875 19.266 -6.676 1 98.06 116 GLY B CA 1
ATOM 2693 C C . GLY B 1 116 ? -8.109 18.656 -5.52 1 98.06 116 GLY B C 1
ATOM 2694 O O . GLY B 1 116 ? -8.039 19.234 -4.434 1 98.06 116 GLY B O 1
ATOM 2695 N N . ARG B 1 117 ? -7.551 17.438 -5.742 1 98.62 117 ARG B N 1
ATOM 2696 C CA . ARG B 1 117 ? -6.816 16.734 -4.691 1 98.62 117 ARG B CA 1
ATOM 2697 C C . ARG B 1 117 ? -5.328 17.062 -4.754 1 98.62 117 ARG B C 1
ATOM 2699 O O . ARG B 1 117 ? -4.848 17.609 -5.746 1 98.62 117 ARG B O 1
ATOM 2706 N N . GLY B 1 118 ? -4.574 16.797 -3.629 1 98.62 118 GLY B N 1
ATOM 2707 C CA . GLY B 1 118 ? -3.131 16.969 -3.568 1 98.62 118 GLY B CA 1
ATOM 2708 C C . GLY B 1 118 ? -2.391 15.68 -3.258 1 98.62 118 GLY B C 1
ATOM 2709 O O . GLY B 1 118 ? -2.988 14.711 -2.771 1 98.62 118 GLY B O 1
ATOM 2710 N N . CYS B 1 119 ? -1.15 15.719 -3.57 1 98.81 119 CYS B N 1
ATOM 2711 C CA . CYS B 1 119 ? -0.289 14.562 -3.342 1 98.81 119 CYS B CA 1
ATOM 2712 C C . CYS B 1 119 ? 0.997 14.977 -2.635 1 98.81 119 CYS B C 1
ATOM 2714 O O . CYS B 1 119 ? 1.584 16.016 -2.955 1 98.81 119 CYS B O 1
ATOM 2716 N N . LEU B 1 120 ? 1.372 14.25 -1.621 1 98.88 120 LEU B N 1
ATOM 2717 C CA . LEU B 1 120 ? 2.672 14.367 -0.969 1 98.88 120 LEU B CA 1
ATOM 2718 C C . LEU B 1 120 ? 3.611 13.258 -1.418 1 98.88 120 LEU B C 1
ATOM 2720 O O . LEU B 1 120 ? 3.262 12.078 -1.352 1 98.88 120 LEU B O 1
ATOM 2724 N N . LEU B 1 121 ? 4.801 13.633 -1.878 1 98.88 121 LEU B N 1
ATOM 2725 C CA . LEU B 1 121 ? 5.781 12.602 -2.199 1 98.88 121 LEU B CA 1
ATOM 2726 C C . LEU B 1 121 ? 6.605 12.234 -0.97 1 98.88 121 LEU B C 1
ATOM 2728 O O . LEU B 1 121 ? 7.031 13.109 -0.216 1 98.88 121 LEU B O 1
ATOM 2732 N N . ILE B 1 122 ? 6.742 10.977 -0.725 1 98.75 122 ILE B N 1
ATOM 2733 C CA . ILE B 1 122 ? 7.598 10.508 0.362 1 98.75 122 ILE B CA 1
ATOM 2734 C C . ILE B 1 122 ? 9.062 10.656 -0.036 1 98.75 122 ILE B C 1
ATOM 2736 O O . ILE B 1 122 ? 9.609 9.812 -0.752 1 98.75 122 ILE B O 1
ATOM 2740 N N . ALA B 1 123 ? 9.664 11.664 0.494 1 98.69 123 ALA B N 1
ATOM 2741 C CA . ALA B 1 123 ? 11.039 11.984 0.124 1 98.69 123 ALA B CA 1
ATOM 2742 C C . ALA B 1 123 ? 12.023 11.391 1.126 1 98.69 123 ALA B C 1
ATOM 2744 O O . ALA B 1 123 ? 13.164 11.07 0.769 1 98.69 123 ALA B O 1
ATOM 2745 N N . GLN B 1 124 ? 11.586 11.328 2.303 1 97.88 124 GLN B N 1
ATOM 2746 C CA . GLN B 1 124 ? 12.336 10.727 3.402 1 97.88 124 GLN B CA 1
ATOM 2747 C C . GLN B 1 124 ? 11.406 9.977 4.355 1 97.88 124 GLN B C 1
ATOM 2749 O O . GLN B 1 124 ? 10.203 10.258 4.406 1 97.88 124 GLN B O 1
ATOM 2754 N N . MET B 1 125 ? 11.984 8.969 5.062 1 96.06 125 MET B N 1
ATOM 2755 C CA . MET B 1 125 ? 11.25 8.219 6.074 1 96.06 125 MET B CA 1
ATOM 2756 C C . MET B 1 125 ? 12 8.203 7.398 1 96.06 125 MET B C 1
ATOM 2758 O O . MET B 1 125 ? 13.227 8.305 7.422 1 96.06 125 MET B O 1
ATOM 2762 N N . SER B 1 126 ? 11.234 8.125 8.445 1 92.19 126 SER B N 1
ATOM 2763 C CA . SER B 1 126 ? 11.805 8.172 9.789 1 92.19 126 SER B CA 1
ATOM 2764 C C . SER B 1 126 ? 12.297 6.797 10.227 1 92.19 126 SER B C 1
ATOM 2766 O O . SER B 1 126 ? 12.938 6.664 11.273 1 92.19 126 SER B O 1
ATOM 2768 N N . SER B 1 127 ? 12.031 5.734 9.477 1 93.75 127 SER B N 1
ATOM 2769 C CA . SER B 1 127 ? 12.383 4.375 9.867 1 93.75 127 SER B CA 1
ATOM 2770 C C . SER B 1 127 ? 13.875 4.117 9.719 1 93.75 127 SER B C 1
ATOM 2772 O O . SER B 1 127 ? 14.508 4.625 8.789 1 93.75 127 SER B O 1
ATOM 2774 N N . GLN B 1 128 ? 14.414 3.281 10.578 1 93.5 128 GLN B N 1
ATOM 2775 C CA . GLN B 1 128 ? 15.828 2.928 10.539 1 93.5 128 GLN B CA 1
ATOM 2776 C C . GLN B 1 128 ? 16.156 2.154 9.266 1 93.5 128 GLN B C 1
ATOM 2778 O O . GLN B 1 128 ? 15.453 1.213 8.898 1 93.5 128 GLN B O 1
ATOM 2783 N N . GLY B 1 129 ? 17.25 2.6 8.57 1 94.75 129 GLY B N 1
ATOM 2784 C CA . GLY B 1 129 ? 17.719 1.884 7.398 1 94.75 129 GLY B CA 1
ATOM 2785 C C . GLY B 1 129 ? 16.953 2.229 6.133 1 94.75 129 GLY B C 1
ATOM 2786 O O . GLY B 1 129 ? 17.141 1.579 5.102 1 94.75 129 GLY B O 1
ATOM 2787 N N . SER B 1 130 ? 16.094 3.217 6.203 1 96.81 130 SER B N 1
ATOM 2788 C CA . SER B 1 130 ? 15.359 3.645 5.023 1 96.81 130 SER B CA 1
ATOM 2789 C C . SER B 1 130 ? 16.297 4.004 3.877 1 96.81 130 SER B C 1
ATOM 2791 O O . SER B 1 130 ? 17.391 4.52 4.105 1 96.81 130 SER B O 1
ATOM 2793 N N . LEU B 1 131 ? 15.828 3.721 2.678 1 97.81 131 LEU B N 1
ATOM 2794 C CA . LEU B 1 131 ? 16.609 4.027 1.482 1 97.81 131 LEU B CA 1
ATOM 2795 C C . LEU B 1 131 ? 16.172 5.359 0.88 1 97.81 131 LEU B C 1
ATOM 2797 O O . LEU B 1 131 ? 16.688 5.773 -0.161 1 97.81 131 LEU B O 1
ATOM 2801 N N . ALA B 1 132 ? 15.195 5.988 1.482 1 97.44 132 ALA B N 1
ATOM 2802 C CA . ALA B 1 132 ? 14.727 7.289 1.013 1 97.44 132 ALA B CA 1
ATOM 2803 C C . ALA B 1 132 ? 15.703 8.398 1.396 1 97.44 132 ALA B C 1
ATOM 2805 O O . ALA B 1 132 ? 15.367 9.281 2.188 1 97.44 132 ALA B O 1
ATOM 2806 N N . THR B 1 133 ? 16.891 8.352 0.816 1 96.25 133 THR B N 1
ATOM 2807 C CA . THR B 1 133 ? 17.984 9.281 1.092 1 96.25 133 THR B CA 1
ATOM 2808 C C . THR B 1 133 ? 18.734 9.617 -0.188 1 96.25 133 THR B C 1
ATOM 2810 O O . THR B 1 133 ? 18.547 8.977 -1.221 1 96.25 133 THR B O 1
ATOM 2813 N N . GLY B 1 134 ? 19.531 10.664 -0.127 1 95.38 134 GLY B N 1
ATOM 2814 C CA . GLY B 1 134 ? 20.438 10.984 -1.216 1 95.38 134 GLY B CA 1
ATOM 2815 C C . GLY B 1 134 ? 19.734 11.172 -2.547 1 95.38 134 GLY B C 1
ATOM 2816 O O . GLY B 1 134 ? 18.844 12.016 -2.67 1 95.38 134 GLY B O 1
ATOM 2817 N N . GLU B 1 135 ? 20.078 10.297 -3.494 1 95.81 135 GLU B N 1
ATOM 2818 C CA . GLU B 1 135 ? 19.547 10.398 -4.844 1 95.81 135 GLU B CA 1
ATOM 2819 C C . GLU B 1 135 ? 18.031 10.172 -4.855 1 95.81 135 GLU B C 1
ATOM 2821 O O . GLU B 1 135 ? 17.312 10.773 -5.656 1 95.81 135 GLU B O 1
ATOM 2826 N N . TYR B 1 136 ? 17.625 9.359 -3.977 1 97.69 136 TYR B N 1
ATOM 2827 C CA . TYR B 1 136 ? 16.188 9.117 -3.857 1 97.69 136 TYR B CA 1
ATOM 2828 C C . TYR B 1 136 ? 15.445 10.406 -3.5 1 97.69 136 TYR B C 1
ATOM 2830 O O . TYR B 1 136 ? 14.453 10.758 -4.141 1 97.69 136 TYR B O 1
ATOM 2838 N N . THR B 1 137 ? 15.953 11.094 -2.502 1 98.25 137 THR B N 1
ATOM 2839 C CA . THR B 1 137 ? 15.352 12.344 -2.055 1 98.25 137 THR B CA 1
ATOM 2840 C C . THR B 1 137 ? 15.406 13.391 -3.16 1 98.25 137 THR B C 1
ATOM 2842 O O . THR B 1 137 ? 14.43 14.109 -3.391 1 98.25 137 THR B O 1
ATOM 2845 N N . LYS B 1 138 ? 16.5 13.461 -3.883 1 97.81 138 LYS B N 1
ATOM 2846 C CA . LYS B 1 138 ? 16.641 14.414 -4.984 1 97.81 138 LYS B CA 1
ATOM 2847 C C . LYS B 1 138 ? 15.641 14.117 -6.094 1 97.81 138 LYS B C 1
ATOM 2849 O O . LYS B 1 138 ? 15.086 15.039 -6.703 1 97.81 138 LYS B O 1
ATOM 2854 N N . ALA B 1 139 ? 15.438 12.844 -6.34 1 97.81 139 ALA B N 1
ATOM 2855 C CA . ALA B 1 139 ? 14.469 12.445 -7.363 1 97.81 139 ALA B CA 1
ATOM 2856 C C . ALA B 1 139 ? 13.055 12.852 -6.969 1 97.81 139 ALA B C 1
ATOM 2858 O O . ALA B 1 139 ? 12.258 13.273 -7.816 1 97.81 139 ALA B O 1
ATOM 2859 N N . ALA B 1 140 ? 12.75 12.688 -5.707 1 98.44 140 ALA B N 1
ATOM 2860 C CA . ALA B 1 140 ? 11.445 13.109 -5.211 1 98.44 140 ALA B CA 1
ATOM 2861 C C . ALA B 1 140 ? 11.219 14.594 -5.441 1 98.44 140 ALA B C 1
ATOM 2863 O O . ALA B 1 140 ? 10.133 15.008 -5.863 1 98.44 140 ALA B O 1
ATOM 2864 N N . VAL B 1 141 ? 12.242 15.414 -5.199 1 98.44 141 VAL B N 1
ATOM 2865 C CA . VAL B 1 141 ? 12.148 16.859 -5.363 1 98.44 141 VAL B CA 1
ATOM 2866 C C . VAL B 1 141 ? 11.922 17.203 -6.836 1 98.44 141 VAL B C 1
ATOM 2868 O O . VAL B 1 141 ? 11.055 18.016 -7.168 1 98.44 141 VAL B O 1
ATOM 2871 N N . ARG B 1 142 ? 12.672 16.547 -7.734 1 98.06 142 ARG B N 1
ATOM 2872 C CA . ARG B 1 142 ? 12.539 16.797 -9.164 1 98.06 142 ARG B CA 1
ATOM 2873 C C . ARG B 1 142 ? 11.148 16.422 -9.656 1 98.06 142 ARG B C 1
ATOM 2875 O O . ARG B 1 142 ? 10.531 17.172 -10.43 1 98.06 142 ARG B O 1
ATOM 2882 N N . MET B 1 143 ? 10.672 15.328 -9.148 1 97.88 143 MET B N 1
ATOM 2883 C CA . MET B 1 143 ? 9.352 14.867 -9.555 1 97.88 143 MET B CA 1
ATOM 2884 C C . MET B 1 143 ? 8.273 15.844 -9.094 1 97.88 143 MET B C 1
ATOM 2886 O O . MET B 1 143 ? 7.293 16.078 -9.805 1 97.88 143 MET B O 1
ATOM 2890 N N . ALA B 1 144 ? 8.422 16.312 -7.922 1 98.25 144 ALA B N 1
ATOM 2891 C CA . ALA B 1 144 ? 7.473 17.281 -7.387 1 98.25 144 ALA B CA 1
ATOM 2892 C C . ALA B 1 144 ? 7.461 18.562 -8.219 1 98.25 144 ALA B C 1
ATOM 2894 O O . ALA B 1 144 ? 6.395 19.094 -8.531 1 98.25 144 ALA B O 1
ATOM 2895 N N . GLU B 1 145 ? 8.641 19.016 -8.57 1 97.88 145 GLU B N 1
ATOM 2896 C CA . GLU B 1 145 ? 8.758 20.234 -9.367 1 97.88 145 GLU B CA 1
ATOM 2897 C C . GLU B 1 145 ? 8.133 20.047 -10.75 1 97.88 145 GLU B C 1
ATOM 2899 O O . GLU B 1 145 ? 7.492 20.953 -11.273 1 97.88 145 GLU B O 1
ATOM 2904 N N . ASP B 1 146 ? 8.25 18.891 -11.32 1 97.06 146 ASP B N 1
ATOM 2905 C CA . ASP B 1 146 ? 7.711 18.594 -12.641 1 97.06 146 ASP B CA 1
ATOM 2906 C C . ASP B 1 146 ? 6.191 18.438 -12.594 1 97.06 146 ASP B C 1
ATOM 2908 O O . ASP B 1 146 ? 5.527 18.484 -13.633 1 97.06 146 ASP B O 1
ATOM 2912 N N . HIS B 1 147 ? 5.641 18.266 -11.391 1 96.94 147 HIS B N 1
ATOM 2913 C CA . HIS B 1 147 ? 4.211 18.016 -11.234 1 96.94 147 HIS B CA 1
ATOM 2914 C C . HIS B 1 147 ? 3.617 18.891 -10.141 1 96.94 147 HIS B C 1
ATOM 2916 O O . HIS B 1 147 ? 2.83 18.422 -9.32 1 96.94 147 HIS B O 1
ATOM 2922 N N . SER B 1 148 ? 4.078 20.156 -10.133 1 96.5 148 SER B N 1
ATOM 2923 C CA . SER B 1 148 ? 3.713 21.062 -9.047 1 96.5 148 SER B CA 1
ATOM 2924 C C . SER B 1 148 ? 2.234 21.422 -9.109 1 96.5 148 SER B C 1
ATOM 2926 O O . SER B 1 148 ? 1.696 22.016 -8.164 1 96.5 148 SER B O 1
ATOM 2928 N N . ASP B 1 149 ? 1.494 21 -10.133 1 96.62 149 ASP B N 1
ATOM 2929 C CA . ASP B 1 149 ? 0.059 21.234 -10.25 1 96.62 149 ASP B CA 1
ATOM 2930 C C . ASP B 1 149 ? -0.738 20.188 -9.477 1 96.62 149 ASP B C 1
ATOM 2932 O O . ASP B 1 149 ? -1.943 20.344 -9.266 1 96.62 149 ASP B O 1
ATOM 2936 N N . PHE B 1 150 ? -0.095 19.141 -9 1 98.25 150 PHE B N 1
ATOM 2937 C CA . PHE B 1 150 ? -0.758 18.062 -8.266 1 98.25 150 PHE B CA 1
ATOM 2938 C C . PHE B 1 150 ? 0 17.75 -6.98 1 98.25 150 PHE B C 1
ATOM 2940 O O . PHE B 1 150 ? -0.61 17.484 -5.941 1 98.25 150 PHE B O 1
ATOM 2947 N N . VAL B 1 151 ? 1.323 17.797 -7.094 1 98.69 151 VAL B N 1
ATOM 2948 C CA . VAL B 1 151 ? 2.162 17.547 -5.926 1 98.69 151 VAL B CA 1
ATOM 2949 C C . VAL B 1 151 ? 2.285 18.812 -5.094 1 98.69 151 VAL B C 1
ATOM 2951 O O . VAL B 1 151 ? 2.756 19.844 -5.59 1 98.69 151 VAL B O 1
ATOM 2954 N N . ILE B 1 152 ? 1.958 18.672 -3.77 1 98.62 152 ILE B N 1
ATOM 2955 C CA . ILE B 1 152 ? 1.859 19.906 -2.982 1 98.62 152 ILE B CA 1
ATOM 2956 C C . ILE B 1 152 ? 2.98 19.938 -1.946 1 98.62 152 ILE B C 1
ATOM 2958 O O . ILE B 1 152 ? 3.125 20.922 -1.215 1 98.62 152 ILE B O 1
ATOM 2962 N N . GLY B 1 153 ? 3.73 18.828 -1.815 1 98.69 153 GLY B N 1
ATOM 2963 C CA . GLY B 1 153 ? 4.805 18.812 -0.834 1 98.69 153 GLY B CA 1
ATOM 2964 C C . GLY B 1 153 ? 5.391 17.438 -0.61 1 98.69 153 GLY B C 1
ATOM 2965 O O . GLY B 1 153 ? 5.41 16.609 -1.522 1 98.69 153 GLY B O 1
ATOM 2966 N N . PHE B 1 154 ? 5.965 17.281 0.646 1 98.81 154 PHE B N 1
ATOM 2967 C CA . PHE B 1 154 ? 6.766 16.094 0.913 1 98.81 154 PHE B CA 1
ATOM 2968 C C . PHE B 1 154 ? 6.48 15.547 2.309 1 98.81 154 PHE B C 1
ATOM 2970 O O . PHE B 1 154 ? 6.16 16.312 3.223 1 98.81 154 PHE B O 1
ATOM 2977 N N . ILE B 1 155 ? 6.551 14.266 2.385 1 98.75 155 ILE B N 1
ATOM 2978 C CA . ILE B 1 155 ? 6.906 13.648 3.658 1 98.75 155 ILE B CA 1
ATOM 2979 C C . ILE B 1 155 ? 8.43 13.594 3.799 1 98.75 155 ILE B C 1
ATOM 2981 O O . ILE B 1 155 ? 9.117 13.039 2.943 1 98.75 155 ILE B O 1
ATOM 2985 N N . CYS B 1 156 ? 8.93 14.195 4.801 1 98.25 156 CYS B N 1
ATOM 2986 C CA . CYS B 1 156 ? 10.375 14.289 4.984 1 98.25 156 CYS B CA 1
ATOM 2987 C C . CYS B 1 156 ? 10.727 14.547 6.445 1 98.25 156 CYS B C 1
ATOM 2989 O O . CYS B 1 156 ? 9.844 14.859 7.25 1 98.25 156 CYS B O 1
ATOM 2991 N N . VAL B 1 157 ? 12.008 14.398 6.805 1 96.06 157 VAL B N 1
ATOM 2992 C CA . VAL B 1 157 ? 12.438 14.562 8.195 1 96.06 157 VAL B CA 1
ATOM 2993 C C . VAL B 1 157 ? 13.031 15.953 8.39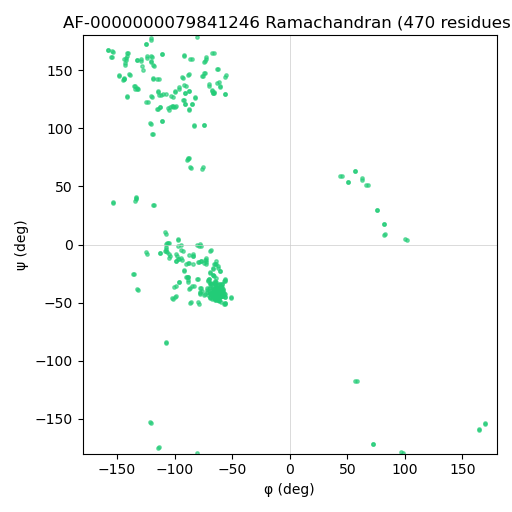8 1 96.06 157 VAL B C 1
ATOM 2995 O O . VAL B 1 157 ? 13.242 16.391 9.531 1 96.06 157 VAL B O 1
ATOM 2998 N N . SER B 1 158 ? 13.312 16.594 7.301 1 95.12 158 SER B N 1
ATOM 2999 C CA . SER B 1 158 ? 13.805 17.969 7.297 1 95.12 158 SER B CA 1
ATOM 3000 C C . SER B 1 158 ? 13.477 18.672 5.984 1 95.12 158 SER B C 1
ATOM 3002 O O . SER B 1 158 ? 13.109 18.016 5 1 95.12 158 SER B O 1
ATOM 3004 N N . LYS B 1 159 ? 13.531 19.938 6.027 1 96.69 159 LYS B N 1
ATOM 3005 C CA . LYS B 1 159 ? 13.297 20.703 4.805 1 96.69 159 LYS B CA 1
ATOM 3006 C C . LYS B 1 159 ? 14.266 20.281 3.699 1 96.69 159 LYS B C 1
ATOM 3008 O O . LYS B 1 159 ? 15.477 20.219 3.918 1 96.69 159 LYS B O 1
ATOM 3013 N N . ILE B 1 160 ? 13.742 19.984 2.508 1 97.19 160 ILE B N 1
ATOM 3014 C CA . ILE B 1 160 ? 14.586 19.422 1.457 1 97.19 160 ILE B CA 1
ATOM 3015 C C . ILE B 1 160 ? 14.492 20.281 0.201 1 97.19 160 ILE B C 1
ATOM 3017 O O . ILE B 1 160 ? 15.18 20.031 -0.788 1 97.19 160 ILE B O 1
ATOM 3021 N N . ASN B 1 161 ? 13.656 21.188 0.235 1 93.69 161 ASN B N 1
ATOM 3022 C CA . ASN B 1 161 ? 13.406 22.094 -0.885 1 93.69 161 ASN B CA 1
ATOM 3023 C C . ASN B 1 161 ? 13.086 23.5 -0.409 1 93.69 161 ASN B C 1
ATOM 3025 O O . ASN B 1 161 ? 12.398 23.688 0.595 1 93.69 161 ASN B O 1
ATOM 3029 N N . LYS B 1 162 ? 13.555 24.594 -1.12 1 91.94 162 LYS B N 1
ATOM 3030 C CA . LYS B 1 162 ? 13.414 25.969 -0.662 1 91.94 162 LYS B CA 1
ATOM 3031 C C . LYS B 1 162 ? 12.227 26.656 -1.334 1 91.94 162 LYS B C 1
ATOM 3033 O O . LYS B 1 162 ? 11.836 27.75 -0.95 1 91.94 162 LYS B O 1
ATOM 3038 N N . LYS B 1 163 ? 11.664 26 -2.287 1 93.94 163 LYS B N 1
ATOM 3039 C CA . LYS B 1 163 ? 10.516 26.594 -2.965 1 93.94 163 LYS B CA 1
ATOM 3040 C C . LYS B 1 163 ? 9.32 26.703 -2.025 1 93.94 163 LYS B C 1
ATOM 3042 O O . LYS B 1 163 ? 8.891 25.703 -1.439 1 93.94 163 LYS B O 1
ATOM 3047 N N . PRO B 1 164 ? 8.719 27.859 -1.962 1 91.06 164 PRO B N 1
ATOM 3048 C CA . PRO B 1 164 ? 7.691 28.109 -0.948 1 91.06 164 PRO B CA 1
ATOM 3049 C C . PRO B 1 164 ? 6.383 27.375 -1.247 1 91.06 164 PRO B C 1
ATOM 3051 O O . PRO B 1 164 ? 5.523 27.266 -0.37 1 91.06 164 PRO B O 1
ATOM 3054 N N . GLU B 1 165 ? 6.195 26.891 -2.42 1 93.75 165 GLU B N 1
ATOM 3055 C CA . GLU B 1 165 ? 4.918 26.281 -2.787 1 93.75 165 GLU B CA 1
ATOM 3056 C C . GLU B 1 165 ? 4.797 24.859 -2.23 1 93.75 165 GLU B C 1
ATOM 3058 O O . GLU B 1 165 ? 3.703 24.297 -2.193 1 93.75 165 GLU B O 1
ATOM 3063 N N . PHE B 1 166 ? 5.895 24.234 -1.786 1 97.88 166 PHE B N 1
ATOM 3064 C CA . PHE B 1 166 ? 5.844 22.859 -1.302 1 97.88 166 PHE B CA 1
ATOM 3065 C C . PHE B 1 166 ? 5.801 22.828 0.221 1 97.88 166 PHE B C 1
ATOM 3067 O O . PHE B 1 166 ? 6.602 23.484 0.887 1 97.88 166 PHE B O 1
ATOM 3074 N N . ILE B 1 167 ? 4.906 22.062 0.737 1 97.94 167 ILE B N 1
ATOM 3075 C CA . ILE B 1 167 ? 4.781 21.875 2.178 1 97.94 167 ILE B CA 1
ATOM 3076 C C . ILE B 1 167 ? 5.625 20.672 2.615 1 97.94 167 ILE B C 1
ATOM 3078 O O . ILE B 1 167 ? 5.668 19.656 1.93 1 97.94 167 ILE B O 1
ATOM 3082 N N . HIS B 1 168 ? 6.328 20.844 3.754 1 98.56 168 HIS B N 1
ATOM 3083 C CA . HIS B 1 168 ? 7.105 19.766 4.355 1 98.56 168 HIS B CA 1
ATOM 3084 C C . HIS B 1 168 ? 6.418 19.219 5.605 1 98.56 168 HIS B C 1
ATOM 3086 O O . HIS B 1 168 ? 6.223 19.953 6.578 1 98.56 168 HIS B O 1
ATOM 3092 N N . MET B 1 169 ? 6.039 17.922 5.555 1 98.62 169 MET B N 1
ATOM 3093 C CA . MET B 1 169 ? 5.395 17.266 6.691 1 98.62 169 MET B CA 1
ATOM 3094 C C . MET B 1 169 ? 6.289 16.172 7.273 1 98.62 169 MET B C 1
ATOM 3096 O O . MET B 1 169 ? 6.781 15.32 6.543 1 98.62 169 MET B O 1
ATOM 3100 N N . THR B 1 170 ? 6.484 16.234 8.57 1 98.5 170 THR B N 1
ATOM 3101 C CA . THR B 1 170 ? 7.438 15.336 9.203 1 98.5 170 THR B CA 1
ATOM 3102 C C . THR B 1 170 ? 6.723 14.344 10.117 1 98.5 170 THR B C 1
ATOM 3104 O O . THR B 1 170 ? 6.035 14.742 11.062 1 98.5 170 THR B O 1
ATOM 3107 N N . PRO B 1 171 ? 6.855 13.062 9.805 1 97.25 171 PRO B N 1
ATOM 3108 C CA . PRO B 1 171 ? 6.344 12.023 10.703 1 97.25 171 PRO B CA 1
ATOM 3109 C C . PRO B 1 171 ? 7.289 11.727 11.859 1 97.25 171 PRO B C 1
ATOM 3111 O O . PRO B 1 171 ? 8.375 12.305 11.945 1 97.25 171 PRO B O 1
ATOM 3114 N N . GLY B 1 172 ? 6.93 10.844 12.734 1 94.56 172 GLY B N 1
ATOM 3115 C CA . GLY B 1 172 ? 7.797 10.414 13.82 1 94.56 172 GLY B CA 1
ATOM 3116 C C . GLY B 1 172 ? 8.055 11.508 14.844 1 94.56 172 GLY B C 1
ATOM 3117 O O . GLY B 1 172 ? 9.211 11.773 15.195 1 94.56 172 GLY B O 1
ATOM 3118 N N . VAL B 1 173 ? 7.027 12.078 15.305 1 97.12 173 VAL B N 1
ATOM 3119 C CA . VAL B 1 173 ? 7.164 13.18 16.25 1 97.12 173 VAL B CA 1
ATOM 3120 C C . VAL B 1 173 ? 6.598 12.766 17.609 1 97.12 173 VAL B C 1
ATOM 3122 O O . VAL B 1 173 ? 5.516 12.18 17.688 1 97.12 173 VAL B O 1
ATOM 3125 N N . GLN B 1 174 ? 7.355 13.031 18.641 1 96 174 GLN B N 1
ATOM 3126 C CA . GLN B 1 174 ? 6.98 12.844 20.031 1 96 174 GLN B CA 1
ATOM 3127 C C . GLN B 1 174 ? 7.562 13.945 20.906 1 96 174 GLN B C 1
ATOM 3129 O O . GLN B 1 174 ? 8.531 14.602 20.531 1 96 174 GLN B O 1
ATOM 3134 N N . MET B 1 175 ? 6.91 14.109 22.125 1 95.5 175 MET B N 1
ATOM 3135 C CA . MET B 1 175 ? 7.402 15.148 23.031 1 95.5 175 MET B CA 1
ATOM 3136 C C . MET B 1 175 ? 8.797 14.805 23.547 1 95.5 175 MET B C 1
ATOM 3138 O O . MET B 1 175 ? 9.594 15.703 23.828 1 95.5 175 MET B O 1
ATOM 3142 N N . GLN B 1 176 ? 9.07 13.508 23.562 1 88.38 176 GLN B N 1
ATOM 3143 C CA . GLN B 1 176 ? 10.398 13.031 23.938 1 88.38 176 GLN B CA 1
ATOM 3144 C C . GLN B 1 176 ? 11.016 12.227 22.797 1 88.38 176 GLN B C 1
ATOM 3146 O O . GLN B 1 176 ? 10.383 11.32 22.25 1 88.38 176 GLN B O 1
ATOM 3151 N N . ALA B 1 177 ? 12.258 12.672 22.484 1 84.81 177 ALA B N 1
ATOM 3152 C CA . ALA B 1 177 ? 12.953 11.953 21.422 1 84.81 177 ALA B CA 1
ATOM 3153 C C . ALA B 1 177 ? 13.211 10.5 21.828 1 84.81 177 ALA B C 1
ATOM 3155 O O . ALA B 1 177 ? 13.305 10.188 23.016 1 84.81 177 ALA B O 1
ATOM 3156 N N . GLY B 1 178 ? 13.273 9.57 20.734 1 88.44 178 GLY B N 1
ATOM 3157 C CA . GLY B 1 178 ? 13.531 8.164 20.969 1 88.44 178 GLY B CA 1
ATOM 3158 C C . GLY B 1 178 ? 13.195 7.277 19.797 1 88.44 178 GLY B C 1
ATOM 3159 O O . GLY B 1 178 ? 13.359 7.688 18.641 1 88.44 178 GLY B O 1
ATOM 3160 N N . GLY B 1 179 ? 12.992 5.934 20.141 1 84.31 179 GLY B N 1
ATOM 3161 C CA . GLY B 1 179 ? 12.68 4.961 19.109 1 84.31 179 GLY B CA 1
ATOM 3162 C C . GLY B 1 179 ? 11.914 3.758 19.625 1 84.31 179 GLY B C 1
ATOM 3163 O O . GLY B 1 179 ? 11.719 3.617 20.828 1 84.31 179 GLY B O 1
ATOM 3164 N N . ASP B 1 180 ? 11.375 2.99 18.688 1 87 180 ASP B N 1
ATOM 3165 C CA . ASP B 1 180 ? 10.672 1.78 19.094 1 87 180 ASP B CA 1
ATOM 3166 C C . ASP B 1 180 ? 11.391 0.528 18.594 1 87 180 ASP B C 1
ATOM 3168 O O . ASP B 1 180 ? 12.484 0.617 18.031 1 87 180 ASP B O 1
ATOM 3172 N N . MET B 1 181 ? 10.727 -0.607 18.844 1 82.44 181 MET B N 1
ATOM 3173 C CA . MET B 1 181 ? 11.375 -1.896 18.609 1 82.44 181 MET B CA 1
ATOM 3174 C C . MET B 1 181 ? 11.391 -2.236 17.125 1 82.44 181 MET B C 1
ATOM 3176 O O . MET B 1 181 ? 12.172 -3.078 16.688 1 82.44 181 MET B O 1
ATOM 3180 N N . LEU B 1 182 ? 10.664 -1.567 16.406 1 85.19 182 LEU B N 1
ATOM 3181 C CA . LEU B 1 182 ? 10.586 -1.914 14.984 1 85.19 182 LEU B CA 1
ATOM 3182 C C . LEU B 1 182 ? 11.305 -0.874 14.133 1 85.19 182 LEU B C 1
ATOM 3184 O O . LEU B 1 182 ? 11.141 -0.844 12.914 1 85.19 182 LEU B O 1
ATOM 3188 N N . GLY B 1 183 ? 12.016 0.014 14.82 1 85.31 183 GLY B N 1
ATOM 3189 C CA . GLY B 1 183 ? 12.938 0.872 14.094 1 85.31 183 GLY B CA 1
ATOM 3190 C C . GLY B 1 183 ? 12.398 2.271 13.867 1 85.31 183 GLY B C 1
ATOM 3191 O O . GLY B 1 183 ? 13.023 3.078 13.172 1 85.31 183 GLY B O 1
ATOM 3192 N N . GLN B 1 184 ? 11.289 2.533 14.383 1 89.56 184 GLN B N 1
ATOM 3193 C CA . GLN B 1 184 ? 10.773 3.893 14.273 1 89.56 184 GLN B CA 1
ATOM 3194 C C . GLN B 1 184 ? 11.586 4.859 15.125 1 89.56 184 GLN B C 1
ATOM 3196 O O . GLN B 1 184 ? 11.977 4.531 16.25 1 89.56 184 GLN B O 1
ATOM 3201 N N . GLN B 1 185 ? 11.867 6.082 14.516 1 91.25 185 GLN B N 1
ATOM 3202 C CA . GLN B 1 185 ? 12.594 7.129 15.234 1 91.25 185 GLN B CA 1
ATOM 3203 C C . GLN B 1 185 ? 11.711 8.352 15.461 1 91.25 185 GLN B C 1
ATOM 3205 O O . GLN B 1 185 ? 10.906 8.711 14.602 1 91.25 185 GLN B O 1
ATOM 3210 N N . TYR B 1 186 ? 11.906 8.969 16.688 1 94.06 186 TYR B N 1
ATOM 3211 C CA . TYR B 1 186 ? 11.086 10.125 17.031 1 94.06 186 TYR B CA 1
ATOM 3212 C C . TYR B 1 186 ? 11.945 11.359 17.25 1 94.06 186 TYR B C 1
ATOM 3214 O O . TYR B 1 186 ? 13.055 11.266 17.781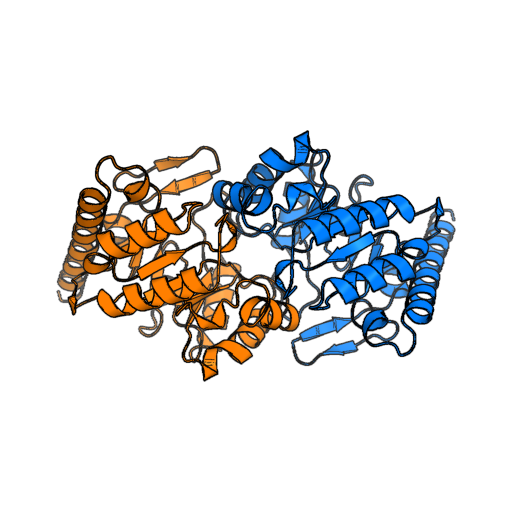 1 94.06 186 TYR B O 1
ATOM 3222 N N . SER B 1 187 ? 11.406 12.508 16.812 1 95.19 187 SER B N 1
ATOM 3223 C CA . SER B 1 187 ? 11.938 13.836 17.094 1 95.19 187 SER B CA 1
ATOM 3224 C C . SER B 1 187 ? 10.891 14.727 17.75 1 95.19 187 SER B C 1
ATOM 3226 O O . SER B 1 187 ? 9.695 14.445 17.672 1 95.19 187 SER B O 1
ATOM 3228 N N . THR B 1 188 ? 11.336 15.805 18.375 1 97 188 THR B N 1
ATOM 3229 C CA . THR B 1 188 ? 10.414 16.688 19.078 1 97 188 THR B CA 1
ATOM 3230 C C . THR B 1 188 ? 9.836 17.719 18.109 1 97 188 THR B C 1
ATOM 3232 O O . THR B 1 188 ? 10.43 18.016 17.078 1 97 188 THR B O 1
ATOM 3235 N N . PRO B 1 189 ? 8.648 18.312 18.531 1 97.94 189 PRO B N 1
ATOM 3236 C CA . PRO B 1 189 ? 8.086 19.375 17.688 1 97.94 189 PRO B CA 1
ATOM 3237 C C . PRO B 1 189 ? 9.062 20.531 17.469 1 97.94 189 PRO B C 1
ATOM 3239 O O . PRO B 1 189 ? 9.195 21.031 16.344 1 97.94 189 PRO B O 1
ATOM 3242 N N . GLU B 1 190 ? 9.75 20.922 18.484 1 96.75 190 GLU B N 1
ATOM 3243 C CA . GLU B 1 190 ? 10.711 22.016 18.391 1 96.75 190 GLU B CA 1
ATOM 3244 C C . GLU B 1 190 ? 11.82 21.688 17.391 1 96.75 190 GLU B C 1
ATOM 3246 O O . GLU B 1 190 ? 12.156 22.516 16.531 1 96.75 190 GLU B O 1
ATOM 3251 N N . GLU B 1 191 ? 12.352 20.531 17.5 1 96.5 191 GLU B N 1
ATOM 3252 C CA . GLU B 1 191 ? 13.414 20.125 16.594 1 96.5 191 GLU B CA 1
ATOM 3253 C C . GLU B 1 191 ? 12.914 20.062 15.148 1 96.5 191 GLU B C 1
ATOM 3255 O O . GLU B 1 191 ? 13.586 20.562 14.242 1 96.5 191 GLU B O 1
ATOM 3260 N N . VAL B 1 192 ? 11.75 19.531 14.945 1 97.62 192 VAL B N 1
ATOM 3261 C CA . VAL B 1 192 ? 11.188 19.297 13.617 1 97.62 192 VAL B CA 1
ATOM 3262 C C . VAL B 1 192 ? 10.844 20.625 12.961 1 97.62 192 VAL B C 1
ATOM 3264 O O . VAL B 1 192 ? 11.172 20.844 11.789 1 97.62 192 VAL B O 1
ATOM 3267 N N . ILE B 1 193 ? 10.188 21.547 13.719 1 97.75 193 ILE B N 1
ATOM 3268 C CA . ILE B 1 193 ? 9.688 22.781 13.141 1 97.75 193 ILE B CA 1
ATOM 3269 C C . ILE B 1 193 ? 10.797 23.844 13.141 1 97.75 193 ILE B C 1
ATOM 3271 O O . ILE B 1 193 ? 11.109 24.422 12.094 1 97.75 193 ILE B O 1
ATOM 3275 N N . HIS B 1 194 ? 11.398 24.016 14.219 1 96.44 194 HIS B N 1
ATOM 3276 C CA . HIS B 1 194 ? 12.336 25.125 14.359 1 96.44 194 HIS B CA 1
ATOM 3277 C C . HIS B 1 194 ? 13.688 24.781 13.727 1 96.44 194 HIS B C 1
ATOM 3279 O O . HIS B 1 194 ? 14.203 25.547 12.914 1 96.44 194 HIS B O 1
ATOM 3285 N N . ASN B 1 195 ? 14.266 23.672 14.016 1 95.12 195 ASN B N 1
ATOM 3286 C CA . ASN B 1 195 ? 15.625 23.344 13.594 1 95.12 195 ASN B CA 1
ATOM 3287 C C . ASN B 1 195 ? 15.641 22.703 12.203 1 95.12 195 ASN B C 1
ATOM 3289 O O . ASN B 1 195 ? 16.547 22.953 11.414 1 95.12 195 ASN B O 1
ATOM 3293 N N . HIS B 1 196 ? 14.648 21.859 11.922 1 95.88 196 HIS B N 1
ATOM 3294 C CA . HIS B 1 196 ? 14.664 21.109 10.672 1 95.88 196 HIS B CA 1
ATOM 3295 C C . HIS B 1 196 ? 13.828 21.812 9.602 1 95.88 196 HIS B C 1
ATOM 3297 O O . HIS B 1 196 ? 13.852 21.406 8.438 1 95.88 196 HIS B O 1
ATOM 3303 N N . GLY B 1 197 ? 13.016 22.797 9.938 1 96.06 197 GLY B N 1
ATOM 3304 C CA . GLY B 1 197 ? 12.359 23.672 8.984 1 96.06 197 GLY B CA 1
ATOM 3305 C C . GLY B 1 197 ? 11.094 23.078 8.391 1 96.06 197 GLY B C 1
ATOM 3306 O O . GLY B 1 197 ? 10.609 23.531 7.352 1 96.06 197 GLY B O 1
ATOM 3307 N N . SER B 1 198 ? 10.531 22.047 9.023 1 97.19 198 SER B N 1
ATOM 3308 C CA . SER B 1 198 ? 9.289 21.453 8.547 1 97.19 198 SER B CA 1
ATOM 3309 C C . SER B 1 198 ? 8.094 22.359 8.828 1 97.19 198 SER B C 1
ATOM 3311 O O . SER B 1 198 ? 8.188 23.281 9.633 1 97.19 198 SER B O 1
ATOM 3313 N N . ASP B 1 199 ? 7.016 22.109 8.078 1 97.88 199 ASP B N 1
ATOM 3314 C CA . ASP B 1 199 ? 5.832 22.969 8.188 1 97.88 199 ASP B CA 1
ATOM 3315 C C . ASP B 1 199 ? 4.777 22.328 9.086 1 97.88 199 ASP B C 1
ATOM 3317 O O . ASP B 1 199 ? 4.043 23.016 9.789 1 97.88 199 ASP B O 1
ATOM 3321 N N . VAL B 1 200 ? 4.652 21.016 9.039 1 98.69 200 VAL B N 1
ATOM 3322 C CA . VAL B 1 200 ? 3.605 20.281 9.742 1 98.69 200 VAL B CA 1
ATOM 3323 C C . VAL B 1 200 ? 4.215 19.062 10.453 1 98.69 200 VAL B C 1
ATOM 3325 O O . VAL B 1 200 ? 5.059 18.375 9.891 1 98.69 200 VAL B O 1
ATOM 3328 N N . ILE B 1 201 ? 3.822 18.875 11.742 1 98.75 201 ILE B N 1
ATOM 3329 C CA . ILE B 1 201 ? 4.23 17.672 12.469 1 98.75 201 ILE B CA 1
ATOM 3330 C C . ILE B 1 201 ? 3.125 16.625 12.398 1 98.75 201 ILE B C 1
ATOM 3332 O O . ILE B 1 201 ? 1.94 16.953 12.5 1 98.75 201 ILE B O 1
ATOM 3336 N N . ILE B 1 202 ? 3.494 15.383 12.141 1 98.62 202 ILE B N 1
ATOM 3337 C CA . ILE B 1 202 ? 2.572 14.258 12.148 1 98.62 202 ILE B CA 1
ATOM 3338 C C . ILE B 1 202 ? 2.768 13.445 13.43 1 98.62 202 ILE B C 1
ATOM 3340 O O . ILE B 1 202 ? 3.846 12.891 13.664 1 98.62 202 ILE B O 1
ATOM 3344 N N . VAL B 1 203 ? 1.688 13.375 14.242 1 98.44 203 VAL B N 1
ATOM 3345 C CA . VAL B 1 203 ? 1.776 12.742 15.555 1 98.44 203 VAL B CA 1
ATOM 3346 C C . VAL B 1 203 ? 0.74 11.625 15.656 1 98.44 203 VAL B C 1
ATOM 3348 O O . VAL B 1 203 ? -0.449 11.852 15.422 1 98.44 203 VAL B O 1
ATOM 3351 N N . GLY B 1 204 ? 1.251 10.438 15.938 1 96.88 204 GLY B N 1
ATOM 3352 C CA . GLY B 1 204 ? 0.369 9.297 16.141 1 96.88 204 GLY B CA 1
ATOM 3353 C C . GLY B 1 204 ? 0.274 8.859 17.594 1 96.88 204 GLY B C 1
ATOM 3354 O O . GLY B 1 204 ? -0.529 9.398 18.359 1 96.88 204 GLY B O 1
ATOM 3355 N N . ARG B 1 205 ? 1.153 8.062 18.109 1 94.31 205 ARG B N 1
ATOM 3356 C CA . ARG B 1 205 ? 1.151 7.43 19.422 1 94.31 205 ARG B CA 1
ATOM 3357 C C . ARG B 1 205 ? 1.177 8.477 20.531 1 94.31 205 ARG B C 1
ATOM 3359 O O . ARG B 1 205 ? 0.601 8.266 21.594 1 94.31 205 ARG B O 1
ATOM 3366 N N . GLY B 1 206 ? 1.835 9.523 20.281 1 96.5 206 GLY B N 1
ATOM 3367 C CA . GLY B 1 206 ? 1.885 10.578 21.281 1 96.5 206 GLY B CA 1
ATOM 3368 C C . GLY B 1 206 ? 0.511 11.07 21.688 1 96.5 206 GLY B C 1
ATOM 3369 O O . GLY B 1 206 ? 0.311 11.484 22.828 1 96.5 206 GLY B O 1
ATOM 3370 N N . VAL B 1 207 ? -0.416 11 20.766 1 98.25 207 VAL B N 1
ATOM 3371 C CA . VAL B 1 207 ? -1.782 11.43 21.047 1 98.25 207 VAL B CA 1
ATOM 3372 C C . VAL B 1 207 ? -2.654 10.219 21.359 1 98.25 207 VAL B C 1
ATOM 3374 O O . VAL B 1 207 ? -3.371 10.195 22.359 1 98.25 207 VAL B O 1
ATOM 3377 N N . LEU B 1 208 ? -2.557 9.148 20.609 1 97.31 208 LEU B N 1
ATOM 3378 C CA . LEU B 1 208 ? -3.465 8.008 20.672 1 97.31 208 LEU B CA 1
ATOM 3379 C C . LEU B 1 208 ? -3.275 7.242 21.984 1 97.31 208 LEU B C 1
ATOM 3381 O O . LEU B 1 208 ? -4.227 6.664 22.516 1 97.31 208 LEU B O 1
ATOM 3385 N N . GLU B 1 209 ? -2.043 7.207 22.5 1 95.81 209 GLU B N 1
ATOM 3386 C CA . GLU B 1 209 ? -1.751 6.414 23.688 1 95.81 209 GLU B CA 1
ATOM 3387 C C . GLU B 1 209 ? -1.777 7.273 24.953 1 95.81 209 GLU B C 1
ATOM 3389 O O . GLU B 1 209 ? -1.586 6.77 26.062 1 95.81 209 GLU B O 1
ATOM 3394 N N . ALA B 1 210 ? -2.115 8.508 24.828 1 97.06 210 ALA B N 1
ATOM 3395 C CA . ALA B 1 210 ? -2.213 9.391 25.984 1 97.06 210 ALA B CA 1
ATOM 3396 C C . ALA B 1 210 ? -3.482 9.117 26.797 1 97.06 210 ALA B C 1
ATOM 3398 O O . ALA B 1 210 ? -4.516 8.75 26.219 1 97.06 210 ALA B O 1
ATOM 3399 N N . PRO B 1 211 ? -3.354 9.273 28.078 1 97.19 211 PRO B N 1
ATOM 3400 C CA . PRO B 1 211 ? -4.559 9.102 28.891 1 97.19 211 PRO B CA 1
ATOM 3401 C C . PRO B 1 211 ? -5.684 10.055 28.484 1 97.19 211 PRO B C 1
ATOM 3403 O O . PRO B 1 211 ? -6.855 9.672 28.516 1 97.19 211 PRO B O 1
ATOM 3406 N N . ASP B 1 212 ? -5.309 11.211 28.172 1 98 212 ASP B N 1
ATOM 3407 C CA . ASP B 1 212 ? -6.215 12.227 27.641 1 98 212 ASP B CA 1
ATOM 3408 C C . ASP B 1 212 ? -5.762 12.695 26.266 1 98 212 ASP B C 1
ATOM 3410 O O . ASP B 1 212 ? -4.898 13.57 26.141 1 98 212 ASP B O 1
ATOM 3414 N N . ARG B 1 213 ? -6.469 12.211 25.266 1 98.31 213 ARG B N 1
ATOM 3415 C CA . ARG B 1 213 ? -6.043 12.445 23.891 1 98.31 213 ARG B CA 1
ATOM 3416 C C . ARG B 1 213 ? -6.207 13.914 23.5 1 98.31 213 ARG B C 1
ATOM 3418 O O . ARG B 1 213 ? -5.391 14.469 22.766 1 98.31 213 ARG B O 1
ATOM 3425 N N . LEU B 1 214 ? -7.266 14.516 23.984 1 98.44 214 LEU B N 1
ATOM 3426 C CA . LEU B 1 214 ? -7.492 15.922 23.672 1 98.44 214 LEU B CA 1
ATOM 3427 C C . LEU B 1 214 ? -6.406 16.797 24.297 1 98.44 214 LEU B C 1
ATOM 3429 O O . LEU B 1 214 ? -5.898 17.719 23.656 1 98.44 214 LEU B O 1
ATOM 3433 N N . LYS B 1 215 ? -6.027 16.516 25.531 1 98.38 215 LYS B N 1
ATOM 3434 C CA . LYS B 1 215 ? -4.965 17.25 26.203 1 98.38 215 LYS B CA 1
ATOM 3435 C C . LYS B 1 215 ? -3.625 17.047 25.5 1 98.38 215 LYS B C 1
ATOM 3437 O O . LYS B 1 215 ? -2.84 17.984 25.375 1 98.38 215 LYS B O 1
ATOM 3442 N N . ALA B 1 216 ? -3.416 15.828 25.094 1 98.44 216 ALA B N 1
ATOM 3443 C CA . ALA B 1 216 ? -2.184 15.539 24.359 1 98.44 216 ALA B CA 1
ATOM 3444 C C . ALA B 1 216 ? -2.135 16.297 23.047 1 98.44 216 ALA B C 1
ATOM 3446 O O . ALA B 1 216 ? -1.11 16.891 22.703 1 98.44 216 ALA B O 1
ATOM 3447 N N . ALA B 1 217 ? -3.225 16.297 22.328 1 98.69 217 ALA B N 1
ATOM 3448 C CA . ALA B 1 217 ? -3.289 17.016 21.062 1 98.69 217 ALA B CA 1
ATOM 3449 C C . ALA B 1 217 ? -3.039 18.5 21.25 1 98.69 217 ALA B C 1
ATOM 3451 O O . ALA B 1 217 ? -2.344 19.141 20.453 1 98.69 217 ALA B O 1
ATOM 3452 N N . GLU B 1 218 ? -3.617 19.016 22.312 1 98.5 218 GLU B N 1
ATOM 3453 C CA . GLU B 1 218 ? -3.414 20.438 22.625 1 98.5 218 GLU B CA 1
ATOM 3454 C C . GLU B 1 218 ? -1.947 20.734 22.922 1 98.5 218 GLU B C 1
ATOM 3456 O O . GLU B 1 218 ? -1.422 21.766 22.5 1 98.5 218 GLU B O 1
ATOM 3461 N N . SER B 1 219 ? -1.311 19.828 23.609 1 98.44 219 SER B N 1
ATOM 3462 C CA . SER B 1 219 ? 0.102 20 23.922 1 98.44 219 SER B CA 1
ATOM 3463 C C . SER B 1 219 ? 0.958 20 22.656 1 98.44 219 SER B C 1
ATOM 3465 O O . SER B 1 219 ? 1.864 20.828 22.516 1 98.44 219 SER B O 1
ATOM 3467 N N . TYR B 1 220 ? 0.707 19.094 21.766 1 98.69 220 TYR B N 1
ATOM 3468 C CA . TYR B 1 220 ? 1.449 19.031 20.516 1 98.69 220 TYR B CA 1
ATOM 3469 C C . TYR B 1 220 ? 1.15 20.234 19.641 1 98.69 220 TYR B C 1
ATOM 3471 O O . TYR B 1 220 ? 2.049 20.781 18.984 1 98.69 220 TYR B O 1
ATOM 3479 N N . ARG B 1 221 ? -0.115 20.625 19.578 1 98.69 221 ARG B N 1
ATOM 3480 C CA . ARG B 1 221 ? -0.503 21.797 18.797 1 98.69 221 ARG B CA 1
ATOM 3481 C C . ARG B 1 221 ? 0.266 23.031 19.25 1 98.69 221 ARG B C 1
ATOM 3483 O O . ARG B 1 221 ? 0.843 23.75 18.438 1 98.69 221 ARG B O 1
ATOM 3490 N N . LYS B 1 222 ? 0.242 23.234 20.547 1 98.5 222 LYS B N 1
ATOM 3491 C CA . LYS B 1 222 ? 0.912 24.406 21.125 1 98.5 222 LYS B CA 1
ATOM 3492 C C . LYS B 1 222 ? 2.416 24.344 20.875 1 98.5 222 LYS B C 1
ATOM 3494 O O . LYS B 1 222 ? 3.021 25.344 20.484 1 98.5 222 LYS B O 1
ATOM 3499 N N . SER B 1 223 ? 2.982 23.219 21.109 1 98.38 223 SER B N 1
ATOM 3500 C CA . SER B 1 223 ? 4.422 23.062 20.922 1 98.38 223 SER B CA 1
ATOM 3501 C C . SER B 1 223 ? 4.824 23.328 19.469 1 98.38 223 SER B C 1
ATOM 3503 O O . SER B 1 223 ? 5.824 23.984 19.203 1 98.38 223 SER B O 1
ATOM 3505 N N . GLY B 1 224 ? 4.055 22.75 18.516 1 98.25 224 GLY B N 1
ATOM 3506 C CA . GLY B 1 224 ? 4.336 22.953 17.109 1 98.25 224 GLY B CA 1
ATOM 3507 C C . GLY B 1 224 ? 4.168 24.406 16.672 1 98.25 224 GLY B C 1
ATOM 3508 O O . GLY B 1 224 ? 4.996 24.938 15.938 1 98.25 224 GLY B O 1
ATOM 3509 N N . TRP B 1 225 ? 3.135 25.047 17.125 1 98.25 225 TRP B N 1
ATOM 3510 C CA . TRP B 1 225 ? 2.852 26.422 16.734 1 98.25 225 TRP B CA 1
ATOM 3511 C C . TRP B 1 225 ? 3.859 27.391 17.344 1 98.25 225 TRP B C 1
ATOM 3513 O O . TRP B 1 225 ? 4.297 28.328 16.688 1 98.25 225 TRP B O 1
ATOM 3523 N N . ASP B 1 226 ? 4.203 27.125 18.594 1 97.75 226 ASP B N 1
ATOM 3524 C CA . ASP B 1 226 ? 5.219 27.938 19.25 1 97.75 226 ASP B CA 1
ATOM 3525 C C . ASP B 1 226 ? 6.559 27.844 18.531 1 97.75 226 ASP B C 1
ATOM 3527 O O . ASP B 1 226 ? 7.254 28.844 18.375 1 97.75 226 ASP B O 1
ATOM 3531 N N . ALA B 1 227 ? 6.902 26.656 18.156 1 97.69 227 ALA B N 1
ATOM 3532 C CA . ALA B 1 227 ? 8.148 26.453 17.406 1 97.69 227 ALA B CA 1
ATOM 3533 C C . ALA B 1 227 ? 8.125 27.219 16.094 1 97.69 227 ALA B C 1
ATOM 3535 O O . ALA B 1 227 ? 9.148 27.781 15.68 1 97.69 227 ALA B O 1
ATOM 3536 N N . TYR B 1 228 ? 7.012 27.203 15.453 1 97 228 TYR B N 1
ATOM 3537 C CA . TYR B 1 228 ? 6.836 27.922 14.195 1 97 228 TYR B CA 1
ATOM 3538 C C . TYR B 1 228 ? 6.988 29.438 14.398 1 97 228 TYR B C 1
ATOM 3540 O O . TYR B 1 228 ? 7.691 30.094 13.641 1 97 228 TYR B O 1
ATOM 3548 N N . THR B 1 229 ? 6.34 29.969 15.406 1 96.31 229 THR B N 1
ATOM 3549 C CA . THR B 1 229 ? 6.395 31.406 15.695 1 96.31 229 THR B CA 1
ATOM 3550 C C . THR B 1 229 ? 7.812 31.828 16.062 1 96.31 229 THR B C 1
ATOM 3552 O O . THR B 1 229 ? 8.258 32.906 15.672 1 96.31 229 THR B O 1
ATOM 3555 N N . LYS B 1 230 ? 8.445 30.969 16.75 1 95.44 230 LYS B N 1
ATOM 3556 C CA . LYS B 1 230 ? 9.844 31.234 17.094 1 95.44 230 LYS B CA 1
ATOM 3557 C C . LYS B 1 230 ? 10.711 31.312 15.844 1 95.44 230 LYS B C 1
ATOM 3559 O O . LYS B 1 230 ? 11.586 32.188 15.75 1 95.44 230 LYS B O 1
ATOM 3564 N N . ARG B 1 231 ? 10.5 30.391 14.977 1 93.88 231 ARG B N 1
ATOM 3565 C CA . ARG B 1 231 ? 11.25 30.359 13.727 1 93.88 231 ARG B CA 1
ATOM 3566 C C . ARG B 1 231 ? 11.031 31.641 12.922 1 93.88 231 ARG B C 1
ATOM 3568 O O . ARG B 1 231 ? 11.969 32.156 12.312 1 93.88 231 ARG B O 1
ATOM 3575 N N . LEU B 1 232 ? 9.82 32.188 12.82 1 91.62 232 LEU B N 1
ATOM 3576 C CA . LEU B 1 232 ? 9.484 33.375 12.078 1 91.62 232 LEU B CA 1
ATOM 3577 C C . LEU B 1 232 ? 10.172 34.594 12.68 1 91.62 232 LEU B C 1
ATOM 3579 O O . LEU B 1 232 ? 10.57 35.5 11.953 1 91.62 232 LEU B O 1
ATOM 3583 N N . SER B 1 233 ? 10.234 34.656 13.898 1 89.75 233 SER B N 1
ATOM 3584 C CA . SER B 1 233 ? 10.82 35.781 14.586 1 89.75 233 SER B CA 1
ATOM 3585 C C . SER B 1 233 ? 12.328 35.844 14.359 1 89.75 233 SER B C 1
ATOM 3587 O O . SER B 1 233 ? 12.914 36.938 14.352 1 89.75 233 SER B O 1
ATOM 3589 N N . GLN B 1 234 ? 12.945 34.781 14.242 1 83.56 234 GLN B N 1
ATOM 3590 C CA . GLN B 1 234 ? 14.383 34.75 14.016 1 83.56 234 GLN B CA 1
ATOM 3591 C C . GLN B 1 234 ? 14.719 35.062 12.555 1 83.56 234 GLN B C 1
ATOM 3593 O O . GLN B 1 234 ? 15.773 35.625 12.266 1 83.56 234 GLN B O 1
ATOM 3598 N N . SER B 1 235 ? 13.992 34.562 11.648 1 71 235 SER B N 1
ATOM 3599 C CA . SER B 1 235 ? 14.234 34.875 10.234 1 71 235 SER B CA 1
ATOM 3600 C C . SER B 1 235 ? 14.008 36.344 9.93 1 71 235 SER B C 1
ATOM 3602 O O . SER B 1 235 ? 14.57 36.875 8.969 1 71 235 SER B O 1
ATOM 3604 N N . GLY B 1 236 ? 13.109 37.094 10.664 1 56.16 236 GLY B N 1
ATOM 3605 C CA . GLY B 1 236 ? 12.867 38.531 10.531 1 56.16 236 GLY B CA 1
ATOM 3606 C C . GLY B 1 236 ? 13.953 39.375 11.172 1 56.16 236 GLY B C 1
ATOM 3607 O O . GLY B 1 236 ? 13.922 40.625 11.078 1 56.16 236 GLY B O 1
ATOM 3608 N N . GLN B 1 237 ? 14.992 38.844 11.812 1 45.47 237 GLN B N 1
ATOM 3609 C CA . GLN B 1 237 ? 16.125 39.594 12.32 1 45.47 237 GLN B CA 1
ATOM 3610 C C . GLN B 1 237 ? 17.312 39.5 11.375 1 45.47 237 GLN B C 1
ATOM 3612 O O . GLN B 1 237 ? 17.578 38.438 10.789 1 45.47 237 GLN B O 1
#

Radius of gyration: 22.6 Å; Cα contacts (8 Å, |Δi|>4): 1085; chains: 2; bounding box: 48×70×57 Å

Sequence (474 aa):
MEDKQSNLCVSADVTSSEELLQLADSLGPKICMLKTHVDILEDYTVAFSQKLQVLAKKHNFLIFEDRKFADIGNTVKHQYEGGLYQISSWSHIVNAHVVPGPGVVAGLSAVGKALGRGCLLIAQMSSQGSLATGEYTKAAVRMAEDHSDFVIGFICVSKINKKPEFIHMTPGVQMQAGGDMLGQQYSTPEEVIHNHGSDVIIVGRGVLEAPDRLKAAESYRKSGWDAYTKRLSQSGQMEDKQSNLCVSADVTSSEELLQLADSLGPKICMLKTHVDILEDYTVAFSQKLQVLAKKHNFLIFEDRKFADIGNTVKHQYEGGLYQISSWSHIVNAHVVPGPGVVAGLSAVGKALGRGCLLIAQMSSQGSLATGEYTKAAVRMAEDHSDFVIGFICVSKINKKPEFIHMTPGVQMQAGGDMLGQQYSTPEEVIHNHGSDVIIVGRGVLEAPDRLKAAESYRKSGWDAYTKRLSQSGQ

=== Feature glossary ===
The record interleaves many kinds of information about one protein. Here is each kind framed as the question it answers.

Q: What does the local fold look like, residue by residue?
A: The Foldseek 3Di string encodes local tertiary geometry as a 20-letter alphabet — one character per residue — derived from the relative positions of nearby Cα atoms. Unlike the amino-acid sequence, 3Di is a direct function of the 3D structure, so two proteins with the same fold have similar 3Di strings even at low sequence identity.

Q: Which residues are in helices, strands, or loops?
A: The SS8 string is DSSP's per-residue secondary-structure call. α-helix (H) means an i→i+4 H-bond ladder; β-strand (E) means the residue participates in a β-sheet; 3₁₀ (G) and π (I) are tighter and wider helices; T/S are turns/bends; '-' is loop.

Q: How big and how compact is the whole molecule?
A: Radius of gyration (Rg) is the root-mean-square distance of Cα atoms from their centroid — a single number for overall size and compactness. A globular domain of N residues has Rg ≈ 2.2·N^0.38 Å; an extended or disordered chain has a much larger Rg. The Cα contact count is the number of residue pairs whose Cα atoms are within 8 Å and are more than four positions apart in sequence — a standard proxy for tertiary packing density. The bounding box is the smallest axis-aligned box enclosing all Cα atoms.

Q: Where is each backbone atom in 3D?
A: Structure coordinates are given as an mmCIF _atom_site loop: one row per atom with element, residue name, chain id, sequence number, and x/y/z position in Å. Only the four main-chain atoms per residue are included here; side chains are omitted to keep the record compact.

Q: What is the amino-acid chain?
A: Primary structure: the covalent order of the twenty standard amino acids along the backbone. Two proteins with the same sequence will (almost always) fold to the same structure; two with 30% identity often share a fold but not the details.

Q: What if only a Cα trace is available?
A: Three-state secondary structure (P-SEA) collapses the eight DSSP classes into helix (a), strand (b), and coil (c). P-SEA assigns these from Cα geometry alone — distances and angles — without requiring backbone oxygens, so it works on any Cα trace.

Q: What family and function is it annotated with?
A: Database cross-references. InterPro integrates a dozen domain/family signature databases into unified entries with residue-range hits. GO terms attach function/process/location labels with evidence codes. CATH codes position the fold in a four-level structural taxonomy. Organism is the NCBI-taxonomy species name.

Q: How confident is the AlphaFold model at each residue?
A: pLDDT is the predicted lDDT-Cα score: AlphaFold's confidence that the local environment of each residue (all inter-atomic distances within 15 Å) is correctly placed. It is a per-residue number between 0 and 100, with higher meaning more reliable.

Q: How mobile is each atom in the crystal?
A: B-factor (Debye–Waller factor) reflects atomic displacement in the crystal lattice. It is an experimental observable (units Å²), not a prediction; low values mean the atom is pinned down, high values mean it moves or is heterogeneous across the c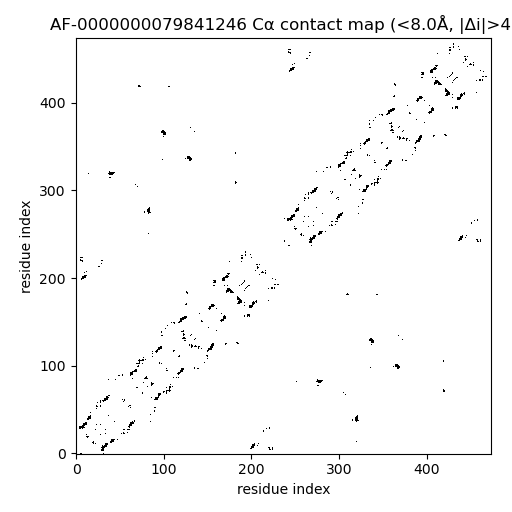rystal.

Q: Which residues are buried vs exposed?
A: SASA measures how much of the protein is reachable by solvent. It is computed by rolling a water-sized probe over the atomic surface and summing the exposed area (Å²). Per-residue SASA distinguishes core (buried, low SASA) from surface (exposed, high SASA) residues; total SASA is a whole-molecule size measure.

Q: What do the diagnostic plots show?
A: Plot images: a contact map (which residues are close in 3D, as an N×N binary image), a Ramachandran scatter (backbone torsion angles, revealing secondary-structure composition at a glance), and — for AlphaFold structures — a PAE heatmap (pairwise prediction confidence).

Q: What known structures does this most resemble?
A: The Foldseek neighbor list gives the closest experimentally determined structures in the PDB, ranked by structural alignment. TM-score near 1 means near-identical fold; near 0.3 means only rough topology match. This is how one finds what a novel AlphaFold prediction most resembles in the solved-structure universe.

Q: Are the domains correctly placed relative to each other?
A: Predicted aligned error is AlphaFold's pairwise confidence. Unlike pLDDT (per-residue), PAE is per-residue-pair and captures whether two parts of the structure are correctly placed relative to each other. Units are ångströms of expected positional error.

Q: What do the rendered images show?
A: Structure images are PyMOL renders from six orthogonal camera directions. Cartoon representation draws helices as coils and strands as arrows; sticks shows the backbone as bonds; surface shows the solvent-excluded envelope. Rainbow coloring maps sequence position to hue (blue→red, N→C); chain coloring assigns a distinct color per polypeptide.

Q: What are the backbone torsion angles?
A: φ (phi) and ψ (psi) are the two rotatable backbone dihedrals per residue: φ is the C(i-1)–N–Cα–C torsion, ψ is the N–Cα–C–N(i+1) torsion, both in degrees on (−180°, 180°]. α-helical residues cluster near (−60°, −45°); β-strand residues near (−120°, +130°). A Ramachandran plot is simply a scatter of (φ, ψ) for every residue.